Protein AF-A0A9E0N6R0-F1 (afdb_monomer_lite)

Secondary structure (DSSP, 8-state):
-------GGGTT-----------PP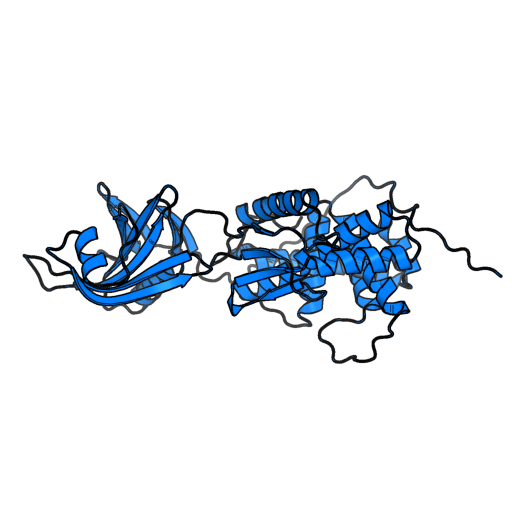P---PPSPEEEEEETTEEEEEETTEEEEEETTEEEEEETT--S--EEEEEESSPPPSSHHHHHHHH-TTSEEEEEEEEEEETTEEEEEEEEEEEETTEEEEEEEEEEEEPTTSSEEEEEEEESSS--HHHHHHHHHHHHH-EESS-SS-EEEPPPPTT---S-HHHHHHHHHHHHHHHTTB--SS--EEEEE--SSS-EEEETTTTEEEEEHHHHHHHHHHHHHTT--HHHHHHHHHHHHHHHHHHHHHHHHHHHHT----S-HHHHHHHHHHHHHHHTT-HHHHHHHHHHHHHHHHHS----TTSSSPPHHHHHHHHHHHHHHH-GGGHHHHHHTT--HHHHHHHHHHHHHHHHHHHHHHGGGBPSPS--

Sequence (396 aa):
MSRRSLSLAVLAATVTLGLAGAVRPAAADAGPKRLRVEAHGIELDVPAGWKKQQRGSTVSLAPAEFKGRGIELWKLGAMPAPTEDGLRSLLGTAKLEVEKASELDRGGEKLVVARGRIVSAKGPGLDVSLLVVPAKGGGAVALISYIRADQDPIVRQANDAILASARRIGPRMPVSAEPPTAGLIGAPKDLVTSMAKMIGGIDARLRLPRPLAIRFVNCGKVNAFYKPGEHSVTMCHELFDAAVRDFAAAGKPKAEALASARGFFVTVFFHEFGHALAGELKLPITGKGEDAADELAAIFLAAADGKKAVIAAAEYFHLKSKSRPQTMYWDEHSLDAQRAVGFVCLLYGTDRGYGKVLKLLGADDRRLAKCTRDYEARRDAWNQLLAPHARPPLLR

Radius of gyration: 25.86 Å; chains: 1; bounding box: 61×39×87 Å

Foldseek 3Di:
DDDDDPDPPPQDDDDDDDDDDDDDDDDDPQPFAWDWDDDQQKIWTAGPQWDWDDDPNKIFIDHPPDPFGLKIKHFWQAAFDQDQVSCCVTVPHPFWAWPGKDWDDALNFIKIWTWTWGDDPPDDTWTWTWIWEAGVVGGIMIITGTDPSDPDVVSVVRSVRRSLQMYGPDQLEAEDEDDDDPPFPFQDPVLSVVVVVVSSVVSVWFFFSHRAYEYEEADVDQDWAQDLVNNYTYQHRNVLRVQLVLQVVVVDDSVVSNVLSSLQSQLVSQLRVQVSCCSRLVFDDPAQSSLLSNLRSLQLCLQVVSLSSLQSQLVSLVSVCVVDPDPPCVDSDDRSLVSSLSSLLLVCLVPVSSVVVNVVSVDDPVSNVCSVVVNVVSLVVVQSRRVSGGDPDNGD

pLDDT: mean 84.04, std 17.85, range [23.88, 98.69]

Structure (mmCIF, N/CA/C/O backbone):
data_AF-A0A9E0N6R0-F1
#
_entry.id   AF-A0A9E0N6R0-F1
#
loop_
_atom_site.group_PDB
_atom_site.id
_atom_site.type_symbol
_atom_site.label_atom_id
_atom_site.label_alt_id
_atom_site.label_comp_id
_atom_site.label_asym_id
_atom_site.label_entity_id
_atom_site.label_seq_id
_atom_site.pdbx_PDB_ins_code
_atom_site.Cartn_x
_atom_site.Cartn_y
_atom_site.Cartn_z
_atom_site.occupancy
_atom_site.B_iso_or_equiv
_atom_site.auth_seq_id
_atom_site.auth_comp_id
_atom_site.auth_asym_id
_atom_site.auth_atom_id
_atom_site.pdbx_PDB_model_num
ATOM 1 N N . MET A 1 1 ? 24.625 -7.490 -42.934 1.00 34.88 1 MET A N 1
ATOM 2 C CA . MET A 1 1 ? 23.926 -6.182 -42.929 1.00 34.88 1 MET A CA 1
ATOM 3 C C . MET A 1 1 ? 23.653 -5.780 -41.486 1.00 34.88 1 MET A C 1
ATOM 5 O O . MET A 1 1 ? 23.017 -6.530 -40.758 1.00 34.88 1 MET A O 1
ATOM 9 N N . SER A 1 2 ? 24.232 -4.656 -41.063 1.00 31.14 2 SER A N 1
ATOM 10 C CA . SER A 1 2 ? 24.229 -4.129 -39.691 1.00 31.14 2 SER A CA 1
ATOM 11 C C . SER A 1 2 ? 22.810 -3.782 -39.208 1.00 31.14 2 SER A C 1
ATOM 13 O O . SER A 1 2 ? 22.128 -2.964 -39.826 1.00 31.14 2 SER A O 1
ATOM 15 N N . ARG A 1 3 ? 22.353 -4.407 -38.110 1.00 33.00 3 ARG A N 1
ATOM 16 C CA . ARG A 1 3 ? 21.124 -4.012 -37.401 1.00 33.00 3 ARG A CA 1
ATOM 17 C C . ARG A 1 3 ? 21.431 -2.742 -36.612 1.00 33.00 3 ARG A C 1
ATOM 19 O O . ARG A 1 3 ? 22.031 -2.804 -35.545 1.00 33.00 3 ARG A O 1
ATOM 26 N N . ARG A 1 4 ? 21.044 -1.593 -37.168 1.00 37.69 4 ARG A N 1
ATOM 27 C CA . ARG A 1 4 ? 21.131 -0.294 -36.498 1.00 37.69 4 ARG A CA 1
ATOM 28 C C . ARG A 1 4 ? 20.364 -0.342 -35.176 1.00 37.69 4 ARG A C 1
ATOM 30 O O . ARG A 1 4 ? 19.153 -0.549 -35.163 1.00 37.69 4 ARG A O 1
ATOM 37 N N . SER A 1 5 ? 21.089 -0.120 -34.088 1.00 39.56 5 SER A N 1
ATOM 38 C CA . SER A 1 5 ? 20.578 0.218 -32.766 1.00 39.56 5 SER A CA 1
ATOM 39 C C . SER A 1 5 ? 19.734 1.489 -32.881 1.00 39.56 5 SER A C 1
ATOM 41 O O . SER A 1 5 ? 20.273 2.591 -32.963 1.00 39.56 5 SER A O 1
ATOM 43 N N . LEU A 1 6 ? 18.409 1.359 -32.957 1.00 36.66 6 LEU A N 1
ATOM 44 C CA . LEU A 1 6 ? 17.531 2.509 -32.768 1.00 36.66 6 LEU A CA 1
ATOM 45 C C . LEU A 1 6 ? 17.506 2.830 -31.270 1.00 36.66 6 LEU A C 1
ATOM 47 O O . LEU A 1 6 ? 16.865 2.129 -30.490 1.00 36.66 6 LEU A O 1
ATOM 51 N N . SER A 1 7 ? 18.239 3.873 -30.879 1.00 40.88 7 SER A N 1
ATOM 52 C CA . SER A 1 7 ? 18.188 4.448 -29.533 1.00 40.88 7 SER A CA 1
ATOM 53 C C . SER A 1 7 ? 16.769 4.890 -29.160 1.00 40.88 7 SER A C 1
ATOM 55 O O . SER A 1 7 ? 16.031 5.431 -29.984 1.00 40.88 7 SER A O 1
ATOM 57 N N . LEU A 1 8 ? 16.437 4.714 -27.878 1.00 41.38 8 LEU A N 1
ATOM 58 C CA . LEU A 1 8 ? 15.157 4.965 -27.198 1.00 41.38 8 LEU A CA 1
ATOM 59 C C . LEU A 1 8 ? 14.558 6.389 -27.305 1.00 41.38 8 LEU A C 1
ATOM 61 O O . LEU A 1 8 ? 13.478 6.641 -26.775 1.00 41.38 8 LEU A O 1
ATOM 65 N N . ALA A 1 9 ? 15.203 7.323 -28.003 1.00 34.00 9 ALA A N 1
ATOM 66 C CA . ALA A 1 9 ? 14.861 8.748 -27.998 1.00 34.00 9 ALA A CA 1
ATOM 67 C C . ALA A 1 9 ? 13.544 9.119 -28.723 1.00 34.00 9 ALA A C 1
ATOM 69 O O . ALA A 1 9 ? 13.068 10.243 -28.599 1.00 34.00 9 ALA A O 1
ATOM 70 N N . VAL A 1 10 ? 12.923 8.198 -29.468 1.00 35.16 10 VAL A N 1
ATOM 71 C CA . VAL A 1 10 ? 11.776 8.496 -30.357 1.00 35.16 10 VAL A CA 1
ATOM 72 C C . VAL A 1 10 ? 10.408 8.420 -29.641 1.00 35.16 10 VAL A C 1
ATOM 74 O O . VAL A 1 10 ? 9.377 8.734 -30.226 1.00 35.16 10 VAL A O 1
ATOM 77 N N . LEU A 1 11 ? 10.359 8.044 -28.358 1.00 33.56 11 LEU A N 1
ATOM 78 C CA . LEU A 1 11 ? 9.112 7.677 -27.666 1.00 33.56 11 LEU A CA 1
ATOM 79 C C . LEU A 1 11 ? 8.189 8.837 -27.217 1.00 33.56 11 LEU A C 1
ATOM 81 O O . LEU A 1 11 ? 7.142 8.568 -26.635 1.00 33.56 11 LEU A O 1
ATOM 85 N N . ALA A 1 12 ? 8.563 10.108 -27.408 1.00 31.41 12 ALA A N 1
ATOM 86 C CA . ALA A 1 12 ? 8.043 11.210 -26.582 1.00 31.41 12 ALA A CA 1
ATOM 87 C C . ALA A 1 12 ? 6.987 12.151 -27.206 1.00 31.41 12 ALA A C 1
ATOM 89 O O . ALA A 1 12 ? 6.543 13.058 -26.506 1.00 31.41 12 ALA A O 1
ATOM 90 N N . ALA A 1 13 ? 6.566 11.993 -28.463 1.00 31.38 13 ALA A N 1
ATOM 91 C CA . ALA A 1 13 ? 5.685 12.976 -29.109 1.00 31.38 13 ALA A CA 1
ATOM 92 C C . ALA A 1 13 ? 4.397 12.353 -29.676 1.00 31.38 13 ALA A C 1
ATOM 94 O O . ALA A 1 13 ? 4.464 11.325 -30.338 1.00 31.38 13 ALA A O 1
ATOM 95 N N . THR A 1 14 ? 3.267 13.053 -29.493 1.00 31.23 14 THR A N 1
ATOM 96 C CA . THR A 1 14 ? 1.945 12.921 -30.158 1.00 31.23 14 THR A CA 1
ATOM 97 C C . THR A 1 14 ? 0.935 11.894 -29.627 1.00 31.23 14 THR A C 1
ATOM 99 O O . THR A 1 14 ? 0.969 10.761 -30.079 1.00 31.23 14 THR A O 1
ATOM 102 N N . VAL A 1 15 ? -0.040 12.330 -28.799 1.00 29.62 15 VAL A N 1
ATOM 103 C CA . VAL A 1 15 ? -1.438 11.816 -28.773 1.00 29.62 15 VAL A CA 1
ATOM 104 C C . VAL A 1 15 ? -2.420 12.877 -28.233 1.00 29.62 15 VAL A C 1
ATOM 106 O O . VAL A 1 15 ? -2.209 13.425 -27.153 1.00 29.62 15 VAL A O 1
ATOM 109 N N . THR A 1 16 ? -3.532 13.096 -28.949 1.00 28.48 16 THR A N 1
ATOM 110 C CA . THR A 1 16 ? -4.742 13.819 -28.498 1.00 28.48 16 THR A CA 1
ATOM 111 C C . THR A 1 16 ? -6.029 13.198 -29.089 1.00 28.48 16 THR A C 1
ATOM 113 O O . THR A 1 16 ? -6.066 12.940 -30.286 1.00 28.48 16 THR A O 1
ATOM 116 N N . LEU A 1 17 ? -7.063 13.056 -28.224 1.00 28.22 17 LEU A N 1
ATOM 117 C CA . LEU A 1 17 ? -8.530 12.818 -28.411 1.00 28.22 17 LEU A CA 1
ATOM 118 C C . LEU A 1 17 ? -9.013 11.514 -29.116 1.00 28.22 17 LEU A C 1
ATOM 120 O O . LEU A 1 17 ? -8.466 11.141 -30.140 1.00 28.22 17 LEU A O 1
ATOM 124 N N . GLY A 1 18 ? -10.080 10.784 -28.723 1.00 25.94 18 GLY A N 1
ATOM 125 C CA . GLY A 1 18 ? -11.063 10.832 -27.618 1.00 25.94 18 GLY A CA 1
ATOM 126 C C . GLY A 1 18 ? -12.235 9.814 -27.813 1.00 25.94 18 GLY A C 1
ATOM 127 O O . GLY A 1 18 ? -12.539 9.492 -28.954 1.00 25.94 18 GLY A O 1
ATOM 128 N N . LEU A 1 19 ? -12.874 9.386 -26.694 1.00 28.22 19 LEU A N 1
ATOM 129 C CA . LEU A 1 19 ? -14.281 8.910 -26.446 1.00 28.22 19 LEU A CA 1
ATOM 130 C C . LEU A 1 19 ? -14.849 7.660 -27.191 1.00 28.22 19 LEU A C 1
ATOM 132 O O . LEU A 1 19 ? -14.505 7.423 -28.335 1.00 28.22 19 LEU A O 1
ATOM 136 N N . ALA A 1 20 ? -15.817 6.854 -26.709 1.00 26.72 20 ALA A N 1
ATOM 137 C CA . ALA A 1 20 ? -16.458 6.532 -25.415 1.00 26.72 20 ALA A CA 1
ATOM 138 C C . ALA A 1 20 ? -17.431 5.332 -25.630 1.00 26.72 20 ALA A C 1
ATOM 140 O O . ALA A 1 20 ? -17.982 5.188 -26.719 1.00 26.72 20 ALA A O 1
ATOM 141 N N . GLY A 1 21 ? -17.709 4.526 -24.593 1.00 23.88 21 GLY A N 1
ATOM 142 C CA . GLY A 1 21 ? -18.809 3.542 -24.572 1.00 23.88 21 GLY A CA 1
ATOM 143 C C . GLY A 1 21 ? -18.821 2.694 -23.291 1.00 23.88 21 GLY A C 1
ATOM 144 O O . GLY A 1 21 ? -17.854 1.995 -23.019 1.00 23.88 21 GLY A O 1
ATOM 145 N N . ALA A 1 22 ? -19.879 2.787 -22.477 1.00 25.22 22 ALA A N 1
ATOM 146 C CA . ALA A 1 22 ? -19.962 2.191 -21.138 1.00 25.22 22 ALA A CA 1
ATOM 147 C C . ALA A 1 22 ? -20.859 0.941 -21.093 1.00 25.22 22 ALA A C 1
ATOM 149 O O . ALA A 1 22 ? -21.991 0.973 -21.573 1.00 25.22 22 ALA A O 1
ATOM 150 N N . VAL A 1 23 ? -20.393 -0.115 -20.419 1.00 26.58 23 VAL A N 1
ATOM 151 C CA . VAL A 1 23 ? -21.205 -1.256 -19.964 1.00 26.58 23 VAL A CA 1
ATOM 152 C C . VAL A 1 23 ? -21.086 -1.332 -18.438 1.00 26.58 23 VAL A C 1
ATOM 154 O O . VAL A 1 23 ? -19.993 -1.237 -17.888 1.00 26.58 23 VAL A O 1
ATOM 157 N N . ARG A 1 24 ? -22.220 -1.438 -17.737 1.00 28.30 24 ARG A N 1
ATOM 158 C CA . ARG A 1 24 ? -22.285 -1.536 -16.267 1.00 28.30 24 ARG A CA 1
ATOM 159 C C . ARG A 1 24 ? -22.028 -2.980 -15.810 1.00 28.30 24 ARG A C 1
ATOM 161 O O . ARG A 1 24 ? -22.711 -3.861 -16.330 1.00 28.30 24 ARG A O 1
ATOM 168 N N . PRO A 1 25 ? -21.163 -3.242 -14.810 1.00 32.75 25 PRO A N 1
ATOM 169 C CA . PRO A 1 25 ? -21.056 -4.570 -14.223 1.00 32.75 25 PRO A CA 1
ATOM 170 C C . PRO A 1 25 ? -22.042 -4.760 -13.060 1.00 32.75 25 PRO A C 1
ATOM 172 O O . PRO A 1 25 ? -22.430 -3.813 -12.369 1.00 32.75 25 PRO A O 1
ATOM 175 N N . ALA A 1 26 ? -22.453 -6.015 -12.882 1.00 31.80 26 ALA A N 1
ATOM 176 C CA . ALA A 1 26 ? -23.324 -6.494 -11.817 1.00 31.80 26 ALA A CA 1
ATOM 177 C C . ALA A 1 26 ? -22.681 -6.324 -10.428 1.00 31.80 26 ALA A C 1
ATOM 179 O O . ALA A 1 26 ? -21.464 -6.417 -10.271 1.00 31.80 26 ALA A O 1
ATOM 180 N N . ALA A 1 27 ? -23.518 -6.067 -9.421 1.00 34.44 27 ALA A N 1
ATOM 181 C CA . ALA A 1 27 ? -23.099 -5.825 -8.047 1.00 34.44 27 ALA A CA 1
ATOM 182 C C . ALA A 1 27 ? -22.428 -7.070 -7.443 1.00 34.44 27 ALA A C 1
ATOM 184 O O . ALA A 1 27 ? -23.078 -8.092 -7.237 1.00 34.44 27 ALA A O 1
ATOM 185 N N . ALA A 1 28 ? -21.131 -6.971 -7.144 1.00 39.78 28 ALA A N 1
ATOM 186 C CA . ALA A 1 28 ? -20.477 -7.889 -6.221 1.00 39.78 28 ALA A CA 1
ATOM 187 C C . ALA A 1 28 ? -21.016 -7.649 -4.809 1.00 39.78 28 ALA A C 1
ATOM 189 O O . ALA A 1 28 ? -21.176 -6.499 -4.390 1.00 39.78 28 ALA A O 1
ATOM 190 N N . ASP A 1 29 ? -21.277 -8.743 -4.101 1.00 36.91 29 ASP A N 1
ATOM 191 C CA . ASP A 1 29 ? -21.738 -8.769 -2.718 1.00 36.91 29 ASP A CA 1
ATOM 192 C C . ASP A 1 29 ? -20.633 -8.205 -1.807 1.00 36.91 29 ASP A C 1
ATOM 194 O O . ASP A 1 29 ? -19.732 -8.900 -1.334 1.00 36.91 29 ASP A O 1
ATOM 198 N N . ALA A 1 30 ? -20.622 -6.879 -1.669 1.00 44.75 30 ALA A N 1
ATOM 199 C CA . ALA A 1 30 ? -19.734 -6.176 -0.767 1.00 44.75 30 ALA A CA 1
ATOM 200 C C . ALA A 1 30 ? -20.139 -6.560 0.658 1.00 44.75 30 ALA A C 1
ATOM 202 O O . ALA A 1 30 ? -21.294 -6.372 1.039 1.00 44.75 30 ALA A O 1
ATOM 203 N N . GLY A 1 31 ? -19.190 -7.076 1.446 1.00 49.84 31 GLY A N 1
ATOM 204 C CA . GLY A 1 31 ? -19.408 -7.387 2.859 1.00 49.84 31 GLY A CA 1
ATOM 205 C C . 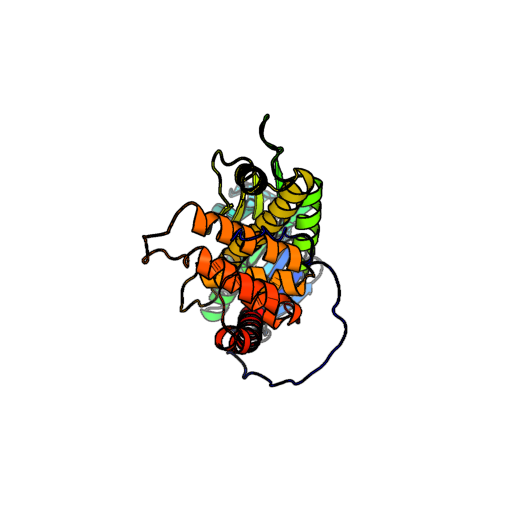GLY A 1 31 ? -20.096 -6.241 3.626 1.00 49.84 31 GLY A C 1
ATOM 206 O O . GLY A 1 31 ? -20.138 -5.100 3.152 1.00 49.84 31 GLY A O 1
ATOM 207 N N . PRO A 1 32 ? -20.637 -6.511 4.828 1.00 58.09 32 PRO A N 1
ATOM 208 C CA . PRO A 1 32 ? -21.566 -5.614 5.510 1.00 58.09 32 PRO A CA 1
ATOM 209 C C . PRO A 1 32 ? -21.035 -4.181 5.558 1.00 58.09 32 PRO A C 1
ATOM 211 O O . PRO A 1 32 ? -19.936 -3.919 6.053 1.00 58.09 32 PRO A O 1
ATOM 214 N N . LYS A 1 33 ? -21.822 -3.250 5.010 1.00 65.06 33 LYS A N 1
ATOM 215 C CA . LYS A 1 33 ? -21.454 -1.842 4.842 1.00 65.06 33 LYS A CA 1
ATOM 216 C C . LYS A 1 33 ? -21.004 -1.251 6.183 1.00 65.06 33 LYS A C 1
ATOM 218 O O . LYS A 1 33 ? -21.779 -1.210 7.136 1.00 65.06 33 LYS A O 1
ATOM 223 N N . ARG A 1 34 ? -19.760 -0.769 6.254 1.00 74.56 34 ARG A N 1
ATOM 224 C CA . ARG A 1 34 ? -19.207 -0.083 7.434 1.00 74.56 34 ARG A CA 1
ATOM 225 C C . ARG A 1 34 ? -19.149 1.425 7.214 1.00 74.56 34 ARG A C 1
ATOM 227 O O . ARG A 1 34 ? -18.853 1.902 6.115 1.00 74.56 34 ARG A O 1
ATOM 234 N N . LEU A 1 35 ? -19.437 2.177 8.269 1.00 80.25 35 LEU A N 1
ATOM 235 C CA . LEU A 1 35 ? -19.386 3.632 8.308 1.00 80.25 35 LEU A CA 1
ATOM 236 C C . LEU A 1 35 ? -18.194 4.077 9.147 1.00 80.25 35 LEU A C 1
ATOM 238 O O . LEU A 1 35 ? -18.012 3.618 10.273 1.00 80.25 35 LEU A O 1
ATOM 242 N N . ARG A 1 36 ? -17.406 5.005 8.604 1.00 83.00 36 ARG A N 1
ATOM 243 C CA . ARG A 1 36 ? -16.319 5.627 9.352 1.00 83.00 36 ARG A CA 1
ATOM 244 C C . ARG A 1 36 ? -16.877 6.669 10.305 1.00 83.00 36 ARG A C 1
ATOM 246 O O . ARG A 1 36 ? -17.585 7.579 9.876 1.00 83.00 36 ARG A O 1
ATOM 253 N N . VAL A 1 37 ? -16.514 6.552 11.573 1.00 87.88 37 VAL A N 1
ATOM 254 C CA . VAL A 1 37 ? -16.870 7.501 12.621 1.00 87.88 37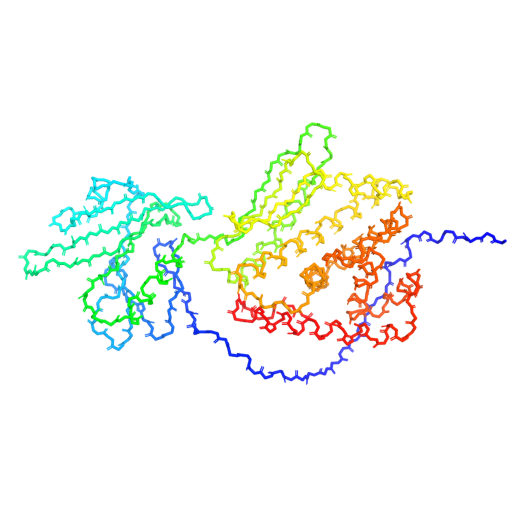 VAL A CA 1
ATOM 255 C C . VAL A 1 37 ? -15.601 8.089 13.213 1.00 87.88 37 VAL A C 1
ATOM 257 O O . VAL A 1 37 ? -14.707 7.355 13.614 1.00 87.88 37 VAL A O 1
ATOM 260 N N . GLU A 1 38 ? -15.546 9.415 13.301 1.00 90.62 38 GLU A N 1
ATOM 261 C CA . GLU A 1 38 ? -14.477 10.140 13.986 1.00 90.62 38 GLU A CA 1
ATOM 262 C C . GLU A 1 38 ? -14.979 10.691 15.326 1.00 90.62 38 GLU A C 1
ATOM 264 O O . GLU A 1 38 ? -16.082 11.252 15.431 1.00 90.62 38 GLU A O 1
ATOM 269 N N . ALA A 1 39 ? -14.178 10.520 16.375 1.00 91.44 39 ALA A N 1
ATOM 270 C CA . ALA A 1 39 ? -14.455 11.041 17.709 1.00 91.44 39 ALA A CA 1
ATOM 271 C C . ALA A 1 39 ? -13.151 11.208 18.494 1.00 91.44 39 ALA A C 1
ATOM 273 O O . ALA A 1 39 ? -12.290 10.342 18.455 1.00 91.44 39 ALA A O 1
ATOM 274 N N . HIS A 1 40 ? -13.004 12.324 19.213 1.00 92.56 40 HIS A N 1
ATOM 275 C CA . HIS A 1 40 ? -11.873 12.576 20.122 1.00 92.56 40 HIS A CA 1
ATOM 276 C C . HIS A 1 40 ? -10.470 12.340 19.522 1.00 92.56 40 HIS A C 1
ATOM 278 O O . HIS A 1 40 ? -9.551 11.963 20.237 1.00 92.56 40 HIS A O 1
ATOM 284 N N . GLY A 1 41 ? -10.285 12.568 18.217 1.00 90.50 41 GLY A N 1
ATOM 285 C CA . GLY A 1 41 ? -8.987 12.375 17.560 1.00 90.50 41 GLY A CA 1
ATOM 286 C C . GLY A 1 41 ? -8.675 10.927 17.157 1.00 90.50 41 GLY A C 1
ATOM 287 O O . GLY A 1 41 ? -7.556 10.669 16.708 1.00 90.50 41 GLY A O 1
ATOM 288 N N . ILE A 1 42 ? -9.640 10.010 17.280 1.00 92.44 42 ILE A N 1
ATOM 289 C CA . ILE A 1 42 ? -9.589 8.642 16.748 1.00 92.44 42 ILE A CA 1
ATOM 290 C C . ILE A 1 42 ? -10.671 8.431 15.682 1.00 92.44 42 ILE A C 1
ATOM 292 O O . ILE A 1 42 ? -11.663 9.164 15.622 1.00 92.44 42 ILE A O 1
ATOM 296 N N . GLU A 1 43 ? -10.479 7.419 14.845 1.00 89.50 43 GLU A N 1
ATOM 297 C CA . GLU A 1 43 ? -11.471 6.940 13.885 1.00 89.50 43 GLU A CA 1
ATOM 298 C C . GLU A 1 43 ? -11.777 5.451 14.089 1.00 89.50 43 GLU A C 1
ATOM 300 O O . GLU A 1 43 ? -10.953 4.697 14.611 1.00 89.50 43 GLU A O 1
ATOM 305 N N . LEU A 1 44 ? -12.991 5.056 13.703 1.00 90.00 44 LEU A N 1
ATOM 306 C CA . LEU A 1 44 ? -13.589 3.738 13.928 1.00 90.00 44 LEU A CA 1
ATOM 307 C C . LEU A 1 44 ? -14.402 3.315 12.704 1.00 90.00 44 LEU A C 1
ATOM 309 O O . LEU A 1 44 ? -15.085 4.151 12.108 1.00 90.00 44 LEU A O 1
ATOM 313 N N . ASP A 1 45 ? -14.392 2.025 12.375 1.00 86.94 45 ASP A N 1
ATOM 314 C CA . ASP A 1 45 ? -15.279 1.439 11.369 1.00 86.94 45 ASP A CA 1
ATOM 315 C C . ASP A 1 45 ? -16.457 0.744 12.066 1.00 86.94 45 ASP A C 1
ATOM 317 O O . ASP A 1 45 ? -16.331 -0.335 12.651 1.00 86.94 45 ASP A O 1
ATOM 321 N N . VAL A 1 46 ? -17.629 1.369 11.982 1.00 87.75 46 VAL A N 1
ATOM 322 C CA . VAL A 1 46 ? -18.840 0.958 12.697 1.00 87.75 46 VAL A CA 1
ATOM 323 C C . VAL A 1 46 ? -19.810 0.254 11.734 1.00 87.75 46 VAL A C 1
ATOM 325 O O . VAL A 1 46 ? -19.969 0.724 10.603 1.00 87.75 46 VAL A O 1
ATOM 328 N N . PRO A 1 47 ? -20.462 -0.863 12.117 1.00 85.31 47 PRO A N 1
ATOM 329 C CA . PRO A 1 47 ? -21.445 -1.524 11.259 1.00 85.31 47 PRO A CA 1
ATOM 330 C C . PRO A 1 47 ? -22.618 -0.607 10.882 1.00 85.31 47 PRO A C 1
ATOM 332 O O . PRO A 1 47 ? -23.004 0.284 11.642 1.00 85.31 47 PRO A O 1
ATOM 335 N N . ALA A 1 48 ? -23.222 -0.841 9.715 1.00 82.38 48 ALA A N 1
ATOM 336 C CA . ALA A 1 48 ? -24.483 -0.199 9.352 1.00 82.38 48 ALA A CA 1
ATOM 337 C C . ALA A 1 48 ? -25.560 -0.432 10.433 1.00 82.38 48 ALA A C 1
ATOM 339 O O . ALA A 1 48 ? -25.600 -1.479 11.072 1.00 82.38 48 ALA A O 1
ATOM 340 N N . GLY A 1 49 ? -26.419 0.567 10.656 1.00 81.31 49 GLY A N 1
ATOM 341 C CA . GLY A 1 49 ? -27.474 0.522 11.681 1.00 81.31 49 GLY A CA 1
ATOM 342 C C . GLY A 1 49 ? -27.036 0.974 13.080 1.00 81.31 49 GLY A C 1
ATOM 343 O O . GLY A 1 49 ? -27.885 1.228 13.935 1.00 81.31 49 GLY A O 1
ATOM 344 N N . TRP A 1 50 ? -25.737 1.159 13.318 1.00 86.19 50 TRP A N 1
ATOM 345 C CA . TRP A 1 50 ? -25.235 1.755 14.555 1.00 86.19 50 TRP A CA 1
ATOM 346 C C . TRP A 1 50 ? -25.285 3.281 14.502 1.00 86.19 50 TRP A C 1
ATOM 348 O O . TRP A 1 50 ? -25.069 3.897 13.455 1.00 86.19 50 TRP A O 1
ATOM 358 N N . LYS A 1 51 ? -25.541 3.908 15.652 1.00 86.19 51 LYS A N 1
ATOM 359 C CA . LYS A 1 51 ? -25.610 5.364 15.796 1.00 86.19 51 LYS A CA 1
ATOM 360 C C . LYS A 1 51 ? -24.542 5.862 16.761 1.00 86.19 51 LYS A C 1
ATOM 362 O O . LYS A 1 51 ? -24.358 5.303 17.839 1.00 86.19 51 LYS A O 1
ATOM 367 N N . LYS A 1 52 ? -23.887 6.962 16.377 1.00 88.75 52 LYS A N 1
ATOM 368 C CA . LYS A 1 52 ? -23.089 7.790 17.283 1.00 88.75 52 LYS A CA 1
ATOM 369 C C . LYS A 1 52 ? -24.019 8.714 18.055 1.00 88.75 52 LYS A C 1
ATOM 371 O O . LYS A 1 52 ? -24.795 9.450 17.449 1.00 88.75 52 LYS A O 1
ATOM 376 N N . GLN A 1 53 ? -23.908 8.703 19.373 1.00 87.50 53 GLN A N 1
ATOM 377 C CA . GLN A 1 53 ? -24.576 9.647 20.259 1.00 87.50 53 GLN A CA 1
ATOM 378 C C . GLN A 1 53 ? -23.524 10.411 21.058 1.00 87.50 53 GLN A C 1
ATOM 380 O O . GLN A 1 53 ? -22.444 9.893 21.339 1.00 87.50 53 GLN A O 1
ATOM 385 N N . GLN A 1 54 ? -23.832 11.653 21.414 1.00 86.06 54 GLN A N 1
ATOM 386 C CA . GLN A 1 54 ? -22.971 12.470 22.258 1.00 86.06 54 GLN A CA 1
ATOM 387 C C . GLN A 1 54 ? -23.801 13.057 23.397 1.00 86.06 54 GLN A C 1
ATOM 389 O O . GLN A 1 54 ? -24.850 13.657 23.161 1.00 86.06 54 GLN A O 1
ATOM 394 N N . ARG A 1 55 ? -23.338 12.864 24.634 1.00 79.31 55 ARG A N 1
ATOM 395 C CA . ARG A 1 55 ? -23.930 13.437 25.849 1.00 79.31 55 ARG A CA 1
ATOM 396 C C . ARG A 1 55 ? -22.816 14.086 26.661 1.00 79.31 55 ARG A C 1
ATOM 398 O O . ARG A 1 55 ? -21.993 13.394 27.254 1.00 79.31 55 ARG A O 1
ATOM 405 N N . GLY A 1 56 ? -22.769 15.416 26.650 1.00 81.12 56 GLY A N 1
ATOM 406 C CA . GLY A 1 56 ? -21.641 16.160 27.210 1.00 81.12 56 GLY A CA 1
ATOM 407 C C . GLY A 1 56 ? -20.331 15.809 26.494 1.00 81.12 56 GLY A C 1
ATOM 408 O O . GLY A 1 56 ? -20.240 15.905 25.266 1.00 81.12 56 GLY A O 1
ATOM 409 N N . SER A 1 57 ? -19.324 15.392 27.263 1.00 75.75 57 SER A N 1
ATOM 410 C CA . SER A 1 57 ? -18.014 14.961 26.759 1.00 75.75 57 SER A CA 1
ATOM 411 C C . SER A 1 57 ? -17.957 13.490 26.336 1.00 75.75 57 SER A C 1
ATOM 413 O O . SER A 1 57 ? -16.983 13.102 25.694 1.00 75.75 57 SER A O 1
ATOM 415 N N . THR A 1 58 ? -18.973 12.686 26.660 1.00 79.06 58 THR A N 1
ATOM 416 C CA . THR A 1 58 ? -19.004 11.253 26.349 1.00 79.06 58 THR A CA 1
ATOM 417 C C . THR A 1 58 ? -19.620 11.011 24.977 1.00 79.06 58 THR A C 1
ATOM 419 O O . THR A 1 58 ? -20.722 11.487 24.677 1.00 79.06 58 THR A O 1
ATOM 422 N N . VAL A 1 59 ? -18.929 10.222 24.155 1.00 89.62 59 VAL A N 1
ATOM 423 C CA . VAL A 1 59 ? -19.453 9.686 22.894 1.00 89.62 59 VAL A CA 1
ATOM 424 C C . VAL A 1 59 ? -19.790 8.212 23.087 1.00 89.62 59 VAL A C 1
ATOM 426 O O . VAL A 1 59 ? -19.004 7.477 23.673 1.00 89.62 59 VAL A O 1
ATOM 429 N N . SER A 1 60 ? -20.935 7.764 22.578 1.00 88.31 60 SER A N 1
ATOM 430 C CA . SER A 1 60 ? -21.310 6.349 22.571 1.00 88.31 60 SER A CA 1
ATOM 431 C C . SER A 1 60 ? -21.677 5.857 21.174 1.00 88.31 60 SER A C 1
ATOM 433 O O . SER A 1 60 ? -22.178 6.611 20.335 1.00 88.31 60 SER A O 1
ATOM 435 N N . LEU A 1 61 ? -21.401 4.579 20.928 1.00 88.88 61 LEU A N 1
ATOM 436 C CA . LEU A 1 61 ? -21.770 3.836 19.729 1.00 88.88 61 LEU A CA 1
ATOM 437 C C . LEU A 1 61 ? -22.663 2.670 20.146 1.00 88.88 61 LEU A C 1
ATOM 439 O O . LEU A 1 61 ? -22.274 1.878 21.000 1.00 88.88 61 LEU A O 1
ATOM 443 N N . ALA A 1 62 ? -23.850 2.562 19.556 1.00 86.25 62 ALA A N 1
ATOM 444 C CA . ALA A 1 62 ? -24.766 1.454 19.822 1.00 86.25 62 ALA A CA 1
ATOM 445 C C . ALA A 1 62 ? -25.633 1.142 18.591 1.00 86.25 62 ALA A C 1
ATOM 447 O O . ALA A 1 62 ? -25.885 2.052 17.787 1.00 86.25 62 ALA A O 1
ATOM 448 N N . PRO A 1 63 ? -26.122 -0.103 18.438 1.00 82.00 63 PRO A N 1
ATOM 449 C CA . PRO A 1 63 ? -27.165 -0.421 17.467 1.00 82.00 63 PRO A CA 1
ATOM 450 C C . PRO A 1 63 ? -28.408 0.447 17.699 1.00 82.00 63 PRO A C 1
ATOM 452 O O . PRO A 1 63 ? -28.795 0.684 18.841 1.00 82.00 63 PRO A O 1
ATOM 455 N N . ALA A 1 64 ? -29.073 0.896 16.633 1.00 75.50 64 ALA A N 1
ATOM 456 C CA . ALA A 1 64 ? -30.285 1.710 16.762 1.00 75.50 64 ALA A CA 1
ATOM 457 C C . ALA A 1 64 ? -31.446 0.986 17.475 1.00 75.50 64 ALA A C 1
ATOM 459 O O . ALA A 1 64 ? -32.292 1.648 18.073 1.00 75.50 64 ALA A O 1
ATOM 460 N N . GLU A 1 65 ? -31.481 -0.344 17.392 1.00 66.94 65 GLU A N 1
ATOM 461 C CA . GLU A 1 65 ? -32.571 -1.199 17.881 1.00 66.94 65 GLU A CA 1
ATOM 462 C C . GLU A 1 65 ? -32.399 -1.614 19.349 1.00 66.94 65 GLU A C 1
ATOM 464 O O . GLU A 1 65 ? -33.369 -1.966 20.018 1.00 66.94 65 GLU A O 1
ATOM 469 N N . PHE A 1 66 ? -31.181 -1.514 19.888 1.00 64.31 66 PHE A N 1
ATOM 470 C CA . PHE A 1 66 ? -30.873 -1.933 21.250 1.00 64.31 66 PHE A CA 1
ATOM 471 C C . PHE A 1 66 ? -30.781 -0.718 22.177 1.00 64.31 66 PHE A C 1
ATOM 473 O O . PHE A 1 66 ? -29.981 0.191 21.971 1.00 64.31 66 PHE A O 1
ATOM 480 N N . LYS A 1 67 ? -31.569 -0.718 23.261 1.00 56.62 67 LYS A N 1
ATOM 481 C CA . LYS A 1 67 ? -31.533 0.324 24.312 1.00 56.62 67 LYS A CA 1
ATOM 482 C C . LYS A 1 67 ? -30.295 0.228 25.237 1.00 56.62 67 LYS A C 1
ATOM 484 O O . LYS A 1 67 ? -30.244 0.918 26.253 1.00 56.62 67 LYS A O 1
ATOM 489 N N . GLY A 1 68 ? -29.329 -0.637 24.908 1.00 56.69 68 GLY A N 1
ATOM 490 C CA . GLY A 1 68 ? -28.132 -0.948 25.698 1.00 56.69 68 GLY A CA 1
ATOM 491 C C . GLY A 1 68 ? -26.893 -0.109 25.352 1.00 56.69 68 GLY A C 1
ATOM 492 O O . GLY A 1 68 ? -26.918 0.756 24.476 1.00 56.69 68 GLY A O 1
ATOM 493 N N . ARG A 1 69 ? -25.790 -0.363 26.069 1.00 64.69 69 ARG A N 1
ATOM 494 C CA . ARG A 1 69 ? -24.502 0.326 25.890 1.00 64.69 69 ARG A CA 1
ATOM 495 C C . ARG A 1 69 ? -23.589 -0.511 24.992 1.00 64.69 69 ARG A C 1
ATOM 497 O O . ARG A 1 69 ? -23.032 -1.489 25.467 1.00 64.69 69 ARG A O 1
ATOM 504 N N . GLY A 1 70 ? -23.419 -0.126 23.727 1.00 76.56 70 GLY A N 1
ATOM 505 C CA . GLY A 1 70 ? -22.466 -0.795 22.833 1.00 76.56 70 GLY A CA 1
ATOM 506 C C . GLY A 1 70 ? -21.020 -0.494 23.238 1.00 76.56 70 GLY A C 1
ATOM 507 O O . GLY A 1 70 ? -20.339 -1.321 23.843 1.00 76.56 70 GLY A O 1
ATOM 508 N N . ILE A 1 71 ? -20.558 0.721 22.941 1.00 88.00 71 ILE A N 1
ATOM 509 C CA . ILE A 1 71 ? -19.218 1.205 23.292 1.00 88.00 71 ILE A CA 1
ATOM 510 C C . ILE A 1 71 ? -19.306 2.659 23.747 1.00 88.00 71 ILE A C 1
ATOM 512 O O . ILE A 1 71 ? -19.913 3.484 23.064 1.00 88.00 71 ILE A O 1
ATOM 516 N N . GLU A 1 72 ? -18.668 2.991 24.864 1.00 89.19 72 GLU A N 1
ATOM 517 C CA . GLU A 1 72 ? -18.421 4.375 25.274 1.00 89.19 72 GLU A CA 1
ATOM 518 C C . GLU A 1 72 ? -16.978 4.784 24.952 1.00 89.19 72 GLU A C 1
ATOM 520 O O . GLU A 1 72 ? -16.046 3.998 25.105 1.00 89.19 72 GLU A O 1
ATOM 525 N N . LEU A 1 73 ? -16.792 6.020 24.492 1.00 91.44 73 LEU A N 1
ATOM 526 C CA . LEU A 1 73 ? -15.497 6.623 24.194 1.00 91.44 73 LEU A CA 1
ATOM 527 C C . LEU A 1 73 ? -15.237 7.734 25.205 1.00 91.44 73 LEU A C 1
ATOM 529 O O . LEU A 1 73 ? -15.989 8.711 25.277 1.00 91.44 73 LEU A O 1
ATOM 533 N N . TRP A 1 74 ? -14.172 7.578 25.982 1.00 89.19 74 TRP A N 1
ATOM 534 C CA . TRP A 1 74 ? -13.779 8.509 27.033 1.00 89.19 74 TRP A CA 1
ATOM 535 C C . TRP A 1 74 ? -12.445 9.156 26.667 1.00 89.19 74 TRP A C 1
ATOM 537 O O . TRP A 1 74 ? -11.458 8.467 26.406 1.00 89.19 74 TRP A O 1
ATOM 547 N N . LYS A 1 75 ? -12.403 10.490 26.637 1.00 90.19 75 LYS A N 1
ATOM 548 C CA . LYS A 1 75 ? -11.172 11.241 26.365 1.00 90.19 75 LYS A CA 1
ATOM 549 C C . LYS A 1 75 ? -10.264 11.224 27.597 1.00 90.19 75 LYS A C 1
ATOM 551 O O . LYS A 1 75 ? -10.708 11.569 28.687 1.00 90.19 75 LYS A O 1
ATOM 556 N N . LEU A 1 76 ? -8.992 10.897 27.397 1.00 89.69 76 LEU A N 1
ATOM 557 C CA . LEU A 1 76 ? -7.943 10.892 28.415 1.00 89.69 76 LEU A CA 1
ATOM 558 C C . LEU A 1 76 ? -6.885 11.956 28.108 1.00 89.69 76 LEU A C 1
ATOM 560 O O . LEU A 1 76 ? -6.600 12.254 26.945 1.00 89.69 76 LEU A O 1
ATOM 564 N N . GLY A 1 77 ? -6.267 12.500 29.158 1.00 89.56 77 GLY A N 1
ATOM 565 C CA . GLY A 1 77 ? -5.177 13.473 29.029 1.00 89.56 77 GLY A CA 1
ATOM 566 C C . GLY A 1 77 ? -3.861 12.873 28.519 1.00 89.56 77 GLY A C 1
ATOM 567 O O . GLY A 1 77 ? -3.087 13.574 27.875 1.00 89.56 77 GLY A O 1
ATOM 568 N N . ALA A 1 78 ? -3.623 11.580 28.758 1.00 91.25 78 ALA A N 1
ATOM 569 C CA . ALA A 1 78 ? -2.411 10.859 28.368 1.00 91.25 78 ALA A CA 1
ATOM 570 C C . ALA A 1 78 ? -2.690 9.356 28.190 1.00 91.25 78 ALA A C 1
ATOM 572 O O . ALA A 1 78 ? -3.741 8.862 28.606 1.00 91.25 78 ALA A O 1
ATOM 573 N N . MET A 1 79 ? -1.743 8.637 27.580 1.00 92.75 79 MET A N 1
ATOM 574 C CA . MET A 1 79 ? -1.762 7.172 27.552 1.00 92.75 79 MET A CA 1
ATOM 575 C C . MET A 1 79 ? -1.476 6.613 28.958 1.00 92.75 79 MET A C 1
ATOM 577 O O . MET A 1 79 ? -0.499 7.040 29.575 1.00 92.75 79 MET A O 1
ATOM 581 N N . PRO A 1 80 ? -2.284 5.665 29.464 1.00 91.81 80 PRO A N 1
ATOM 582 C CA . PRO A 1 80 ? -1.996 4.966 30.711 1.00 91.81 80 PRO A CA 1
ATOM 583 C C . PRO A 1 80 ? -0.807 4.020 30.552 1.00 91.81 80 PRO A C 1
ATOM 585 O O . PRO A 1 80 ? -0.554 3.500 29.464 1.00 91.81 80 PRO A O 1
ATOM 588 N N . ALA A 1 81 ? -0.128 3.727 31.662 1.00 91.94 81 ALA A N 1
ATOM 589 C CA . ALA A 1 81 ? 0.702 2.530 31.728 1.00 91.94 81 ALA A CA 1
ATOM 590 C C . ALA A 1 81 ? -0.189 1.283 31.530 1.00 91.94 81 ALA A C 1
ATOM 592 O O . ALA A 1 81 ? -1.337 1.289 31.988 1.00 91.94 81 ALA A O 1
ATOM 593 N N . PRO A 1 82 ? 0.302 0.209 30.883 1.00 92.12 82 PRO A N 1
ATOM 594 C CA . PRO A 1 82 ? -0.449 -1.031 30.669 1.00 92.12 82 PRO A CA 1
ATOM 595 C C . PRO A 1 82 ? -0.552 -1.877 31.954 1.00 92.12 82 PRO A C 1
ATOM 597 O O . PRO A 1 82 ? -0.284 -3.074 31.951 1.00 92.12 82 PRO A O 1
ATOM 600 N N . THR A 1 83 ? -0.919 -1.243 33.065 1.00 90.19 83 THR A N 1
ATOM 601 C CA . THR A 1 83 ? -1.049 -1.824 34.402 1.00 90.19 83 THR A CA 1
ATOM 602 C C . THR A 1 83 ? -2.386 -1.419 35.013 1.00 90.19 83 THR A C 1
ATOM 604 O O . THR A 1 83 ? -3.035 -0.470 34.564 1.00 90.19 83 THR A O 1
ATOM 607 N N . GLU A 1 84 ? -2.802 -2.134 36.055 1.00 84.25 84 GLU A N 1
ATOM 608 C CA . GLU A 1 84 ? -4.012 -1.802 36.805 1.00 84.25 84 GLU A CA 1
ATOM 609 C C . GLU A 1 84 ? -3.972 -0.363 37.347 1.00 84.25 84 GLU A C 1
ATOM 611 O O . GLU A 1 84 ? -4.882 0.417 37.064 1.00 84.25 84 GLU A O 1
ATOM 616 N N . ASP A 1 85 ? -2.889 0.025 38.026 1.00 84.25 85 ASP A N 1
ATOM 617 C CA . ASP A 1 85 ? -2.719 1.374 38.588 1.00 84.25 85 ASP A CA 1
ATOM 618 C C . ASP A 1 85 ? -2.715 2.472 37.514 1.00 84.25 85 ASP A C 1
ATOM 620 O O . ASP A 1 85 ? -3.295 3.551 37.697 1.00 84.25 85 ASP A O 1
ATOM 624 N N . GLY A 1 86 ? -2.107 2.190 36.357 1.00 86.56 86 GLY A N 1
ATOM 625 C CA . GLY A 1 86 ? -2.078 3.107 35.218 1.00 86.56 86 GLY A CA 1
ATOM 626 C C . GLY A 1 86 ? -3.474 3.400 34.669 1.00 86.56 86 GLY A C 1
ATOM 627 O O . GLY A 1 86 ? -3.801 4.548 34.375 1.00 86.56 86 GLY A O 1
ATOM 628 N N . LEU A 1 87 ? -4.327 2.380 34.575 1.00 84.19 87 LEU A N 1
ATOM 629 C CA . LEU A 1 87 ? -5.711 2.530 34.118 1.00 84.19 87 LEU A CA 1
ATOM 630 C C . LEU A 1 87 ? -6.600 3.180 35.183 1.00 84.19 87 LEU A C 1
ATOM 632 O O . LEU A 1 87 ? -7.417 4.047 34.870 1.00 84.19 87 LEU A O 1
ATOM 636 N N . ARG A 1 88 ? -6.413 2.791 36.446 1.00 78.31 88 ARG A N 1
ATOM 637 C CA . ARG A 1 88 ? -7.143 3.310 37.605 1.00 78.31 88 ARG A CA 1
ATOM 638 C C . ARG A 1 88 ? -6.952 4.823 37.767 1.00 78.31 88 ARG A C 1
ATOM 640 O O . ARG A 1 88 ? -7.936 5.560 37.848 1.00 78.31 88 ARG A O 1
ATOM 647 N N . SER A 1 89 ? -5.706 5.289 37.762 1.00 72.56 89 SER A N 1
ATOM 648 C CA . SER A 1 89 ? -5.357 6.704 37.974 1.00 72.56 89 SER A CA 1
ATOM 649 C C . SER A 1 89 ? -5.937 7.660 36.921 1.00 72.56 89 SER A C 1
ATOM 651 O O . SER A 1 89 ? -6.236 8.808 37.244 1.00 72.56 89 SER A O 1
ATOM 653 N N . LEU A 1 90 ? -6.147 7.196 35.684 1.00 69.12 90 LEU A N 1
ATOM 654 C CA . LEU A 1 90 ? -6.628 8.026 34.572 1.00 69.12 90 LEU A CA 1
ATOM 655 C C . LEU A 1 90 ? -8.143 7.958 34.333 1.00 69.12 90 LEU A C 1
ATOM 657 O O . LEU A 1 90 ? -8.704 8.901 33.776 1.00 69.12 90 LEU A O 1
ATOM 661 N N . LEU A 1 91 ? -8.813 6.873 34.735 1.00 66.94 91 LEU A N 1
ATOM 662 C CA . LEU A 1 91 ? -10.247 6.668 34.480 1.00 66.94 91 LEU A CA 1
ATOM 663 C C . LEU A 1 91 ? -11.171 7.136 35.619 1.00 66.94 91 LEU A C 1
ATOM 665 O O . LEU A 1 91 ? -12.389 7.102 35.453 1.00 66.94 91 LEU A O 1
ATOM 669 N N . GLY A 1 92 ? -10.630 7.600 36.752 1.00 62.56 92 GLY A N 1
ATOM 670 C CA . GLY A 1 92 ? -11.426 8.028 37.909 1.00 62.56 92 GLY A CA 1
ATOM 671 C C . GLY A 1 92 ? -11.957 6.825 38.697 1.00 62.56 92 GLY A C 1
ATOM 672 O O . GLY A 1 92 ? -12.984 6.224 38.387 1.00 62.56 92 GLY A O 1
ATOM 673 N N . THR A 1 93 ? -11.228 6.462 39.744 1.00 52.28 93 THR A N 1
ATOM 674 C CA . THR A 1 93 ? -11.101 5.116 40.320 1.00 52.28 93 THR A CA 1
ATOM 675 C C . THR A 1 93 ? -12.240 4.525 41.136 1.00 52.28 93 THR A C 1
ATOM 677 O O . THR A 1 93 ? -12.094 3.389 41.576 1.00 52.28 93 THR A O 1
ATOM 680 N N . ALA A 1 94 ? -13.380 5.173 41.351 1.00 51.47 94 ALA A N 1
ATOM 681 C CA . ALA A 1 94 ? -14.376 4.562 42.241 1.00 51.47 94 ALA A CA 1
ATOM 682 C C . ALA A 1 94 ? -15.127 3.364 41.617 1.00 51.47 94 ALA A C 1
ATOM 684 O O . ALA A 1 94 ? -16.007 2.805 42.268 1.00 51.47 94 ALA A O 1
ATOM 685 N N . LYS A 1 95 ? -14.849 3.007 40.350 1.00 67.44 95 LYS A N 1
ATOM 686 C CA . LYS A 1 95 ? -15.703 2.084 39.592 1.00 67.44 95 LYS A CA 1
ATOM 687 C C . LYS A 1 95 ? -15.005 1.010 38.761 1.00 67.44 95 LYS A C 1
ATOM 689 O O . LYS A 1 95 ? -15.697 0.069 38.445 1.00 67.44 95 LYS A O 1
ATOM 694 N N . LEU A 1 96 ? -13.727 1.081 38.376 1.00 77.81 96 LEU A N 1
ATOM 695 C CA . LEU A 1 96 ? -13.125 0.049 37.504 1.00 77.81 96 LEU A CA 1
ATOM 696 C C . LEU A 1 96 ? -12.191 -0.890 38.280 1.00 77.81 96 LEU A C 1
ATOM 698 O O . LEU A 1 96 ? -11.155 -0.460 38.780 1.00 77.81 96 LEU A O 1
ATOM 702 N N . GLU A 1 97 ? -12.541 -2.170 38.316 1.00 82.44 97 GLU A N 1
ATOM 703 C CA . GLU A 1 97 ? -11.684 -3.279 38.738 1.00 82.44 97 GLU A CA 1
ATOM 704 C C . GLU A 1 97 ? -11.019 -3.876 37.496 1.00 82.44 97 GLU A C 1
ATOM 706 O O . GLU A 1 97 ? -11.717 -4.250 36.556 1.00 82.44 97 GLU A O 1
ATOM 711 N N . VAL A 1 98 ? -9.687 -3.940 37.444 1.00 83.56 98 VAL A N 1
ATOM 712 C CA . VAL A 1 98 ? -8.959 -4.472 36.281 1.00 83.56 98 VAL A CA 1
ATOM 713 C C . VAL A 1 98 ? -8.541 -5.906 36.583 1.00 83.56 98 VAL A C 1
ATOM 715 O O . VAL A 1 98 ? -7.832 -6.154 37.546 1.00 83.56 98 VAL A O 1
ATOM 718 N N . GLU A 1 99 ? -8.951 -6.854 35.745 1.00 85.06 99 GLU A N 1
ATOM 719 C CA . GLU A 1 99 ? -8.525 -8.257 35.852 1.00 85.06 99 GLU A CA 1
ATOM 720 C C . GLU A 1 99 ? -7.190 -8.485 35.135 1.00 85.06 99 GLU A C 1
ATOM 722 O O . GLU A 1 99 ? -6.335 -9.243 35.588 1.00 85.06 99 GLU A O 1
ATOM 727 N N . LYS A 1 100 ? -7.016 -7.848 33.970 1.00 86.12 100 LYS A N 1
ATOM 728 C CA . LYS A 1 100 ? -5.812 -7.968 33.144 1.00 86.12 100 LYS A CA 1
ATOM 729 C C . LYS A 1 100 ? -5.616 -6.711 32.313 1.00 86.12 100 LYS A C 1
ATOM 731 O O . LYS A 1 100 ? -6.570 -6.248 31.694 1.00 86.12 100 LYS A O 1
ATOM 736 N N . ALA A 1 101 ? -4.378 -6.232 32.230 1.00 91.69 101 ALA A N 1
ATOM 737 C CA . ALA A 1 101 ? -3.953 -5.174 31.319 1.00 91.69 101 ALA A CA 1
ATOM 738 C C . ALA A 1 101 ? -2.658 -5.578 30.601 1.00 91.69 101 ALA A C 1
ATOM 740 O O . ALA A 1 101 ? -1.829 -6.290 31.167 1.00 91.69 101 ALA A O 1
ATOM 741 N N . SER A 1 102 ? -2.497 -5.158 29.348 1.00 94.12 102 SER A N 1
ATOM 742 C CA . SER A 1 102 ? -1.265 -5.367 28.584 1.00 94.12 102 SER A CA 1
ATOM 743 C C . SER A 1 102 ? -1.100 -4.326 27.479 1.00 94.12 102 SER A C 1
ATOM 745 O O . SER A 1 102 ? -2.072 -3.719 27.024 1.00 94.12 102 SER A O 1
ATOM 747 N N . GLU A 1 103 ? 0.137 -4.142 27.021 1.00 95.06 103 GLU A N 1
ATOM 748 C CA . GLU A 1 103 ? 0.431 -3.373 25.810 1.00 95.06 103 GLU A CA 1
ATOM 749 C C . GLU A 1 103 ? 0.025 -4.179 24.565 1.00 95.06 103 GLU A C 1
ATOM 751 O O . GLU A 1 103 ? 0.161 -5.404 24.524 1.00 95.06 103 GLU A O 1
ATOM 756 N N . LEU A 1 104 ? -0.482 -3.482 23.553 1.00 89.88 104 LEU A N 1
ATOM 757 C CA . LEU A 1 104 ? -0.723 -4.006 22.215 1.00 89.88 104 LEU A CA 1
ATOM 758 C C . LEU A 1 104 ? -0.033 -3.082 21.209 1.00 89.88 104 LEU A C 1
ATOM 760 O O . LEU A 1 104 ? -0.416 -1.922 21.093 1.00 89.88 104 LEU A O 1
ATOM 764 N N . ASP A 1 105 ? 0.941 -3.590 20.456 1.00 83.00 105 ASP A N 1
ATOM 765 C CA . ASP A 1 105 ? 1.494 -2.873 19.303 1.00 83.00 105 ASP A CA 1
ATOM 766 C C . ASP A 1 105 ? 0.600 -3.103 18.074 1.00 83.00 105 ASP A C 1
ATOM 768 O O . ASP A 1 105 ? 0.282 -4.242 17.718 1.00 83.00 105 ASP A O 1
ATOM 772 N N . ARG A 1 106 ? 0.164 -2.016 17.432 1.00 78.56 106 ARG A N 1
ATOM 773 C CA . ARG A 1 106 ? -0.586 -2.040 16.172 1.00 78.56 106 ARG A CA 1
ATOM 774 C C . ARG A 1 106 ? 0.127 -1.180 15.135 1.00 78.56 106 ARG A C 1
ATOM 776 O O . ARG A 1 106 ? -0.278 -0.052 14.858 1.00 78.56 106 ARG A O 1
ATOM 783 N N . GLY A 1 107 ? 1.173 -1.743 14.537 1.00 64.69 107 GLY A N 1
ATOM 784 C CA . GLY A 1 107 ? 1.912 -1.101 13.449 1.00 64.69 107 GLY A CA 1
ATOM 785 C C . GLY A 1 107 ? 2.788 0.052 13.937 1.00 64.69 107 GLY A C 1
ATOM 786 O O . GLY A 1 107 ? 2.818 1.109 13.308 1.00 64.69 107 GLY A O 1
ATOM 787 N N . GLY A 1 108 ? 3.456 -0.133 15.079 1.00 70.44 108 GLY A N 1
ATOM 788 C CA . GLY A 1 108 ? 4.304 0.863 15.738 1.00 70.44 108 GLY A CA 1
ATOM 789 C C . GLY A 1 108 ? 3.536 1.874 16.592 1.00 70.44 108 GLY A C 1
ATOM 790 O O . GLY A 1 108 ? 4.144 2.714 17.254 1.00 70.44 108 GLY A O 1
ATOM 791 N N . GLU A 1 109 ? 2.203 1.811 16.599 1.00 80.25 109 GLU A N 1
ATOM 792 C CA . GLU A 1 109 ? 1.382 2.533 17.566 1.00 80.25 109 GLU A CA 1
ATOM 793 C C . GLU A 1 109 ? 1.175 1.627 18.785 1.00 80.25 109 GLU A C 1
ATOM 795 O O . GLU A 1 109 ? 0.725 0.494 18.636 1.00 80.25 109 GLU A O 1
ATOM 800 N N . LYS A 1 110 ? 1.528 2.107 19.982 1.00 90.44 110 LYS A N 1
ATOM 801 C CA . LYS A 1 110 ? 1.344 1.380 21.245 1.00 90.44 110 LYS A CA 1
ATOM 802 C C . LYS A 1 110 ? -0.027 1.694 21.834 1.00 90.44 110 LYS A C 1
ATOM 804 O O . LYS A 1 110 ? -0.364 2.858 22.051 1.00 90.44 110 LYS A O 1
ATOM 809 N N . LEU A 1 111 ? -0.805 0.654 22.098 1.00 93.62 111 LEU A N 1
ATOM 810 C CA . LEU A 1 111 ? -2.145 0.698 22.672 1.00 93.62 111 LEU A CA 1
ATOM 811 C C . LEU A 1 111 ? -2.129 -0.010 24.026 1.00 93.62 111 LEU A C 1
ATOM 813 O O . LEU A 1 111 ? -1.258 -0.838 24.294 1.00 93.62 111 LEU A O 1
ATOM 817 N N . VAL A 1 112 ? -3.131 0.262 24.858 1.00 95.06 112 VAL A N 1
ATOM 818 C CA . VAL A 1 112 ? -3.371 -0.515 26.083 1.00 95.06 112 VAL A CA 1
ATOM 819 C C . VAL A 1 112 ? -4.673 -1.278 25.932 1.00 95.06 112 VAL A C 1
ATOM 821 O O . VAL A 1 112 ? -5.702 -0.691 25.609 1.00 95.06 112 VAL A O 1
ATOM 824 N N . VAL A 1 113 ? -4.640 -2.584 26.167 1.00 93.81 113 VAL A N 1
ATOM 825 C CA . VAL A 1 113 ? -5.837 -3.427 26.234 1.00 93.81 113 VAL A CA 1
ATOM 826 C C . VAL A 1 113 ? -6.048 -3.892 27.660 1.00 93.81 113 VAL A C 1
ATOM 828 O O . VAL A 1 113 ? -5.083 -4.206 28.357 1.00 93.81 113 VAL A O 1
ATOM 831 N N . ALA A 1 114 ? -7.302 -3.959 28.094 1.00 90.56 114 ALA A N 1
ATOM 832 C CA . ALA A 1 114 ? -7.631 -4.505 29.400 1.00 90.56 114 ALA A CA 1
ATOM 833 C C . ALA A 1 114 ? -8.991 -5.202 29.432 1.00 90.56 114 ALA A C 1
ATOM 835 O O . ALA A 1 114 ? -9.865 -4.951 28.602 1.00 90.56 114 ALA A O 1
ATOM 836 N N . ARG A 1 115 ? -9.162 -6.079 30.418 1.00 89.00 115 ARG A N 1
ATOM 837 C CA . ARG A 1 115 ? -10.457 -6.621 30.839 1.00 89.00 115 ARG A CA 1
ATOM 838 C C . ARG A 1 115 ? -10.664 -6.311 32.307 1.00 89.00 115 ARG A C 1
ATOM 840 O O . ARG A 1 115 ? -9.700 -6.261 33.071 1.00 89.00 115 ARG A O 1
ATOM 847 N N . GLY A 1 116 ? -11.911 -6.094 32.686 1.00 86.06 116 GLY A N 1
ATOM 848 C CA . GLY A 1 116 ? -12.242 -5.719 34.047 1.00 86.06 116 GLY A CA 1
ATOM 849 C C . GLY A 1 116 ? -13.737 -5.656 34.293 1.00 86.06 116 GLY A C 1
ATOM 850 O O . GLY A 1 116 ? -14.528 -6.120 33.474 1.00 86.06 116 GLY A O 1
ATOM 851 N N . ARG A 1 117 ? -14.115 -5.028 35.403 1.00 84.25 117 ARG A N 1
ATOM 852 C CA . ARG A 1 117 ? -15.496 -4.812 35.820 1.00 84.25 117 ARG A CA 1
ATOM 853 C C . ARG A 1 117 ? -15.715 -3.368 36.255 1.00 84.25 117 ARG A C 1
ATOM 855 O O . ARG A 1 117 ? -14.983 -2.849 37.088 1.00 84.25 117 ARG A O 1
ATOM 862 N N . ILE A 1 118 ? -16.741 -2.719 35.707 1.00 79.56 118 ILE A N 1
ATOM 863 C CA . ILE A 1 118 ? -17.220 -1.410 36.150 1.00 79.56 118 ILE A CA 1
ATOM 864 C C . ILE A 1 118 ? -18.295 -1.596 37.228 1.00 79.56 118 ILE A C 1
ATOM 866 O O . ILE A 1 118 ? -19.444 -1.916 36.929 1.00 79.56 118 ILE A O 1
ATOM 870 N N . VAL A 1 119 ? -17.934 -1.368 38.484 1.00 76.12 119 VAL A N 1
ATOM 871 C CA . VAL A 1 119 ? -18.789 -1.393 39.670 1.00 76.12 119 VAL A CA 1
ATOM 872 C C . VAL A 1 119 ? -19.497 -0.046 39.840 1.00 76.12 119 VAL A C 1
ATOM 874 O O . VAL A 1 119 ? -18.885 1.018 39.829 1.00 76.12 119 VAL A O 1
ATOM 877 N N . SER A 1 120 ? -20.820 -0.064 39.989 1.00 68.38 120 SER A N 1
ATOM 878 C CA . SER A 1 120 ? -21.618 1.125 40.307 1.00 68.38 120 SER A CA 1
ATOM 879 C C . SER A 1 120 ? -22.054 1.072 41.765 1.00 68.38 120 SER A C 1
ATOM 881 O O . SER A 1 120 ? -22.447 0.018 42.247 1.00 68.38 120 SER A O 1
ATOM 883 N N . ALA A 1 121 ? -22.117 2.222 42.441 1.00 61.62 121 ALA A N 1
ATOM 884 C CA . ALA A 1 121 ? -22.637 2.316 43.809 1.00 61.62 121 ALA A CA 1
ATOM 885 C C . ALA A 1 121 ? -24.109 1.859 43.963 1.00 61.62 121 ALA A C 1
ATOM 887 O O . ALA A 1 121 ? -24.588 1.730 45.082 1.00 61.62 121 ALA A O 1
ATOM 888 N N . LYS A 1 122 ? -24.849 1.664 42.858 1.00 59.78 122 LYS A N 1
ATOM 889 C CA . LYS A 1 122 ? -26.292 1.348 42.851 1.00 59.78 122 LYS A CA 1
ATOM 890 C C . LYS A 1 122 ? -26.675 0.103 42.028 1.00 59.78 122 LYS A C 1
ATOM 892 O O . LYS A 1 122 ? -27.836 -0.025 41.656 1.00 59.78 122 LYS A O 1
ATOM 897 N N . GLY A 1 123 ? -25.743 -0.792 41.686 1.00 63.59 123 GLY A N 1
ATOM 898 C CA . GLY A 1 123 ? -26.083 -1.989 40.901 1.00 63.59 123 GLY A CA 1
ATOM 899 C C . GLY A 1 123 ? -24.941 -2.994 40.736 1.00 63.59 123 GLY A C 1
ATOM 900 O O . GLY A 1 123 ? -23.809 -2.684 41.109 1.00 63.59 123 GLY A O 1
ATOM 901 N N . PRO A 1 124 ? -25.222 -4.187 40.176 1.00 67.19 124 PRO A N 1
ATOM 902 C CA . PRO A 1 124 ? -24.202 -5.203 39.932 1.00 67.19 124 PRO A CA 1
ATOM 903 C C . PRO A 1 124 ? -23.124 -4.659 38.986 1.00 67.19 124 PRO A C 1
ATOM 905 O O . PRO A 1 124 ? -23.424 -3.911 38.052 1.00 67.19 124 PRO A O 1
ATOM 908 N N . GLY A 1 125 ? -21.862 -5.006 39.248 1.00 75.12 125 GLY A N 1
ATOM 909 C CA . GLY A 1 125 ? -20.751 -4.595 38.395 1.00 75.12 125 GLY A CA 1
ATOM 910 C C . GLY A 1 125 ? -20.873 -5.181 36.986 1.00 75.12 125 GLY A C 1
ATOM 911 O O . GLY A 1 125 ? -21.298 -6.321 36.815 1.00 75.12 125 GLY A O 1
ATOM 912 N N . LEU A 1 126 ? -20.512 -4.388 35.978 1.00 78.81 126 LEU A N 1
ATOM 913 C CA . LEU A 1 126 ? -20.580 -4.763 34.566 1.00 78.81 126 LEU A CA 1
ATOM 914 C C . LEU A 1 126 ? -19.195 -5.150 34.069 1.00 78.81 126 LEU A C 1
ATOM 916 O O . LEU A 1 126 ? -18.283 -4.331 34.137 1.00 78.81 126 LEU A O 1
ATOM 920 N N . ASP A 1 127 ? -19.031 -6.361 33.548 1.00 82.00 127 ASP A N 1
ATOM 921 C CA . ASP A 1 127 ? -17.770 -6.744 32.914 1.00 82.00 127 ASP A CA 1
ATOM 922 C C . ASP A 1 127 ? -17.514 -5.848 31.687 1.00 82.00 127 ASP A C 1
ATOM 924 O O . ASP A 1 127 ? -18.445 -5.413 31.009 1.00 82.00 127 ASP A O 1
ATOM 928 N N . VAL A 1 128 ? -16.255 -5.540 31.392 1.00 83.56 128 VAL A N 1
ATOM 929 C CA . VAL A 1 128 ? -15.866 -4.645 30.296 1.00 83.56 128 VAL A CA 1
ATOM 930 C C . VAL A 1 128 ? -14.592 -5.106 29.594 1.00 83.56 128 VAL A C 1
ATOM 932 O O . VAL A 1 128 ? -13.653 -5.604 30.219 1.00 83.56 128 VAL A O 1
ATOM 935 N N . SER A 1 129 ? -14.548 -4.879 28.282 1.00 88.00 129 SER A N 1
ATOM 936 C CA . SER A 1 129 ? -13.326 -4.863 27.477 1.00 88.00 129 SER A CA 1
ATOM 937 C C . SER A 1 129 ? -12.925 -3.410 27.258 1.00 88.00 129 SER A C 1
ATOM 939 O O . SER A 1 129 ? -13.749 -2.597 26.836 1.00 88.00 129 SER A O 1
ATOM 941 N N . LEU A 1 130 ? -11.658 -3.090 27.505 1.00 89.50 130 LEU A N 1
ATOM 942 C CA . LEU A 1 130 ? -11.099 -1.766 27.278 1.00 89.50 130 LEU A CA 1
ATOM 943 C C . LEU A 1 130 ? -10.018 -1.805 26.204 1.00 89.50 130 LEU A C 1
ATOM 945 O O . LEU A 1 130 ? -9.157 -2.688 26.194 1.00 89.50 130 LEU A O 1
ATOM 949 N N . LEU A 1 131 ? -10.032 -0.790 25.347 1.00 94.31 131 LEU A N 1
ATOM 950 C CA . LEU A 1 131 ? -8.930 -0.457 24.455 1.00 94.31 131 LEU A CA 1
ATOM 951 C C . LEU A 1 131 ? -8.623 1.029 24.586 1.00 94.31 131 LEU A C 1
ATOM 953 O O . LEU A 1 131 ? -9.508 1.857 24.403 1.00 94.31 131 LEU A O 1
ATOM 957 N N . VAL A 1 132 ? -7.372 1.371 24.858 1.00 94.69 132 VAL A N 1
ATOM 958 C CA . VAL A 1 132 ? -6.904 2.751 24.921 1.00 94.69 132 VAL A CA 1
ATOM 959 C C . VAL A 1 132 ? -6.001 3.027 23.730 1.00 94.69 132 VAL A C 1
ATOM 961 O O . VAL A 1 132 ? -5.009 2.330 23.514 1.00 94.69 132 VAL A O 1
ATOM 964 N N . VAL A 1 133 ? -6.378 4.039 22.953 1.00 94.44 133 VAL A N 1
ATOM 965 C CA . VAL A 1 133 ? -5.739 4.421 21.690 1.00 94.44 133 VAL A CA 1
ATOM 966 C C . VAL A 1 133 ? -5.216 5.852 21.816 1.00 94.44 133 VAL A C 1
ATOM 968 O O . VAL A 1 133 ? -5.943 6.702 22.338 1.00 94.44 133 VAL A O 1
ATOM 971 N N . PRO A 1 134 ? -4.009 6.178 21.327 1.00 93.62 134 PRO A N 1
ATOM 972 C CA . PRO A 1 134 ? -3.550 7.561 21.297 1.00 93.62 134 PRO A CA 1
ATOM 973 C C . PRO A 1 134 ? -4.434 8.425 20.384 1.00 93.62 134 PRO A C 1
ATOM 975 O O . PRO A 1 134 ? -4.913 7.990 19.337 1.00 93.62 134 PRO A O 1
ATOM 978 N N . ALA A 1 135 ? -4.640 9.683 20.769 1.00 93.19 135 ALA A N 1
ATOM 979 C CA . ALA A 1 135 ? -5.493 10.616 20.037 1.00 93.19 135 ALA A CA 1
ATOM 980 C C . ALA A 1 135 ? -4.682 11.569 19.147 1.00 93.19 135 ALA A C 1
ATOM 982 O O . ALA A 1 135 ? -3.562 11.979 19.470 1.00 93.19 135 ALA A O 1
ATOM 983 N N . LYS A 1 136 ? -5.261 11.980 18.012 1.00 91.31 136 LYS A N 1
ATOM 984 C CA . LYS A 1 136 ? -4.709 13.081 17.214 1.00 91.31 136 LYS A CA 1
ATOM 985 C C . LYS A 1 136 ? -4.768 14.373 18.034 1.00 91.31 136 LYS A C 1
ATOM 987 O O . LYS A 1 136 ? -5.826 14.726 18.545 1.00 91.31 136 LYS A O 1
ATOM 992 N N . GLY A 1 137 ? -3.646 15.089 18.105 1.00 85.50 137 GLY A N 1
ATOM 993 C CA . GLY A 1 137 ? -3.514 16.310 18.910 1.00 85.50 137 GLY A CA 1
ATOM 994 C C . GLY A 1 137 ? -3.054 16.076 20.354 1.00 85.50 137 GLY A C 1
ATOM 995 O O . GLY A 1 137 ? -3.014 17.032 21.119 1.00 85.50 137 GLY A O 1
ATOM 996 N N . GLY A 1 138 ? -2.680 14.840 20.713 1.00 88.62 138 GLY A N 1
ATOM 997 C CA . GLY A 1 138 ? -2.188 14.481 22.046 1.00 88.62 138 GLY A CA 1
ATOM 998 C C . GLY A 1 138 ? -3.258 13.836 22.931 1.00 88.62 138 GLY A C 1
ATOM 999 O O . GLY A 1 138 ? -4.452 13.907 22.643 1.00 88.62 138 GLY A O 1
ATOM 1000 N N . GLY A 1 139 ? -2.818 13.185 24.009 1.00 92.69 139 GLY A N 1
ATOM 1001 C CA . GLY A 1 139 ? -3.682 12.403 24.896 1.00 92.69 139 GLY A CA 1
ATOM 1002 C C . GLY A 1 139 ? -4.089 11.045 24.320 1.00 92.69 139 GLY A C 1
ATOM 1003 O O . GLY A 1 139 ? -3.416 10.495 23.443 1.00 92.69 139 GLY A O 1
ATOM 1004 N N . ALA A 1 140 ? -5.188 10.492 24.831 1.00 94.19 140 ALA A N 1
ATOM 1005 C CA . ALA A 1 140 ? -5.688 9.176 24.440 1.00 94.19 140 ALA A CA 1
ATOM 1006 C C . ALA A 1 140 ? -7.221 9.090 24.510 1.00 94.19 140 ALA A C 1
ATOM 1008 O O . ALA A 1 140 ? -7.890 9.992 25.012 1.00 94.19 140 ALA A O 1
ATOM 1009 N N . VAL A 1 141 ? -7.786 8.000 23.997 1.00 93.81 141 VAL A N 1
ATOM 1010 C CA . VAL A 1 141 ? -9.213 7.676 24.079 1.00 93.81 141 VAL A CA 1
ATOM 1011 C C . VAL A 1 141 ? -9.360 6.250 24.581 1.00 93.81 141 VAL A C 1
ATOM 1013 O O . VAL A 1 141 ? -8.827 5.330 23.962 1.00 93.81 141 VAL A O 1
ATOM 1016 N N . ALA A 1 142 ? -10.092 6.064 25.677 1.00 92.12 142 ALA A N 1
ATOM 1017 C CA . ALA A 1 142 ? -10.519 4.750 26.137 1.00 92.12 142 ALA A CA 1
ATOM 1018 C C . ALA A 1 142 ? -11.847 4.376 25.473 1.00 92.12 142 ALA A C 1
ATOM 1020 O O . ALA A 1 142 ? -12.831 5.105 25.587 1.00 92.12 142 ALA A O 1
ATOM 1021 N N . LEU A 1 143 ? -11.867 3.239 24.788 1.00 92.94 143 LEU A N 1
ATOM 1022 C CA . LEU A 1 143 ? -13.062 2.574 24.296 1.00 92.94 143 LEU A CA 1
ATOM 1023 C C . LEU A 1 143 ? -13.465 1.517 25.314 1.00 92.94 143 LEU A C 1
ATOM 1025 O O . LEU A 1 143 ? -12.703 0.587 25.568 1.00 92.94 143 LEU A O 1
ATOM 1029 N N . ILE A 1 144 ? -14.655 1.668 25.881 1.00 89.12 144 ILE A N 1
ATOM 1030 C CA . ILE A 1 144 ? -15.207 0.788 26.905 1.00 89.12 144 ILE A CA 1
ATOM 1031 C C . ILE A 1 144 ? -16.364 0.027 26.272 1.00 89.12 144 ILE A C 1
ATOM 1033 O O . ILE A 1 144 ? -17.428 0.597 26.028 1.00 89.12 144 ILE A O 1
ATOM 1037 N N . SER A 1 145 ? -16.145 -1.253 25.984 1.00 88.06 145 SER A N 1
ATOM 1038 C CA . SER A 1 145 ? -17.196 -2.171 25.551 1.00 88.06 145 SER A CA 1
ATOM 1039 C C . SER A 1 145 ? -17.738 -2.911 26.763 1.00 88.06 145 SER A C 1
ATOM 1041 O O . SER A 1 145 ? -16.985 -3.573 27.477 1.00 88.06 145 SER A O 1
ATOM 1043 N N . TYR A 1 146 ? -19.039 -2.787 27.001 1.00 78.56 146 TYR A N 1
ATOM 1044 C CA . TYR A 1 146 ? -19.709 -3.455 28.109 1.00 78.56 146 TYR A CA 1
ATOM 1045 C C . TYR A 1 146 ? -19.959 -4.917 27.737 1.00 78.56 146 TYR A C 1
ATOM 1047 O O . TYR A 1 146 ? -20.697 -5.217 26.807 1.00 78.56 146 TYR A O 1
ATOM 1055 N N . ILE A 1 147 ? -19.305 -5.829 28.452 1.00 61.31 147 ILE A N 1
ATOM 1056 C CA . ILE A 1 147 ? -19.471 -7.274 28.329 1.00 61.31 147 ILE A CA 1
ATOM 1057 C C . ILE A 1 147 ? -20.677 -7.673 29.199 1.00 61.31 147 ILE A C 1
ATOM 1059 O O . ILE A 1 147 ? -20.737 -7.359 30.386 1.00 61.31 147 ILE A O 1
ATOM 1063 N N . ARG A 1 148 ? -21.624 -8.420 28.616 1.00 55.69 148 ARG A N 1
ATOM 1064 C CA . ARG A 1 148 ? -22.846 -8.970 29.253 1.00 55.69 148 ARG A CA 1
ATOM 1065 C C . ARG A 1 148 ? -23.994 -7.992 29.554 1.00 55.69 148 ARG A C 1
ATOM 1067 O O . ARG A 1 148 ? -24.940 -8.402 30.222 1.00 55.69 148 ARG A O 1
ATOM 1074 N N . ALA A 1 149 ? -23.982 -6.753 29.058 1.00 50.59 149 ALA A N 1
ATOM 1075 C CA . ALA A 1 149 ? -25.202 -5.923 29.075 1.00 50.59 149 ALA A CA 1
ATOM 1076 C C . ALA A 1 149 ? -26.231 -6.378 28.011 1.00 50.59 149 ALA A C 1
ATOM 1078 O O . ALA A 1 149 ? -27.410 -6.038 28.076 1.00 50.59 149 ALA A O 1
ATOM 1079 N N . ASP A 1 150 ? -25.772 -7.184 27.064 1.00 53.19 150 ASP A N 1
ATOM 1080 C CA . ASP A 1 150 ? -26.463 -7.759 25.927 1.00 53.19 150 ASP A CA 1
ATOM 1081 C C . ASP A 1 150 ? -25.981 -9.210 25.777 1.00 53.19 150 ASP A C 1
ATOM 1083 O O . ASP A 1 150 ? -24.843 -9.481 25.404 1.00 53.19 150 ASP A O 1
ATOM 1087 N N . GLN A 1 151 ? -26.839 -10.185 26.089 1.00 56.47 151 GLN A N 1
ATOM 1088 C CA . GLN A 1 151 ? -26.558 -11.619 25.901 1.00 56.47 151 GLN A CA 1
ATOM 1089 C C . GLN A 1 151 ? -26.474 -12.028 24.415 1.00 56.47 151 GLN A C 1
ATOM 1091 O O . GLN A 1 151 ? -26.540 -13.212 24.098 1.00 56.47 151 GLN A O 1
ATOM 1096 N N . ASP A 1 152 ? -26.347 -11.060 23.506 1.00 70.12 152 ASP A N 1
ATOM 1097 C CA . ASP A 1 152 ? -26.414 -11.237 22.064 1.00 70.12 152 ASP A CA 1
ATOM 1098 C C . ASP A 1 152 ? -24.999 -11.427 21.472 1.00 70.12 152 ASP A C 1
ATOM 1100 O O . ASP A 1 152 ? -24.184 -10.492 21.464 1.00 70.12 152 ASP A O 1
ATOM 1104 N N . PRO A 1 153 ? -24.675 -12.626 20.950 1.00 75.38 153 PRO A N 1
ATOM 1105 C CA . PRO A 1 153 ? -23.381 -12.899 20.332 1.00 75.38 153 PRO A CA 1
ATOM 1106 C C . PRO A 1 153 ? -23.051 -11.987 19.139 1.00 75.38 153 PRO A C 1
ATOM 1108 O O . PRO A 1 153 ? -21.874 -11.710 18.898 1.00 75.38 153 PRO A O 1
ATOM 1111 N N . ILE A 1 154 ? -24.060 -11.494 18.411 1.00 77.25 154 ILE A N 1
ATOM 1112 C CA . ILE A 1 154 ? -23.891 -10.633 17.232 1.00 77.25 154 ILE A CA 1
ATOM 1113 C C . ILE A 1 154 ? -23.377 -9.259 17.661 1.00 77.25 154 ILE A C 1
ATOM 1115 O O . ILE A 1 154 ? -22.426 -8.736 17.071 1.00 77.25 154 ILE A O 1
ATOM 1119 N N . VAL A 1 155 ? -23.955 -8.680 18.718 1.00 77.69 155 VAL A N 1
ATOM 1120 C CA . VAL A 1 155 ? -23.515 -7.371 19.229 1.00 77.69 155 VAL A CA 1
ATOM 1121 C C . VAL A 1 155 ? -22.102 -7.464 19.800 1.00 77.69 155 VAL A C 1
ATOM 1123 O O . VAL A 1 155 ? -21.276 -6.582 19.557 1.00 77.69 155 VAL A O 1
ATOM 1126 N N . ARG A 1 156 ? -21.769 -8.580 20.460 1.00 78.00 156 ARG A N 1
ATOM 1127 C CA . ARG A 1 156 ? -20.407 -8.834 20.942 1.00 78.00 156 ARG A CA 1
ATOM 1128 C C . ARG A 1 156 ? -19.388 -8.902 19.805 1.00 78.00 156 ARG A C 1
ATOM 1130 O O . ARG A 1 156 ? -18.362 -8.228 19.868 1.00 78.00 156 ARG A O 1
ATOM 1137 N N . GLN A 1 157 ? -19.681 -9.658 18.748 1.00 81.50 157 GLN A N 1
ATOM 1138 C CA . GLN A 1 157 ? -18.808 -9.737 17.575 1.00 81.50 157 GLN A CA 1
ATOM 1139 C C . GLN A 1 157 ? -18.629 -8.362 16.909 1.00 81.50 157 GLN A C 1
ATOM 1141 O O . GLN A 1 157 ? -17.529 -8.012 16.471 1.00 81.50 157 GLN A O 1
ATOM 1146 N N . ALA A 1 158 ? -19.695 -7.558 16.853 1.00 83.50 158 ALA A N 1
ATOM 1147 C CA . ALA A 1 158 ? -19.634 -6.193 16.347 1.00 83.50 158 ALA A CA 1
ATOM 1148 C C . ALA A 1 158 ? -18.754 -5.286 17.223 1.00 83.50 158 ALA A C 1
ATOM 1150 O O . ALA A 1 158 ? -17.920 -4.561 16.679 1.00 83.50 158 ALA A O 1
ATOM 1151 N N . ASN A 1 159 ? -18.882 -5.361 18.551 1.00 86.19 159 ASN A N 1
ATOM 1152 C CA . ASN A 1 159 ? -18.042 -4.619 19.492 1.00 86.19 159 ASN A CA 1
ATOM 1153 C C . ASN A 1 159 ? -16.560 -4.949 19.303 1.00 86.19 159 ASN A C 1
ATOM 1155 O O . ASN A 1 159 ? -15.753 -4.040 19.103 1.00 86.19 159 ASN A O 1
ATOM 1159 N N . ASP A 1 160 ? -16.209 -6.236 19.281 1.00 85.12 160 ASP A N 1
ATOM 1160 C CA . ASP A 1 160 ? -14.828 -6.682 19.076 1.00 85.12 160 ASP A CA 1
ATOM 1161 C C . ASP A 1 160 ? -14.269 -6.157 17.742 1.00 85.12 160 ASP A C 1
ATOM 1163 O O . ASP A 1 160 ? -13.139 -5.666 17.680 1.00 85.12 160 ASP A O 1
ATOM 1167 N N . ALA A 1 161 ? -15.083 -6.161 16.679 1.00 84.88 161 ALA A N 1
ATOM 1168 C CA . ALA A 1 161 ? -14.699 -5.603 15.386 1.00 84.88 161 ALA A CA 1
ATOM 1169 C C . ALA A 1 161 ? -14.522 -4.070 15.414 1.00 84.88 161 ALA A C 1
ATOM 1171 O O . ALA A 1 161 ? -13.621 -3.551 14.751 1.00 84.88 161 ALA A O 1
ATOM 1172 N N . ILE A 1 162 ? -15.344 -3.333 16.170 1.00 88.75 162 ILE A N 1
ATOM 1173 C CA . ILE A 1 162 ? -15.196 -1.878 16.330 1.00 88.75 162 ILE A CA 1
ATOM 1174 C C . ILE A 1 162 ? -13.911 -1.560 17.107 1.00 88.75 162 ILE A C 1
ATOM 1176 O O . ILE A 1 162 ? -13.129 -0.728 16.644 1.00 88.75 162 ILE A O 1
ATOM 1180 N N . LEU A 1 163 ? -13.632 -2.248 18.223 1.00 90.00 163 LEU A N 1
ATOM 1181 C CA . LEU A 1 163 ? -12.371 -2.090 18.966 1.00 90.00 163 LEU A CA 1
ATOM 1182 C C . LEU A 1 163 ? -11.160 -2.422 18.076 1.00 90.00 163 LEU A C 1
ATOM 1184 O O . LEU A 1 163 ? -10.169 -1.687 18.047 1.00 90.00 163 LEU A O 1
ATOM 1188 N N . ALA A 1 164 ? -11.241 -3.496 17.290 1.00 86.31 164 ALA A N 1
ATOM 1189 C CA . ALA A 1 164 ? -10.192 -3.861 16.342 1.00 86.31 164 ALA A CA 1
ATOM 1190 C C . ALA A 1 164 ? -9.964 -2.788 15.258 1.00 86.31 164 ALA A C 1
ATOM 1192 O O . ALA A 1 164 ? -8.834 -2.621 14.805 1.00 86.31 164 ALA A O 1
ATOM 1193 N N . SER A 1 165 ? -10.997 -2.026 14.883 1.00 86.50 165 SER A N 1
ATOM 1194 C CA . SER A 1 165 ? -10.887 -0.928 13.911 1.00 86.50 165 SER A CA 1
ATOM 1195 C C . SER A 1 165 ? -10.350 0.387 14.493 1.00 86.50 165 SER A C 1
ATOM 1197 O O . SER A 1 165 ? -9.953 1.270 13.736 1.00 86.50 165 SER A O 1
ATOM 1199 N N . ALA A 1 166 ? -10.342 0.535 15.823 1.00 90.31 166 ALA A N 1
ATOM 1200 C CA . ALA A 1 166 ? -9.987 1.782 16.494 1.00 90.31 166 ALA A CA 1
ATOM 1201 C C . ALA A 1 166 ? -8.537 2.195 16.244 1.00 90.31 166 ALA A C 1
ATOM 1203 O O . ALA A 1 166 ? -7.616 1.380 16.326 1.00 90.31 166 ALA A O 1
ATOM 1204 N N . ARG A 1 167 ? -8.325 3.475 15.951 1.00 87.56 167 ARG A N 1
ATOM 1205 C CA . ARG A 1 167 ? -7.006 3.995 15.578 1.00 87.56 167 ARG A CA 1
ATOM 1206 C C . ARG A 1 167 ? -6.966 5.510 15.653 1.00 87.56 167 ARG A C 1
ATOM 1208 O O . ARG A 1 167 ? -7.977 6.171 15.411 1.00 87.56 167 ARG A O 1
ATOM 1215 N N . ARG A 1 168 ? -5.786 6.067 15.908 1.00 88.88 168 ARG A N 1
ATOM 1216 C CA . ARG A 1 168 ? -5.564 7.508 15.802 1.00 88.88 168 ARG A CA 1
ATOM 1217 C C . ARG A 1 168 ? -5.912 8.019 14.400 1.00 88.88 168 ARG A C 1
ATOM 1219 O O . ARG A 1 168 ? -5.628 7.353 13.397 1.00 88.88 168 ARG A O 1
ATOM 1226 N N . ILE A 1 169 ? -6.518 9.208 14.320 1.00 86.62 169 ILE A N 1
ATOM 1227 C CA . ILE A 1 169 ? -6.704 9.902 13.036 1.00 86.62 169 ILE A CA 1
ATOM 1228 C C . ILE A 1 169 ? -5.326 10.311 12.518 1.00 86.62 169 ILE A C 1
ATOM 1230 O O . ILE A 1 169 ? -4.570 11.009 13.195 1.00 86.62 169 ILE A O 1
ATOM 1234 N N . GLY A 1 170 ? -5.022 9.922 11.289 1.00 76.19 170 GLY A N 1
ATOM 1235 C CA . GLY A 1 170 ? -3.733 10.165 10.662 1.00 76.19 170 GLY A CA 1
ATOM 1236 C C . GLY A 1 170 ? -3.638 9.444 9.324 1.00 76.19 170 GLY A C 1
ATOM 1237 O O . GLY A 1 170 ? -4.595 8.763 8.938 1.00 76.19 170 GLY A O 1
ATOM 1238 N N . PRO A 1 171 ? -2.506 9.597 8.619 1.00 77.81 171 PRO A N 1
ATOM 1239 C CA . PRO A 1 171 ? -2.301 8.885 7.371 1.00 77.81 171 PRO A CA 1
ATOM 1240 C C . PRO A 1 171 ? -2.365 7.376 7.623 1.00 77.81 171 PRO A C 1
ATOM 1242 O O . PRO A 1 171 ? -1.743 6.868 8.560 1.00 77.81 171 PRO A O 1
ATOM 1245 N N . ARG A 1 172 ? -3.120 6.651 6.796 1.00 84.31 172 ARG A N 1
ATOM 1246 C CA . ARG A 1 172 ? -3.111 5.178 6.796 1.00 84.31 172 ARG A CA 1
ATOM 1247 C C . ARG A 1 172 ? -1.810 4.663 6.211 1.00 84.31 172 ARG A C 1
ATOM 1249 O O . ARG A 1 172 ? -1.405 3.569 6.565 1.00 84.31 172 ARG A O 1
ATOM 1256 N N . MET A 1 173 ? -1.166 5.439 5.352 1.00 92.38 173 MET A N 1
ATOM 1257 C CA . MET A 1 173 ? 0.096 5.098 4.709 1.00 92.38 173 MET A CA 1
ATOM 1258 C C . MET A 1 173 ? 1.205 6.055 5.158 1.00 92.38 173 MET A C 1
ATOM 1260 O O . MET A 1 173 ? 1.593 6.945 4.396 1.00 92.38 173 MET A O 1
ATOM 1264 N N . PRO A 1 174 ? 1.695 5.954 6.410 1.00 91.94 174 PRO A N 1
ATOM 1265 C CA . PRO A 1 174 ? 2.815 6.772 6.850 1.00 91.94 174 PRO A CA 1
ATOM 1266 C C . PRO A 1 174 ? 4.065 6.425 6.037 1.00 91.94 174 PRO A C 1
ATOM 1268 O O . PRO A 1 174 ? 4.375 5.252 5.825 1.00 91.94 174 PRO A O 1
ATOM 1271 N N . VAL A 1 175 ? 4.788 7.459 5.606 1.00 95.19 175 VAL A N 1
ATOM 1272 C CA . VAL A 1 175 ? 6.017 7.325 4.821 1.00 95.19 175 VAL A CA 1
ATOM 1273 C C . VAL A 1 175 ? 7.213 7.719 5.678 1.00 95.19 175 VAL A C 1
ATOM 1275 O O . VAL A 1 175 ? 7.241 8.818 6.231 1.00 95.19 175 VAL A O 1
ATOM 1278 N N . SER A 1 176 ? 8.210 6.842 5.760 1.00 95.56 176 SER A N 1
ATOM 1279 C CA . SER A 1 176 ? 9.488 7.100 6.425 1.00 95.56 176 SER A CA 1
ATOM 1280 C C . SER A 1 176 ? 10.650 6.820 5.481 1.00 95.56 176 SER A C 1
ATOM 1282 O O . SER A 1 176 ? 10.605 5.865 4.704 1.00 95.56 176 SER A O 1
ATOM 1284 N N . ALA A 1 177 ? 11.708 7.617 5.579 1.00 96.31 177 ALA A N 1
ATOM 1285 C CA . ALA A 1 177 ? 12.929 7.414 4.817 1.00 96.31 177 ALA A CA 1
ATOM 1286 C C . ALA A 1 177 ? 14.151 7.702 5.683 1.00 96.31 177 ALA A C 1
ATOM 1288 O O . ALA A 1 177 ? 14.189 8.718 6.380 1.00 96.31 177 ALA A O 1
ATOM 1289 N N . GLU A 1 178 ? 15.144 6.827 5.607 1.00 95.75 178 GLU A N 1
ATOM 1290 C CA . GLU A 1 178 ? 16.483 7.080 6.134 1.00 95.75 178 GLU A CA 1
ATOM 1291 C C . GLU A 1 178 ? 17.434 7.514 5.005 1.00 95.75 178 GLU A C 1
ATOM 1293 O O . GLU A 1 178 ? 17.108 7.372 3.825 1.00 95.75 178 GLU A O 1
ATOM 1298 N N . PRO A 1 179 ? 18.588 8.122 5.325 1.00 95.19 179 PRO A N 1
ATOM 1299 C CA . PRO A 1 179 ? 19.599 8.424 4.323 1.00 95.19 179 PRO A CA 1
ATOM 1300 C C . PRO A 1 179 ? 20.225 7.132 3.769 1.00 95.19 179 PRO A C 1
ATOM 1302 O O . PRO A 1 179 ? 20.467 6.201 4.542 1.00 95.19 179 PRO A O 1
ATOM 1305 N N . PRO A 1 180 ? 20.580 7.084 2.474 1.00 95.75 180 PRO A N 1
ATOM 1306 C CA . PRO A 1 180 ? 21.385 5.995 1.936 1.00 95.75 180 PRO A CA 1
ATOM 1307 C C . PRO A 1 180 ? 22.741 5.900 2.643 1.00 95.75 180 PRO A C 1
ATOM 1309 O O . PRO A 1 180 ? 23.355 6.918 2.974 1.00 95.75 180 PRO A O 1
ATOM 1312 N N . THR A 1 181 ? 23.218 4.673 2.844 1.00 94.69 181 THR A N 1
ATOM 1313 C CA . THR A 1 181 ? 24.563 4.392 3.361 1.00 94.69 181 THR A CA 1
ATOM 1314 C C . THR A 1 181 ? 25.612 5.045 2.464 1.00 94.69 181 THR A C 1
ATOM 1316 O O . THR A 1 181 ? 25.440 5.119 1.246 1.00 94.69 181 THR A O 1
ATOM 1319 N N . ALA A 1 182 ? 26.715 5.511 3.056 1.00 93.38 182 ALA A N 1
ATOM 1320 C CA . ALA A 1 182 ? 27.805 6.131 2.313 1.00 93.38 182 ALA A CA 1
ATOM 1321 C C . ALA A 1 182 ? 28.252 5.248 1.131 1.00 93.38 182 ALA A C 1
ATOM 1323 O O . ALA A 1 182 ? 28.541 4.065 1.301 1.00 93.38 182 ALA A O 1
ATOM 1324 N N . GLY A 1 183 ? 28.297 5.836 -0.067 1.00 90.38 183 GLY A N 1
ATOM 1325 C CA . GLY A 1 183 ? 28.650 5.142 -1.309 1.00 90.38 183 GLY A CA 1
ATOM 1326 C C . GLY A 1 183 ? 27.458 4.651 -2.136 1.00 90.38 183 GLY A C 1
ATOM 1327 O O . GLY A 1 183 ? 27.637 4.398 -3.326 1.00 90.38 183 GLY A O 1
ATOM 1328 N N . LEU A 1 184 ? 26.252 4.585 -1.562 1.00 93.31 184 LEU A N 1
ATOM 1329 C CA . LEU A 1 184 ? 25.027 4.386 -2.334 1.00 93.31 184 LEU A CA 1
ATOM 1330 C C . LEU A 1 184 ? 24.532 5.719 -2.909 1.00 93.31 184 LEU A C 1
ATOM 1332 O O . LEU A 1 184 ? 24.592 6.760 -2.253 1.00 93.31 184 LEU A O 1
ATOM 1336 N N . ILE A 1 185 ? 23.998 5.678 -4.130 1.00 94.38 185 ILE A N 1
ATOM 1337 C CA . ILE A 1 185 ? 23.187 6.770 -4.683 1.00 94.38 185 ILE A CA 1
ATOM 1338 C C . ILE A 1 185 ? 21.881 6.850 -3.880 1.00 94.38 185 ILE A C 1
ATOM 1340 O O . ILE A 1 185 ? 21.462 7.929 -3.459 1.00 94.38 185 ILE A O 1
ATOM 1344 N N . GLY A 1 186 ? 21.271 5.687 -3.656 1.00 94.88 186 GLY A N 1
ATOM 1345 C CA . GLY A 1 186 ? 19.977 5.473 -3.038 1.00 94.88 186 GLY A CA 1
ATOM 1346 C C . GLY A 1 186 ? 18.828 6.172 -3.755 1.00 94.88 186 GLY A C 1
ATOM 1347 O O . GLY A 1 186 ? 18.993 6.871 -4.754 1.00 94.88 186 GLY A O 1
ATOM 1348 N N . ALA A 1 187 ? 17.625 5.991 -3.214 1.00 94.50 187 ALA A N 1
ATOM 1349 C CA . ALA A 1 187 ? 16.447 6.700 -3.698 1.00 94.50 187 ALA A CA 1
ATOM 1350 C C . ALA A 1 187 ? 16.616 8.206 -3.404 1.00 94.50 187 ALA A C 1
ATOM 1352 O O . ALA A 1 187 ? 16.704 8.582 -2.231 1.00 94.50 187 ALA A O 1
ATOM 1353 N N . PRO A 1 188 ? 16.656 9.085 -4.423 1.00 94.94 188 PRO A N 1
ATOM 1354 C CA . PRO A 1 188 ? 16.902 10.506 -4.200 1.00 94.94 188 PRO A CA 1
ATOM 1355 C C . PRO A 1 188 ? 15.811 11.158 -3.340 1.00 94.94 188 PRO A C 1
ATOM 1357 O O . PRO A 1 188 ? 14.634 10.812 -3.456 1.00 94.94 188 PRO A O 1
ATOM 1360 N N . LYS A 1 189 ? 16.172 12.145 -2.509 1.00 95.00 189 LYS A N 1
ATOM 1361 C CA . LYS A 1 189 ? 15.221 12.814 -1.596 1.00 95.00 189 LYS A CA 1
ATOM 1362 C C . LYS A 1 189 ? 13.994 13.368 -2.324 1.00 95.00 189 LYS A C 1
ATOM 1364 O O . LYS A 1 189 ? 12.874 13.196 -1.857 1.00 95.00 189 LYS A O 1
ATOM 1369 N N . ASP A 1 190 ? 14.193 13.981 -3.486 1.00 96.56 190 ASP A N 1
ATOM 1370 C CA . ASP A 1 190 ? 13.118 14.545 -4.303 1.00 96.56 190 ASP A CA 1
ATOM 1371 C C . ASP A 1 190 ? 12.186 13.465 -4.891 1.00 96.56 190 ASP A C 1
ATOM 1373 O O . ASP A 1 190 ? 10.979 13.693 -5.026 1.00 96.56 190 ASP A O 1
ATOM 1377 N N . LEU A 1 191 ? 12.712 12.265 -5.177 1.00 96.06 191 LEU A N 1
ATOM 1378 C CA . LEU A 1 191 ? 11.906 11.100 -5.552 1.00 96.06 191 LEU A CA 1
ATOM 1379 C C . LEU A 1 191 ? 11.024 10.668 -4.383 1.00 96.06 191 LEU A C 1
ATOM 1381 O O . LEU A 1 191 ? 9.813 10.548 -4.548 1.00 96.06 191 LEU A O 1
ATOM 1385 N N . VAL A 1 192 ? 11.625 10.484 -3.205 1.00 97.00 192 VAL A N 1
ATOM 1386 C CA . VAL A 1 192 ? 10.918 10.067 -1.987 1.00 97.00 192 VAL A CA 1
ATOM 1387 C C . VAL A 1 192 ? 9.826 11.074 -1.624 1.00 97.00 192 VAL A C 1
ATOM 1389 O O . VAL A 1 192 ? 8.694 10.678 -1.357 1.00 97.00 192 VAL A O 1
ATOM 1392 N N . THR A 1 193 ? 10.110 12.379 -1.688 1.00 97.00 193 THR A N 1
ATOM 1393 C CA . THR A 1 193 ? 9.107 13.433 -1.463 1.00 97.00 193 THR A CA 1
ATOM 1394 C C . THR A 1 193 ? 7.958 13.355 -2.472 1.00 97.00 193 THR A C 1
ATOM 1396 O O . THR A 1 193 ? 6.790 13.469 -2.093 1.00 97.00 193 THR A O 1
ATOM 1399 N N . SER A 1 194 ? 8.263 13.124 -3.752 1.00 95.38 194 SER A N 1
ATOM 1400 C CA . SER A 1 194 ? 7.244 12.989 -4.801 1.00 95.38 194 SER A CA 1
ATOM 1401 C C . SER A 1 194 ? 6.365 11.751 -4.588 1.00 95.38 194 SER A C 1
ATOM 1403 O O . SER A 1 194 ? 5.140 11.839 -4.691 1.00 95.38 194 SER A O 1
ATOM 1405 N N . MET A 1 195 ? 6.971 10.617 -4.224 1.00 96.31 195 MET A N 1
ATOM 1406 C CA . MET A 1 195 ? 6.253 9.389 -3.878 1.00 96.31 195 MET A CA 1
ATOM 1407 C C . MET A 1 195 ? 5.386 9.585 -2.634 1.00 96.31 195 MET A C 1
ATOM 1409 O O . MET A 1 195 ? 4.220 9.211 -2.652 1.00 96.31 195 MET A O 1
ATOM 1413 N N . ALA A 1 196 ? 5.891 10.244 -1.589 1.00 95.75 196 ALA A N 1
ATOM 1414 C CA . ALA A 1 196 ? 5.113 10.528 -0.384 1.00 95.75 196 ALA A CA 1
ATOM 1415 C C . ALA A 1 196 ? 3.858 11.365 -0.681 1.00 95.75 196 ALA A C 1
ATOM 1417 O O . ALA A 1 196 ? 2.779 11.073 -0.166 1.00 95.75 196 ALA A O 1
ATOM 1418 N N . LYS A 1 197 ? 3.963 12.363 -1.571 1.00 94.25 197 LYS A N 1
ATOM 1419 C CA . LYS A 1 197 ? 2.806 13.147 -2.032 1.00 94.25 197 LYS A CA 1
ATOM 1420 C C . LYS A 1 197 ? 1.785 12.278 -2.774 1.00 94.25 197 LYS A C 1
ATOM 1422 O O . LYS A 1 197 ? 0.584 12.411 -2.542 1.00 94.25 197 LYS A O 1
ATOM 1427 N N . MET A 1 198 ? 2.254 11.395 -3.654 1.00 92.81 198 MET A N 1
ATOM 1428 C CA . MET A 1 198 ? 1.403 10.457 -4.389 1.00 92.81 198 MET A CA 1
ATOM 1429 C C . MET A 1 198 ? 0.685 9.488 -3.440 1.00 92.81 198 MET A C 1
ATOM 1431 O O . MET A 1 198 ? -0.534 9.346 -3.520 1.00 92.81 198 MET A O 1
ATOM 1435 N N . ILE A 1 199 ? 1.421 8.901 -2.494 1.00 94.31 199 ILE A N 1
ATOM 1436 C CA . ILE A 1 199 ? 0.905 8.008 -1.451 1.00 94.31 199 ILE A CA 1
ATOM 1437 C C . ILE A 1 199 ? -0.159 8.723 -0.617 1.00 94.31 199 ILE A C 1
ATOM 1439 O O . ILE A 1 199 ? -1.236 8.172 -0.435 1.00 94.31 199 ILE A O 1
ATOM 1443 N N . GLY A 1 200 ? 0.066 9.975 -0.204 1.00 90.12 200 GLY A N 1
ATOM 1444 C CA . GLY A 1 200 ? -0.945 10.771 0.504 1.00 90.12 200 GLY A CA 1
ATOM 1445 C C . GLY A 1 200 ? -2.237 10.989 -0.300 1.00 90.12 200 GLY A C 1
ATOM 1446 O O . GLY A 1 200 ? -3.332 11.019 0.262 1.00 90.12 200 GLY A O 1
ATOM 1447 N N . GLY A 1 201 ? -2.141 11.092 -1.629 1.00 88.62 201 GLY A N 1
ATOM 1448 C CA . GLY A 1 201 ? -3.310 11.156 -2.511 1.00 88.62 201 GLY A CA 1
ATOM 1449 C C . GLY A 1 201 ? -4.102 9.844 -2.565 1.00 88.62 201 GLY A C 1
ATOM 1450 O O . GLY A 1 201 ? -5.335 9.876 -2.610 1.00 88.62 201 GLY A O 1
ATOM 1451 N N . ILE A 1 202 ? -3.407 8.704 -2.535 1.00 89.56 202 ILE A N 1
ATOM 1452 C CA . ILE A 1 202 ? -4.015 7.366 -2.466 1.00 89.56 202 ILE A CA 1
ATOM 1453 C C . ILE A 1 202 ? -4.644 7.157 -1.086 1.00 89.56 202 ILE A C 1
ATOM 1455 O O . ILE A 1 202 ? -5.809 6.779 -0.992 1.00 89.56 202 ILE A O 1
ATOM 1459 N N . ASP A 1 203 ? -3.905 7.480 -0.030 1.00 88.06 203 ASP A N 1
ATOM 1460 C CA . ASP A 1 203 ? -4.307 7.409 1.374 1.00 88.06 203 ASP A CA 1
ATOM 1461 C C . ASP A 1 203 ? -5.637 8.128 1.644 1.00 88.06 203 ASP A C 1
ATOM 1463 O O . ASP A 1 203 ? -6.538 7.591 2.286 1.00 88.06 203 ASP A O 1
ATOM 1467 N N . ALA A 1 204 ? -5.818 9.315 1.060 1.00 83.75 204 ALA A N 1
ATOM 1468 C CA . ALA A 1 204 ? -7.046 10.097 1.193 1.00 83.75 204 ALA A CA 1
ATOM 1469 C C . ALA A 1 204 ? -8.284 9.439 0.544 1.00 83.75 204 ALA A C 1
ATOM 1471 O O . ALA A 1 204 ? -9.426 9.807 0.848 1.00 83.75 204 ALA A O 1
ATOM 1472 N N . ARG A 1 205 ? -8.082 8.495 -0.381 1.00 83.75 205 ARG A N 1
ATOM 1473 C CA . ARG A 1 205 ? -9.149 7.849 -1.164 1.00 83.75 205 ARG A CA 1
ATOM 1474 C C . ARG A 1 205 ? -9.364 6.394 -0.783 1.00 83.75 205 ARG A C 1
ATOM 1476 O O . ARG A 1 205 ? -10.489 5.913 -0.931 1.00 83.75 205 ARG A O 1
ATOM 1483 N N . LEU A 1 206 ? -8.329 5.723 -0.290 1.00 85.38 206 LEU A N 1
ATOM 1484 C CA . LEU A 1 206 ? -8.348 4.318 0.071 1.00 85.38 206 LEU A CA 1
ATOM 1485 C C . LEU A 1 206 ? -8.585 4.128 1.573 1.00 85.38 206 LEU A C 1
ATOM 1487 O O . LEU A 1 206 ? -7.994 4.769 2.436 1.00 85.38 206 LEU A O 1
ATOM 1491 N N . ARG A 1 207 ? -9.465 3.194 1.903 1.00 80.38 207 ARG A N 1
ATOM 1492 C CA . ARG A 1 207 ? -9.811 2.794 3.262 1.00 80.38 207 ARG A CA 1
ATOM 1493 C C . ARG A 1 207 ? -9.116 1.478 3.576 1.00 80.38 207 ARG A C 1
ATOM 1495 O O . ARG A 1 207 ? -9.708 0.412 3.447 1.00 80.38 207 ARG A O 1
ATOM 1502 N N . LEU A 1 208 ? -7.873 1.572 4.034 1.00 82.50 208 LEU A N 1
ATOM 1503 C CA . LEU A 1 208 ? -7.194 0.422 4.623 1.00 82.50 208 LEU A CA 1
ATOM 1504 C C . LEU A 1 208 ? -7.795 0.082 5.998 1.00 82.50 208 LEU A C 1
ATOM 1506 O O . LEU A 1 208 ? -8.166 1.010 6.730 1.00 82.50 208 LEU A O 1
ATOM 1510 N N . PRO A 1 209 ? -7.860 -1.206 6.381 1.00 76.88 209 PRO A N 1
ATOM 1511 C CA . PRO A 1 209 ? -8.345 -1.631 7.696 1.00 76.88 209 PRO A CA 1
ATOM 1512 C C . PRO A 1 209 ? -7.412 -1.196 8.835 1.00 76.88 209 PRO A C 1
ATOM 1514 O O . PRO A 1 209 ? -7.863 -0.902 9.939 1.00 76.88 209 PRO A O 1
ATOM 1517 N N . ARG A 1 210 ? -6.112 -1.060 8.564 1.00 76.62 210 ARG A N 1
ATOM 1518 C CA . ARG A 1 210 ? -5.078 -0.637 9.521 1.00 76.62 210 ARG A CA 1
ATOM 1519 C C . ARG A 1 210 ? -3.972 0.153 8.810 1.00 76.62 210 ARG A C 1
ATOM 1521 O O . ARG A 1 210 ? -4.011 0.236 7.582 1.00 76.62 210 ARG A O 1
ATOM 1528 N N . PRO A 1 211 ? -3.043 0.788 9.547 1.00 86.19 211 PRO A N 1
ATOM 1529 C CA . PRO A 1 211 ? -1.902 1.454 8.930 1.00 86.19 211 PRO A CA 1
ATOM 1530 C C . PRO A 1 211 ? -1.036 0.493 8.097 1.00 86.19 211 PRO A C 1
ATOM 1532 O O . PRO A 1 211 ? -0.827 -0.646 8.505 1.00 86.19 211 PRO A O 1
ATOM 1535 N N . LEU A 1 212 ? -0.534 0.974 6.960 1.00 92.19 212 LEU A N 1
ATOM 1536 C CA . LEU A 1 212 ? 0.422 0.316 6.071 1.00 92.19 212 LEU A CA 1
ATOM 1537 C C . LEU A 1 212 ? 1.672 1.199 5.964 1.00 92.19 212 LEU A C 1
ATOM 1539 O O . LEU A 1 212 ? 1.662 2.209 5.262 1.00 92.19 212 LEU A O 1
ATOM 1543 N N . ALA A 1 213 ? 2.742 0.852 6.671 1.00 94.44 213 ALA A N 1
ATOM 1544 C CA . ALA A 1 213 ? 3.961 1.655 6.682 1.00 94.44 213 ALA A CA 1
ATOM 1545 C C . ALA A 1 213 ? 4.714 1.556 5.348 1.00 94.44 213 ALA A C 1
ATOM 1547 O O . ALA A 1 213 ? 4.974 0.459 4.864 1.00 94.44 213 ALA A O 1
ATOM 1548 N N . ILE A 1 214 ? 5.124 2.688 4.778 1.00 97.88 214 ILE A N 1
ATOM 1549 C CA . ILE A 1 214 ? 5.954 2.730 3.569 1.00 97.88 214 ILE A CA 1
ATOM 1550 C C . ILE A 1 214 ? 7.352 3.212 3.952 1.00 97.88 214 ILE A C 1
ATOM 1552 O O . ILE A 1 214 ? 7.512 4.324 4.460 1.00 97.88 214 ILE A O 1
ATOM 1556 N N . ARG A 1 215 ? 8.367 2.376 3.729 1.00 98.12 215 ARG A N 1
ATOM 1557 C CA . ARG A 1 215 ? 9.724 2.594 4.243 1.00 98.12 215 ARG A CA 1
ATOM 1558 C C . ARG A 1 215 ? 10.744 2.629 3.112 1.00 98.12 215 ARG A C 1
ATOM 1560 O O . ARG A 1 215 ? 10.819 1.685 2.336 1.00 98.12 215 ARG A O 1
ATOM 1567 N N . PHE A 1 216 ? 11.557 3.679 3.056 1.00 98.31 216 PHE A N 1
ATOM 1568 C CA . PHE A 1 216 ? 12.743 3.759 2.199 1.00 98.31 216 PHE A CA 1
ATOM 1569 C C . PHE A 1 216 ? 13.982 3.602 3.077 1.00 98.31 216 PHE A C 1
ATOM 1571 O O . PHE A 1 216 ? 14.249 4.482 3.896 1.00 98.31 216 PHE A O 1
ATOM 1578 N N . VAL A 1 217 ? 14.670 2.465 2.967 1.00 98.06 217 VAL A N 1
ATOM 1579 C CA . VAL A 1 217 ? 15.715 2.064 3.926 1.00 98.06 217 VAL A CA 1
ATOM 1580 C C . VAL A 1 217 ? 16.905 1.382 3.260 1.00 98.06 217 VAL A C 1
ATOM 1582 O O . VAL A 1 217 ? 16.839 0.965 2.104 1.00 98.06 217 VAL A O 1
ATOM 1585 N N . ASN A 1 218 ? 17.998 1.258 4.003 1.00 97.88 218 ASN A N 1
ATOM 1586 C CA . ASN A 1 218 ? 19.146 0.428 3.679 1.00 97.88 218 ASN A CA 1
ATOM 1587 C C . ASN A 1 218 ? 18.837 -1.012 4.094 1.00 97.88 218 ASN A C 1
ATOM 1589 O O . ASN A 1 218 ? 18.597 -1.299 5.266 1.00 97.88 218 ASN A O 1
ATOM 1593 N N . CYS A 1 219 ? 18.831 -1.930 3.133 1.00 97.50 219 CYS A N 1
ATOM 1594 C CA . CYS A 1 219 ? 18.481 -3.326 3.396 1.00 97.50 219 CYS A CA 1
ATOM 1595 C C . CYS A 1 219 ? 19.697 -4.254 3.458 1.00 97.50 219 CYS A C 1
ATOM 1597 O O . CYS A 1 219 ? 19.551 -5.418 3.833 1.00 97.50 219 CYS A O 1
ATOM 1599 N N . GLY A 1 220 ? 20.864 -3.797 2.995 1.00 96.75 220 GLY A N 1
ATOM 1600 C CA . GLY A 1 220 ? 22.027 -4.646 2.734 1.00 96.75 220 GLY A CA 1
ATOM 1601 C C . GLY A 1 220 ? 21.832 -5.598 1.546 1.00 96.75 220 GLY A C 1
ATOM 1602 O O . GLY A 1 220 ? 22.634 -6.508 1.348 1.00 96.75 220 GLY A O 1
ATOM 1603 N N . LYS A 1 221 ? 20.757 -5.429 0.761 1.00 97.19 221 LYS A N 1
ATOM 1604 C CA . LYS A 1 221 ? 20.416 -6.270 -0.396 1.00 97.19 221 LYS A CA 1
ATOM 1605 C C . LYS A 1 221 ? 19.563 -5.518 -1.416 1.00 97.19 221 LYS A C 1
ATOM 1607 O O . LYS A 1 221 ? 18.723 -4.701 -1.054 1.00 97.19 221 LYS A O 1
ATOM 1612 N N . VAL A 1 222 ? 19.734 -5.860 -2.693 1.00 97.50 222 VAL A N 1
ATOM 1613 C CA . VAL A 1 222 ? 18.935 -5.344 -3.818 1.00 97.50 222 VAL A CA 1
ATOM 1614 C C . VAL A 1 222 ? 17.531 -5.944 -3.743 1.00 97.50 222 VAL A C 1
ATOM 1616 O O . VAL A 1 222 ? 17.343 -7.096 -4.133 1.00 97.50 222 VAL A O 1
ATOM 1619 N N . ASN A 1 223 ? 16.565 -5.218 -3.174 1.00 97.44 223 ASN A N 1
ATOM 1620 C CA . ASN A 1 223 ? 15.213 -5.747 -2.984 1.00 97.44 223 ASN A CA 1
ATOM 1621 C C . ASN A 1 223 ? 14.137 -4.653 -2.811 1.00 97.44 223 ASN A C 1
ATOM 1623 O O . ASN A 1 223 ? 14.437 -3.484 -2.579 1.00 97.44 223 ASN A O 1
ATOM 1627 N N . ALA A 1 224 ? 12.880 -5.059 -2.891 1.00 98.06 224 ALA A N 1
ATOM 1628 C CA . ALA A 1 224 ? 11.715 -4.378 -2.346 1.00 98.06 224 ALA A CA 1
ATOM 1629 C C . ALA A 1 224 ? 10.711 -5.466 -1.950 1.00 98.06 224 ALA A C 1
ATOM 1631 O O . ALA A 1 224 ? 10.741 -6.547 -2.525 1.00 98.06 224 ALA A O 1
ATOM 1632 N N . PHE A 1 225 ? 9.911 -5.242 -0.911 1.00 98.06 225 PHE A N 1
ATOM 1633 C CA . PHE A 1 225 ? 8.966 -6.265 -0.462 1.00 98.06 225 PHE A CA 1
ATOM 1634 C C . PHE A 1 225 ? 7.841 -5.687 0.394 1.00 98.06 225 PHE A C 1
ATOM 1636 O O . PHE A 1 225 ? 8.068 -4.843 1.269 1.00 98.06 225 PHE A O 1
ATOM 1643 N N . TYR A 1 226 ? 6.635 -6.218 0.223 1.00 98.06 226 TYR A N 1
ATOM 1644 C CA . TYR A 1 226 ? 5.594 -6.186 1.243 1.00 98.06 226 TYR A CA 1
ATOM 1645 C C . TYR A 1 226 ? 5.855 -7.250 2.324 1.00 98.06 226 TYR A C 1
ATOM 1647 O O . TYR A 1 226 ? 6.121 -8.415 2.035 1.00 98.06 226 TYR A O 1
ATOM 1655 N N . LYS A 1 227 ? 5.758 -6.860 3.601 1.00 96.56 227 LYS A N 1
ATOM 1656 C CA . LYS A 1 227 ? 5.894 -7.754 4.760 1.00 96.56 227 LYS A CA 1
ATOM 1657 C C . LYS A 1 227 ? 4.557 -7.860 5.509 1.00 96.56 227 LYS A C 1
ATOM 1659 O O . LYS A 1 227 ? 4.250 -6.971 6.308 1.00 96.56 227 LYS A O 1
ATOM 1664 N N . PRO A 1 228 ? 3.780 -8.948 5.323 1.00 92.44 228 PRO A N 1
ATOM 1665 C CA . PRO A 1 228 ? 2.440 -9.080 5.901 1.00 92.44 228 PRO A CA 1
ATOM 1666 C C . PRO A 1 228 ? 2.387 -8.966 7.425 1.00 92.44 228 PRO A C 1
ATOM 1668 O O . PRO A 1 228 ? 1.467 -8.358 7.959 1.00 92.44 228 PRO A O 1
ATOM 1671 N N . GLY A 1 229 ? 3.377 -9.528 8.126 1.00 89.06 229 GLY A N 1
ATOM 1672 C CA . GLY A 1 229 ? 3.427 -9.498 9.592 1.00 89.06 229 GLY A CA 1
ATOM 1673 C C . GLY A 1 229 ? 3.716 -8.117 10.186 1.00 89.06 229 GLY A C 1
ATOM 1674 O O . GLY A 1 229 ? 3.422 -7.888 11.351 1.00 89.06 229 GLY A O 1
ATOM 1675 N N . GLU A 1 230 ? 4.275 -7.197 9.396 1.00 89.88 230 GLU A N 1
ATOM 1676 C CA . GLU A 1 230 ? 4.582 -5.829 9.835 1.00 89.88 230 GLU A CA 1
ATOM 1677 C C . GLU A 1 230 ? 3.659 -4.777 9.221 1.00 89.88 230 GLU A C 1
ATOM 1679 O O . GLU A 1 230 ? 3.769 -3.602 9.570 1.00 89.88 230 GLU A O 1
ATOM 1684 N N . HIS A 1 231 ? 2.773 -5.176 8.303 1.00 91.50 231 HIS A N 1
ATOM 1685 C CA . HIS A 1 231 ? 1.940 -4.259 7.529 1.00 91.50 231 HIS A CA 1
ATOM 1686 C C . HIS A 1 231 ? 2.788 -3.147 6.906 1.00 91.50 231 HIS A C 1
ATOM 1688 O O . HIS A 1 231 ? 2.554 -1.958 7.130 1.00 91.50 231 HIS A O 1
ATOM 1694 N N . SER A 1 232 ? 3.821 -3.533 6.152 1.00 96.12 232 SER A N 1
ATOM 1695 C CA . SER A 1 232 ? 4.760 -2.567 5.584 1.00 96.12 232 SER A CA 1
ATOM 1696 C C . SER A 1 232 ? 5.207 -2.905 4.172 1.00 96.12 232 SER A C 1
ATOM 1698 O O . SER A 1 232 ? 5.496 -4.065 3.890 1.00 96.12 232 SER A O 1
ATOM 1700 N N . VAL A 1 233 ? 5.366 -1.882 3.335 1.00 98.50 233 VAL A N 1
ATOM 1701 C CA . VAL A 1 233 ? 6.107 -1.946 2.070 1.00 98.50 233 VAL A CA 1
ATOM 1702 C C . VAL A 1 233 ? 7.490 -1.342 2.289 1.00 98.50 233 VAL A C 1
ATOM 1704 O O . VAL A 1 233 ? 7.611 -0.193 2.720 1.00 98.50 233 VAL A O 1
ATOM 1707 N N . THR A 1 234 ? 8.528 -2.112 1.981 1.00 98.56 234 THR A N 1
ATOM 1708 C CA . THR A 1 234 ? 9.929 -1.711 2.120 1.00 98.56 234 THR A CA 1
ATOM 1709 C C . THR A 1 234 ? 10.562 -1.548 0.746 1.00 98.56 234 THR A C 1
ATOM 1711 O O . THR A 1 234 ? 10.575 -2.482 -0.049 1.00 98.56 234 THR A O 1
ATOM 1714 N N . MET A 1 235 ? 11.132 -0.373 0.496 1.00 98.69 235 MET A N 1
ATOM 1715 C CA . MET A 1 235 ? 11.857 -0.014 -0.717 1.00 98.69 235 MET A CA 1
ATOM 1716 C C . MET A 1 235 ? 13.339 0.176 -0.380 1.00 98.69 235 MET A C 1
ATOM 1718 O O . MET A 1 235 ? 13.708 1.160 0.266 1.00 98.69 235 MET A O 1
ATOM 1722 N N . CYS A 1 236 ? 14.193 -0.756 -0.806 1.00 98.62 236 CYS A N 1
ATOM 1723 C CA . CYS A 1 236 ? 15.614 -0.715 -0.463 1.00 98.62 236 CYS A CA 1
ATOM 1724 C C . CYS A 1 236 ? 16.380 0.273 -1.350 1.00 98.62 236 CYS A C 1
ATOM 1726 O O . CYS A 1 236 ? 16.207 0.289 -2.572 1.00 98.62 236 CYS A O 1
ATOM 1728 N N . HIS A 1 237 ? 17.277 1.068 -0.769 1.00 98.31 237 HIS A N 1
ATOM 1729 C CA . HIS A 1 237 ? 18.141 1.973 -1.532 1.00 98.31 237 HIS A CA 1
ATOM 1730 C C . HIS A 1 237 ? 19.009 1.236 -2.560 1.00 98.31 237 HIS A C 1
ATOM 1732 O O . HIS A 1 237 ? 19.188 1.717 -3.677 1.00 98.31 237 HIS A O 1
ATOM 1738 N N . GLU A 1 238 ? 19.455 0.024 -2.240 1.00 98.50 238 GLU A N 1
ATOM 1739 C CA . GLU A 1 238 ? 20.267 -0.822 -3.112 1.00 98.50 238 GLU A CA 1
ATOM 1740 C C . GLU A 1 238 ? 19.537 -1.228 -4.403 1.00 98.50 238 GLU A C 1
ATOM 1742 O O . GLU A 1 238 ? 20.183 -1.454 -5.430 1.00 98.50 238 GLU A O 1
ATOM 1747 N N . LEU A 1 239 ? 18.198 -1.306 -4.381 1.00 98.56 239 LEU A N 1
ATOM 1748 C CA . LEU A 1 239 ? 17.400 -1.569 -5.581 1.00 98.56 239 LEU A CA 1
ATOM 1749 C C . LEU A 1 239 ? 17.505 -0.420 -6.585 1.00 98.56 239 LEU A C 1
ATOM 1751 O O . LEU A 1 239 ? 17.664 -0.663 -7.782 1.00 98.56 239 LEU A O 1
ATOM 1755 N N . PHE A 1 240 ? 17.456 0.822 -6.100 1.00 98.50 240 PHE A N 1
ATOM 1756 C CA . PHE A 1 240 ? 17.613 1.996 -6.952 1.00 98.50 240 PHE A CA 1
ATOM 1757 C C . PHE A 1 240 ? 18.991 1.997 -7.625 1.00 98.50 240 PHE A C 1
ATOM 1759 O O . PHE A 1 240 ? 19.094 2.139 -8.843 1.00 98.50 240 PHE A O 1
ATOM 1766 N N . ASP A 1 241 ? 20.047 1.742 -6.856 1.00 98.12 241 ASP A N 1
ATOM 1767 C CA . ASP A 1 241 ? 21.426 1.703 -7.345 1.00 98.12 241 ASP A CA 1
ATOM 1768 C C . ASP A 1 241 ? 21.661 0.586 -8.358 1.00 98.12 241 ASP A C 1
ATOM 1770 O O . ASP A 1 241 ? 22.333 0.787 -9.373 1.00 98.12 241 ASP A O 1
ATOM 1774 N N . ALA A 1 242 ? 21.111 -0.602 -8.101 1.00 98.00 242 ALA A N 1
ATOM 1775 C CA . ALA A 1 242 ? 21.167 -1.707 -9.046 1.00 98.00 242 ALA A CA 1
ATOM 1776 C C . ALA A 1 242 ? 20.481 -1.348 -10.367 1.00 98.00 242 ALA A C 1
ATOM 1778 O O . ALA A 1 242 ? 21.053 -1.596 -11.426 1.00 98.00 242 ALA A O 1
ATOM 1779 N N . ALA A 1 243 ? 19.316 -0.696 -10.316 1.00 98.19 243 ALA A N 1
ATOM 1780 C CA . ALA A 1 243 ? 18.629 -0.239 -11.516 1.00 98.19 243 ALA A CA 1
ATOM 1781 C C . ALA A 1 243 ? 19.453 0.803 -12.288 1.00 98.19 243 ALA A C 1
ATOM 1783 O O . ALA A 1 243 ? 19.609 0.673 -13.501 1.00 98.19 243 ALA A O 1
ATOM 1784 N N . VAL A 1 244 ? 20.047 1.792 -11.605 1.00 98.44 244 VAL A N 1
ATOM 1785 C CA . VAL A 1 244 ? 20.937 2.781 -12.247 1.00 98.44 244 VAL A CA 1
ATOM 1786 C C . VAL A 1 244 ? 22.105 2.089 -12.951 1.00 98.44 244 VAL A C 1
ATOM 1788 O O . VAL A 1 244 ? 22.405 2.418 -14.100 1.00 98.44 244 VAL A O 1
ATOM 1791 N N . ARG A 1 245 ? 22.750 1.118 -12.289 1.00 97.50 245 ARG A N 1
ATOM 1792 C CA . ARG A 1 245 ? 23.865 0.353 -12.866 1.00 97.50 245 ARG A CA 1
ATOM 1793 C C . ARG A 1 245 ? 23.436 -0.473 -14.072 1.00 97.50 245 ARG A C 1
ATOM 1795 O O . ARG A 1 245 ? 24.118 -0.417 -15.089 1.00 97.50 245 ARG A O 1
ATOM 1802 N N . ASP A 1 246 ? 22.318 -1.189 -13.983 1.00 96.75 246 ASP A N 1
ATOM 1803 C CA . ASP A 1 246 ? 21.806 -2.024 -15.075 1.00 96.75 246 ASP A CA 1
ATOM 1804 C C . ASP A 1 246 ? 21.465 -1.168 -16.312 1.00 96.75 246 ASP A C 1
ATOM 1806 O O . ASP A 1 246 ? 21.846 -1.511 -17.433 1.00 96.75 246 ASP A O 1
ATOM 1810 N N . PHE A 1 247 ? 20.833 -0.004 -16.125 1.00 97.81 247 PHE A N 1
ATOM 1811 C CA . PHE A 1 247 ? 20.545 0.924 -17.223 1.00 97.81 247 PHE A CA 1
ATOM 1812 C C . PHE A 1 247 ? 21.803 1.564 -17.823 1.00 97.81 247 PHE A C 1
ATOM 1814 O O . PHE A 1 247 ? 21.898 1.704 -19.043 1.00 97.81 247 PHE A O 1
ATOM 1821 N N . ALA A 1 248 ? 22.779 1.942 -16.995 1.00 97.25 248 ALA A N 1
ATOM 1822 C CA . ALA A 1 248 ? 24.049 2.481 -17.477 1.00 97.25 248 ALA A CA 1
ATOM 1823 C C . ALA A 1 248 ? 24.858 1.421 -18.245 1.00 97.25 248 ALA A C 1
ATOM 1825 O O . ALA A 1 248 ? 25.407 1.715 -19.305 1.00 97.25 248 ALA A O 1
ATOM 1826 N N . ALA A 1 249 ? 24.878 0.174 -17.762 1.00 96.12 249 ALA A N 1
ATOM 1827 C CA . ALA A 1 249 ? 25.525 -0.953 -18.435 1.00 96.12 249 ALA A CA 1
ATOM 1828 C C . ALA A 1 249 ? 24.869 -1.284 -19.787 1.00 96.12 249 ALA A C 1
ATOM 1830 O O . ALA A 1 249 ? 25.544 -1.750 -20.701 1.00 96.12 249 ALA A O 1
ATOM 1831 N N . ALA A 1 250 ? 23.577 -0.980 -19.946 1.00 94.56 250 ALA A N 1
ATOM 1832 C CA . ALA A 1 250 ? 22.874 -1.047 -21.226 1.00 94.56 250 ALA A CA 1
ATOM 1833 C C . ALA A 1 250 ? 23.215 0.113 -22.191 1.00 94.56 250 ALA A C 1
ATOM 1835 O O . ALA A 1 250 ? 22.646 0.193 -23.279 1.00 94.56 250 ALA A O 1
ATOM 1836 N N . GLY A 1 251 ? 24.135 1.009 -21.815 1.00 95.88 251 GLY A N 1
ATOM 1837 C CA . GLY A 1 251 ? 24.634 2.100 -22.654 1.00 95.88 251 GLY A CA 1
ATOM 1838 C C . GLY A 1 251 ? 23.863 3.415 -22.530 1.00 95.88 251 GLY A C 1
ATOM 1839 O O . GLY A 1 251 ? 24.130 4.340 -23.298 1.00 95.88 251 GLY A O 1
ATOM 1840 N N . LYS A 1 252 ? 22.919 3.539 -21.584 1.00 95.75 252 LYS A N 1
ATOM 1841 C CA . LYS A 1 252 ? 22.223 4.813 -21.363 1.00 95.75 252 LYS A CA 1
ATOM 1842 C C . LYS A 1 252 ? 23.167 5.861 -20.760 1.00 95.75 252 LYS A C 1
ATOM 1844 O O . LYS A 1 252 ? 23.885 5.555 -19.802 1.00 95.75 252 LYS A O 1
ATOM 1849 N N . PRO A 1 253 ? 23.111 7.125 -21.218 1.00 97.81 253 PRO A N 1
ATOM 1850 C CA . PRO A 1 253 ? 23.765 8.231 -20.532 1.00 97.81 253 PRO A CA 1
ATOM 1851 C C . PRO A 1 253 ? 23.313 8.323 -19.072 1.00 97.81 253 PRO A C 1
ATOM 1853 O O . PRO A 1 253 ? 22.158 8.043 -18.749 1.00 97.81 253 PRO A O 1
ATOM 1856 N N . LYS A 1 254 ? 24.198 8.794 -18.186 1.00 95.25 254 LYS A N 1
ATOM 1857 C CA . LYS A 1 254 ? 23.960 8.844 -16.732 1.00 95.25 254 LYS A CA 1
ATOM 1858 C C . LYS A 1 254 ? 22.608 9.465 -16.350 1.00 95.25 254 LYS A C 1
ATOM 1860 O O . LYS A 1 254 ? 21.901 8.917 -15.510 1.00 95.25 254 LYS A O 1
ATOM 1865 N N . ALA A 1 255 ? 22.239 10.589 -16.966 1.00 96.50 255 ALA A N 1
ATOM 1866 C CA . ALA A 1 255 ? 20.973 11.268 -16.684 1.00 96.50 255 ALA A CA 1
ATOM 1867 C C . ALA A 1 255 ? 19.747 10.421 -17.081 1.00 96.50 255 ALA A C 1
ATOM 1869 O O . ALA A 1 255 ? 18.767 10.364 -16.340 1.00 96.50 255 ALA A O 1
ATOM 1870 N N . GLU A 1 256 ? 19.816 9.721 -18.214 1.00 97.31 256 GLU A N 1
ATOM 1871 C CA . GLU A 1 256 ? 18.741 8.846 -18.688 1.00 97.31 256 GLU A CA 1
ATOM 1872 C C . GLU A 1 256 ? 18.654 7.555 -17.862 1.00 97.31 256 GLU A C 1
ATOM 1874 O O . GLU A 1 256 ? 17.554 7.102 -17.542 1.00 97.31 256 GLU A O 1
ATOM 1879 N N . ALA A 1 257 ? 19.794 6.989 -17.454 1.00 97.88 257 ALA A N 1
ATOM 1880 C CA . ALA A 1 257 ? 19.843 5.841 -16.551 1.00 97.88 257 ALA A CA 1
ATOM 1881 C C . ALA A 1 257 ? 19.210 6.170 -15.190 1.00 97.88 257 ALA A C 1
ATOM 1883 O O . ALA A 1 257 ? 18.402 5.395 -14.683 1.00 97.88 257 ALA A O 1
ATOM 1884 N N . LEU A 1 258 ? 19.499 7.356 -14.638 1.00 97.94 258 LEU A N 1
ATOM 1885 C CA . LEU A 1 258 ? 18.852 7.854 -13.422 1.00 97.94 258 LEU A CA 1
ATOM 1886 C C . LEU A 1 258 ? 17.341 8.031 -13.614 1.00 97.94 258 LEU A C 1
ATOM 1888 O O . LEU A 1 258 ? 16.567 7.584 -12.772 1.00 97.94 258 LEU A O 1
ATOM 1892 N N . ALA A 1 259 ? 16.899 8.644 -14.715 1.00 98.00 259 ALA A N 1
ATOM 1893 C CA . ALA A 1 259 ? 15.472 8.812 -14.995 1.00 98.00 259 ALA A CA 1
ATOM 1894 C C . ALA A 1 259 ? 14.742 7.461 -15.132 1.00 98.00 259 ALA A C 1
ATOM 1896 O O . ALA A 1 259 ? 13.654 7.285 -14.580 1.00 98.00 259 ALA A O 1
ATOM 1897 N N . SER A 1 260 ? 15.366 6.493 -15.807 1.00 98.25 260 SER A N 1
ATOM 1898 C CA . SER A 1 260 ? 14.827 5.140 -15.987 1.00 98.25 260 SER A CA 1
ATOM 1899 C C . SER A 1 260 ? 14.776 4.384 -14.657 1.00 98.25 260 SER A C 1
ATOM 1901 O O . SER A 1 260 ? 13.748 3.806 -14.317 1.00 98.25 260 SER A O 1
ATOM 1903 N N . ALA A 1 261 ? 15.827 4.472 -13.836 1.00 98.56 261 ALA A N 1
ATOM 1904 C CA . ALA A 1 261 ? 15.845 3.879 -12.501 1.00 98.56 261 ALA A CA 1
ATOM 1905 C C . ALA A 1 261 ? 14.741 4.447 -11.598 1.00 98.56 261 ALA A C 1
ATOM 1907 O O . ALA A 1 261 ? 14.076 3.685 -10.905 1.00 98.56 261 ALA A O 1
ATOM 1908 N N . ARG A 1 262 ? 14.472 5.760 -11.654 1.00 98.56 262 ARG A N 1
ATOM 1909 C CA . ARG A 1 262 ? 13.342 6.383 -10.934 1.00 98.56 262 ARG A CA 1
ATOM 1910 C C . ARG A 1 262 ? 12.003 5.801 -11.376 1.00 98.56 262 ARG A C 1
ATOM 1912 O O . ARG A 1 262 ? 11.180 5.470 -10.528 1.00 98.56 262 ARG A O 1
ATOM 1919 N N . GLY A 1 263 ? 11.799 5.649 -12.683 1.00 98.31 263 GLY A N 1
ATOM 1920 C CA . GLY A 1 263 ? 10.588 5.046 -13.235 1.00 98.31 263 GLY A CA 1
ATOM 1921 C C . GLY A 1 263 ? 10.400 3.583 -12.821 1.00 98.31 263 GLY A C 1
ATOM 1922 O O . GLY A 1 263 ? 9.336 3.204 -12.331 1.00 98.31 263 GLY A O 1
ATOM 1923 N N . PHE A 1 264 ? 11.451 2.775 -12.952 1.00 98.62 264 PHE A N 1
ATOM 1924 C CA . PHE A 1 264 ? 11.440 1.380 -12.517 1.00 98.62 264 PHE A CA 1
ATOM 1925 C C . PHE A 1 264 ? 11.153 1.265 -11.016 1.00 98.62 264 PHE A C 1
ATOM 1927 O O . PHE A 1 264 ? 10.248 0.539 -10.623 1.00 98.62 264 PHE A O 1
ATOM 1934 N N . PHE A 1 265 ? 11.846 2.044 -10.186 1.00 98.69 265 PHE A N 1
ATOM 1935 C CA . PHE A 1 265 ? 11.698 2.016 -8.732 1.00 98.69 265 PHE A CA 1
ATOM 1936 C C . PHE A 1 265 ? 10.280 2.374 -8.269 1.00 98.69 265 PHE A C 1
ATOM 1938 O O . PHE A 1 265 ? 9.732 1.723 -7.383 1.00 98.69 265 PHE A O 1
ATOM 1945 N N . VAL A 1 266 ? 9.650 3.369 -8.903 1.00 98.56 266 VAL A N 1
ATOM 1946 C CA . VAL A 1 266 ? 8.242 3.707 -8.646 1.00 98.56 266 VAL A CA 1
ATOM 1947 C C . VAL A 1 266 ? 7.308 2.571 -9.075 1.00 98.56 266 VAL A C 1
ATOM 1949 O O . VAL A 1 266 ? 6.346 2.281 -8.371 1.00 98.56 266 VAL A O 1
ATOM 1952 N N . THR A 1 267 ? 7.587 1.903 -10.196 1.00 98.69 267 THR A N 1
ATOM 1953 C CA . THR A 1 267 ? 6.779 0.758 -10.649 1.00 98.69 267 THR A CA 1
ATOM 1954 C C . THR A 1 267 ? 6.893 -0.424 -9.693 1.00 98.69 267 THR A C 1
ATOM 1956 O O . THR A 1 267 ? 5.871 -0.995 -9.327 1.00 98.69 267 THR A O 1
ATOM 1959 N N . VAL A 1 268 ? 8.100 -0.727 -9.206 1.00 98.62 268 VAL A N 1
ATOM 1960 C CA . VAL A 1 268 ? 8.308 -1.760 -8.180 1.00 98.62 268 VAL A CA 1
ATOM 1961 C C . VAL A 1 268 ? 7.585 -1.404 -6.882 1.00 98.62 268 VAL A C 1
ATOM 1963 O O . VAL A 1 268 ? 6.948 -2.265 -6.290 1.00 98.62 268 VAL A O 1
ATOM 1966 N N . PHE A 1 269 ? 7.581 -0.133 -6.465 1.00 98.62 269 PHE A N 1
ATOM 1967 C CA . PHE A 1 269 ? 6.768 0.279 -5.317 1.00 98.62 269 PHE A CA 1
ATOM 1968 C C . PHE A 1 269 ? 5.289 -0.076 -5.501 1.00 98.62 269 PHE A C 1
ATOM 1970 O O . PHE A 1 269 ? 4.671 -0.603 -4.580 1.00 98.62 269 PHE A O 1
ATOM 1977 N N . PHE A 1 270 ? 4.712 0.192 -6.676 1.00 98.31 270 PHE A N 1
ATOM 1978 C CA . PHE A 1 270 ? 3.312 -0.147 -6.918 1.00 98.31 270 PHE A CA 1
ATOM 1979 C C . PHE A 1 270 ? 3.057 -1.651 -7.052 1.00 98.31 270 PHE A C 1
ATOM 1981 O O . PHE A 1 270 ? 1.960 -2.094 -6.720 1.00 98.31 270 PHE A O 1
ATOM 1988 N N . HIS A 1 271 ? 4.049 -2.421 -7.493 1.00 98.50 271 HIS A N 1
ATOM 1989 C CA . HIS A 1 271 ? 3.999 -3.879 -7.471 1.00 98.50 271 HIS A CA 1
ATOM 1990 C C . HIS A 1 271 ? 3.894 -4.378 -6.017 1.00 98.50 271 HIS A C 1
ATOM 1992 O O . HIS A 1 271 ? 2.913 -5.026 -5.653 1.00 98.50 271 HIS A O 1
ATOM 1998 N N . GLU A 1 272 ? 4.791 -3.936 -5.129 1.00 98.69 272 GLU A N 1
ATOM 1999 C CA . GLU A 1 272 ? 4.710 -4.276 -3.699 1.00 98.69 272 GLU A CA 1
ATOM 2000 C C . GLU A 1 272 ? 3.438 -3.750 -3.032 1.00 98.69 272 GLU A C 1
ATOM 2002 O O . GLU A 1 272 ? 2.850 -4.388 -2.156 1.00 98.69 272 GLU A O 1
ATOM 2007 N N . PHE A 1 273 ? 2.970 -2.580 -3.461 1.00 97.62 273 PHE A N 1
ATOM 2008 C CA . PHE A 1 273 ? 1.696 -2.040 -3.018 1.00 97.62 273 PHE A CA 1
ATOM 2009 C C . PHE A 1 273 ? 0.522 -2.922 -3.461 1.00 97.62 273 PHE A C 1
ATOM 2011 O O . PHE A 1 273 ? -0.439 -3.049 -2.711 1.00 97.62 273 PHE A O 1
ATOM 2018 N N . GLY A 1 274 ? 0.596 -3.589 -4.615 1.00 97.25 274 GLY A N 1
ATOM 2019 C CA . GLY A 1 274 ? -0.389 -4.586 -5.036 1.00 97.25 274 GLY A CA 1
ATOM 2020 C C . GLY A 1 274 ? -0.453 -5.790 -4.107 1.00 97.25 274 GLY A C 1
ATOM 2021 O O . GLY A 1 274 ? -1.547 -6.149 -3.661 1.00 97.25 274 GLY A O 1
ATOM 2022 N N . HIS A 1 275 ? 0.697 -6.336 -3.706 1.00 98.06 275 HIS A N 1
ATOM 2023 C CA . HIS A 1 275 ? 0.742 -7.367 -2.665 1.00 98.06 275 HIS A CA 1
ATOM 2024 C C . HIS A 1 275 ? 0.169 -6.868 -1.339 1.00 98.06 275 HIS A C 1
ATOM 2026 O O . HIS A 1 275 ? -0.617 -7.573 -0.700 1.00 98.06 275 HIS A O 1
ATOM 2032 N N . ALA A 1 276 ? 0.502 -5.635 -0.948 1.00 97.25 276 ALA A N 1
ATOM 2033 C CA . ALA A 1 276 ? -0.046 -5.026 0.254 1.00 97.25 276 ALA A CA 1
ATOM 2034 C C . ALA A 1 276 ? -1.573 -4.891 0.176 1.00 97.25 276 ALA A C 1
ATOM 2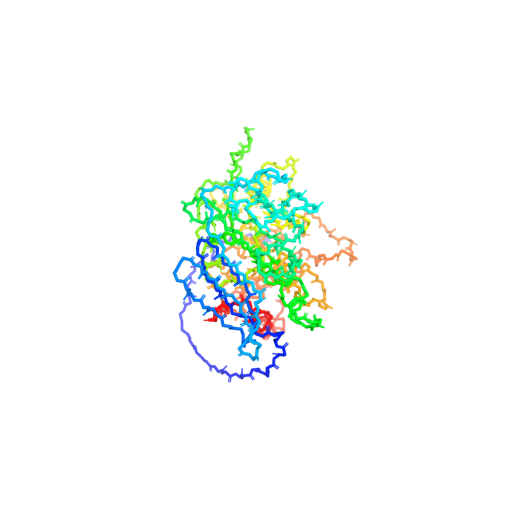036 O O . ALA A 1 276 ? -2.269 -5.267 1.114 1.00 97.25 276 ALA A O 1
ATOM 2037 N N . LEU A 1 277 ? -2.130 -4.419 -0.941 1.00 95.44 277 LEU A N 1
ATOM 2038 C CA . LEU A 1 277 ? -3.578 -4.301 -1.115 1.00 95.44 277 LEU A CA 1
ATOM 2039 C C . LEU A 1 277 ? -4.271 -5.658 -1.063 1.00 95.44 277 LEU A C 1
ATOM 2041 O O . LEU A 1 277 ? -5.258 -5.800 -0.340 1.00 95.44 277 LEU A O 1
ATOM 2045 N N . ALA A 1 278 ? -3.738 -6.663 -1.756 1.00 95.06 278 ALA A N 1
ATOM 2046 C CA . ALA A 1 278 ? -4.274 -8.016 -1.702 1.00 95.06 278 ALA A CA 1
ATOM 2047 C C . ALA A 1 278 ? -4.246 -8.581 -0.272 1.00 95.06 278 ALA A C 1
ATOM 2049 O O . ALA A 1 278 ? -5.253 -9.096 0.219 1.00 95.06 278 ALA A O 1
ATOM 2050 N N . GLY A 1 279 ? -3.123 -8.422 0.434 1.00 93.69 279 GLY A N 1
ATOM 2051 C CA . GLY A 1 279 ? -2.926 -8.930 1.791 1.00 93.69 279 GLY A CA 1
ATOM 2052 C C . GLY A 1 279 ? -3.752 -8.211 2.860 1.00 93.69 279 GLY A C 1
ATOM 2053 O O . GLY A 1 279 ? -4.332 -8.872 3.735 1.00 93.69 279 GLY A O 1
ATOM 2054 N N . GLU A 1 280 ? -3.826 -6.879 2.793 1.00 89.19 280 GLU A N 1
ATOM 2055 C CA . GLU A 1 280 ? -4.549 -6.043 3.754 1.00 89.19 280 GLU A CA 1
ATOM 2056 C C . GLU A 1 280 ? -6.061 -6.090 3.541 1.00 89.19 280 GLU A C 1
ATOM 2058 O O . GLU A 1 280 ? -6.807 -6.182 4.515 1.00 89.19 280 GLU A O 1
ATOM 2063 N N . LEU A 1 281 ? -6.522 -6.054 2.287 1.00 88.81 281 LEU A N 1
ATOM 2064 C CA . LEU A 1 281 ? -7.950 -6.037 1.951 1.00 88.81 281 LEU A CA 1
ATOM 2065 C C . LEU A 1 281 ? -8.530 -7.438 1.723 1.00 88.81 281 LEU A C 1
ATOM 2067 O O . LEU A 1 281 ? -9.735 -7.564 1.530 1.00 88.81 281 LEU A O 1
ATOM 2071 N N . LYS A 1 282 ? -7.693 -8.485 1.777 1.00 90.00 282 LYS A N 1
ATOM 2072 C CA . LYS A 1 282 ? -8.075 -9.881 1.503 1.00 90.00 282 LYS A CA 1
ATOM 2073 C C . LYS A 1 282 ? -8.712 -10.041 0.125 1.00 90.00 282 LYS A C 1
ATOM 2075 O O . LYS A 1 282 ? -9.725 -10.720 -0.026 1.00 90.00 282 LYS A O 1
ATOM 2080 N N . LEU A 1 283 ? -8.108 -9.399 -0.874 1.00 92.00 283 LEU A N 1
ATOM 2081 C CA . LEU A 1 283 ? -8.596 -9.478 -2.247 1.00 92.00 283 LEU A CA 1
ATOM 2082 C C . LEU A 1 283 ? -8.336 -10.886 -2.802 1.00 92.00 283 LEU A C 1
ATOM 2084 O O . LEU A 1 283 ? -7.227 -11.401 -2.637 1.00 92.00 283 LEU A O 1
ATOM 2088 N N . PRO A 1 284 ? -9.325 -11.516 -3.456 1.00 92.88 284 PRO A N 1
ATOM 2089 C CA . PRO A 1 284 ? -9.125 -12.807 -4.096 1.00 92.88 284 PRO A CA 1
ATOM 2090 C C . PRO A 1 284 ? -8.202 -12.672 -5.313 1.00 92.88 284 PRO A C 1
ATOM 2092 O O . PRO A 1 284 ? -8.401 -11.802 -6.159 1.00 92.88 284 PRO A O 1
ATOM 2095 N N . ILE A 1 285 ? -7.230 -13.579 -5.422 1.00 91.81 285 ILE A N 1
ATOM 2096 C CA . ILE A 1 285 ? -6.368 -13.745 -6.597 1.00 91.81 285 ILE A CA 1
ATOM 2097 C C . ILE A 1 285 ? -6.452 -15.213 -7.013 1.00 91.81 285 ILE A C 1
ATOM 2099 O O . ILE A 1 285 ? -6.174 -16.103 -6.215 1.00 91.81 285 ILE A O 1
ATOM 2103 N N . THR A 1 286 ? -6.875 -15.468 -8.250 1.00 90.56 286 THR A N 1
ATOM 2104 C CA . THR A 1 286 ? -7.082 -16.827 -8.786 1.00 90.56 286 THR A CA 1
ATOM 2105 C C . THR A 1 286 ? -5.985 -17.273 -9.758 1.00 90.56 286 THR A C 1
ATOM 2107 O O . THR A 1 286 ? -6.024 -18.401 -10.242 1.00 90.56 286 THR A O 1
ATOM 2110 N N . GLY A 1 287 ? -5.020 -16.398 -10.057 1.00 88.88 287 GLY A N 1
ATOM 2111 C CA . GLY A 1 287 ? -3.856 -16.667 -10.905 1.00 88.88 287 GLY A CA 1
ATOM 2112 C C . GLY A 1 287 ? -2.538 -16.388 -10.178 1.00 88.88 287 GLY A C 1
ATOM 2113 O O . GLY A 1 287 ? -2.489 -16.418 -8.952 1.00 88.88 287 GLY A O 1
ATOM 2114 N N . LYS A 1 288 ? -1.478 -16.084 -10.938 1.00 92.50 288 LYS A N 1
ATOM 2115 C CA . LYS A 1 288 ? -0.169 -15.695 -10.392 1.00 92.50 288 LYS A CA 1
ATOM 2116 C C . LYS A 1 288 ? -0.267 -14.358 -9.656 1.00 92.50 288 LYS A C 1
ATOM 2118 O O . LYS A 1 288 ? -0.680 -13.357 -10.247 1.00 92.50 288 LYS A O 1
ATOM 2123 N N . GLY A 1 289 ? 0.129 -14.337 -8.384 1.00 94.81 289 GLY A N 1
ATOM 2124 C CA . GLY A 1 289 ? 0.088 -13.127 -7.554 1.00 94.81 289 GLY A CA 1
ATOM 2125 C C . GLY A 1 289 ? 0.988 -12.007 -8.081 1.00 94.81 289 GLY A C 1
ATOM 2126 O O . GLY A 1 289 ? 0.604 -10.841 -8.048 1.00 94.81 289 GLY A O 1
ATOM 2127 N N . GLU A 1 290 ? 2.139 -12.375 -8.636 1.00 96.31 290 GLU A N 1
ATOM 2128 C CA . GLU A 1 290 ? 3.137 -11.453 -9.192 1.00 96.31 290 GLU A CA 1
ATOM 2129 C C . GLU A 1 290 ? 2.631 -10.732 -10.446 1.00 96.31 290 GLU A C 1
ATOM 2131 O O . GLU A 1 290 ? 2.797 -9.522 -10.601 1.00 96.31 290 GLU A O 1
ATOM 2136 N N . ASP A 1 291 ? 1.930 -11.454 -11.324 1.00 95.81 291 ASP A N 1
ATOM 2137 C CA . ASP A 1 291 ? 1.321 -10.862 -12.518 1.00 95.81 291 ASP A CA 1
ATOM 2138 C C . ASP A 1 291 ? 0.179 -9.902 -12.139 1.00 95.81 291 ASP A C 1
ATOM 2140 O O . ASP A 1 291 ? -0.007 -8.872 -12.791 1.00 95.81 291 ASP A O 1
ATOM 2144 N N . ALA A 1 292 ? -0.571 -10.226 -11.076 1.00 96.44 292 ALA A N 1
ATOM 2145 C CA . ALA A 1 292 ? -1.609 -9.359 -10.520 1.00 96.44 292 ALA A CA 1
ATOM 2146 C C . ALA A 1 292 ? -1.014 -8.075 -9.894 1.00 96.44 292 ALA A C 1
ATOM 2148 O O . ALA A 1 292 ? -1.590 -6.990 -9.995 1.00 96.44 292 ALA A O 1
ATOM 2149 N N . ALA A 1 293 ? 0.164 -8.166 -9.277 1.00 97.69 293 ALA A N 1
ATOM 2150 C CA . ALA A 1 293 ? 0.888 -7.006 -8.765 1.00 97.69 293 ALA A CA 1
ATOM 2151 C C . ALA A 1 293 ? 1.438 -6.119 -9.901 1.00 97.69 293 ALA A C 1
ATOM 2153 O O . ALA A 1 293 ? 1.260 -4.896 -9.876 1.00 97.69 293 ALA A O 1
ATOM 2154 N N . ASP A 1 294 ? 2.032 -6.719 -10.938 1.00 98.06 294 ASP A N 1
ATOM 2155 C CA . ASP A 1 294 ? 2.525 -6.008 -12.126 1.00 98.06 294 ASP A CA 1
ATOM 2156 C C . ASP A 1 294 ? 1.407 -5.272 -12.876 1.00 98.06 294 ASP A C 1
ATOM 2158 O O . ASP A 1 294 ? 1.563 -4.100 -13.240 1.00 98.06 294 ASP A O 1
ATOM 2162 N N . GLU A 1 295 ? 0.262 -5.928 -13.103 1.00 96.12 295 GLU A N 1
ATOM 2163 C CA . GLU A 1 295 ? -0.859 -5.280 -13.790 1.00 96.12 295 GLU A CA 1
ATOM 2164 C C . GLU A 1 295 ? -1.390 -4.090 -12.994 1.00 96.12 295 GLU A C 1
ATOM 2166 O O . GLU A 1 295 ? -1.661 -3.034 -13.572 1.00 96.12 295 GLU A O 1
ATOM 2171 N N . LEU A 1 296 ? -1.491 -4.228 -11.669 1.00 96.06 296 LEU A N 1
ATOM 2172 C CA . LEU A 1 296 ? -1.997 -3.170 -10.817 1.00 96.06 296 LEU A CA 1
ATOM 2173 C C . LEU A 1 296 ? -1.044 -1.979 -10.845 1.00 96.06 296 LEU A C 1
ATOM 2175 O O . LEU A 1 296 ? -1.495 -0.836 -10.960 1.00 96.06 296 LEU A O 1
ATOM 2179 N N . ALA A 1 297 ? 0.264 -2.241 -10.813 1.00 97.88 297 ALA A N 1
ATOM 2180 C CA . ALA A 1 297 ? 1.278 -1.208 -10.935 1.00 97.88 297 ALA A CA 1
ATOM 2181 C C . ALA A 1 297 ? 1.165 -0.446 -12.255 1.00 97.88 297 ALA A C 1
ATOM 2183 O O . ALA A 1 297 ? 1.141 0.789 -12.260 1.00 97.88 297 ALA A O 1
ATOM 2184 N N . ALA A 1 298 ? 1.023 -1.168 -13.367 1.00 97.62 298 ALA A N 1
ATOM 2185 C CA . ALA A 1 298 ? 0.842 -0.569 -14.681 1.00 97.62 298 ALA A CA 1
ATOM 2186 C C . ALA A 1 298 ? -0.426 0.297 -14.751 1.00 97.62 298 ALA A C 1
ATOM 2188 O O . ALA A 1 298 ? -0.376 1.420 -15.254 1.00 97.62 298 ALA A O 1
ATOM 2189 N N . ILE A 1 299 ? -1.551 -0.206 -14.231 1.00 95.56 299 ILE A N 1
ATOM 2190 C CA . ILE A 1 299 ? -2.854 0.469 -14.285 1.00 95.56 299 ILE A CA 1
ATOM 2191 C C . ILE A 1 299 ? -2.868 1.715 -13.390 1.00 95.56 299 ILE A C 1
ATOM 2193 O O . ILE A 1 299 ? -3.294 2.778 -13.850 1.00 95.56 299 ILE A O 1
ATOM 2197 N N . PHE A 1 300 ? -2.364 1.634 -12.151 1.00 93.31 300 PHE A N 1
ATOM 2198 C CA . PHE A 1 300 ? -2.255 2.803 -11.266 1.00 93.31 300 PHE A CA 1
ATOM 2199 C C . PHE A 1 300 ? -1.395 3.892 -11.890 1.00 93.31 300 PHE A C 1
ATOM 2201 O O . PHE A 1 300 ? -1.794 5.057 -11.926 1.00 93.31 300 PHE A O 1
ATOM 2208 N N . LEU A 1 301 ? -0.220 3.516 -12.398 1.00 95.00 301 LEU A N 1
ATOM 2209 C CA . LEU A 1 301 ? 0.693 4.477 -12.994 1.00 95.00 301 LEU A CA 1
ATOM 2210 C C . LEU A 1 301 ? 0.126 5.065 -14.278 1.00 95.00 301 LEU A C 1
ATOM 2212 O O . LEU A 1 301 ? 0.218 6.272 -14.463 1.00 95.00 301 LEU A O 1
ATOM 2216 N N . ALA A 1 302 ? -0.523 4.275 -15.132 1.00 92.62 302 ALA A N 1
ATOM 2217 C CA . ALA A 1 302 ? -1.187 4.807 -16.317 1.00 92.62 302 ALA A CA 1
ATOM 2218 C C . ALA A 1 302 ? -2.269 5.843 -15.961 1.00 92.62 302 ALA A C 1
ATOM 2220 O O . ALA A 1 302 ? -2.321 6.902 -16.588 1.00 92.62 302 ALA A O 1
ATOM 2221 N N . ALA A 1 303 ? -3.074 5.585 -14.923 1.00 89.12 303 ALA A N 1
ATOM 2222 C CA . ALA A 1 303 ? -4.107 6.508 -14.446 1.00 89.12 303 ALA A CA 1
ATOM 2223 C C . ALA A 1 303 ? -3.539 7.777 -13.774 1.00 89.12 303 ALA A C 1
ATOM 2225 O O . ALA A 1 303 ? -4.224 8.799 -13.700 1.00 89.12 303 ALA A O 1
ATOM 2226 N N . ALA A 1 304 ? -2.294 7.723 -13.294 1.00 89.00 304 ALA A N 1
ATOM 2227 C CA . ALA A 1 304 ? -1.598 8.815 -12.613 1.00 89.00 304 ALA A CA 1
ATOM 2228 C C . ALA A 1 304 ? -0.577 9.554 -13.503 1.00 89.00 304 ALA A C 1
ATOM 2230 O O . ALA A 1 304 ? 0.326 10.202 -12.976 1.00 89.00 304 ALA A O 1
ATOM 2231 N N . ASP A 1 305 ? -0.686 9.437 -14.834 1.00 87.62 305 ASP A N 1
ATOM 2232 C CA . ASP A 1 305 ? 0.268 9.996 -15.816 1.00 87.62 305 ASP A CA 1
ATOM 2233 C C . ASP A 1 305 ? 1.725 9.495 -15.641 1.00 87.62 305 ASP A C 1
ATOM 2235 O O . ASP A 1 305 ? 2.709 10.072 -16.098 1.00 87.62 305 ASP A O 1
ATOM 2239 N N . GLY A 1 306 ? 1.876 8.344 -14.992 1.00 93.50 306 GLY A N 1
ATOM 2240 C CA . GLY A 1 306 ? 3.124 7.633 -14.735 1.00 93.50 306 GLY A CA 1
ATOM 2241 C C . GLY A 1 306 ? 3.536 6.669 -15.849 1.00 93.50 306 GLY A C 1
ATOM 2242 O O . GLY A 1 306 ? 4.342 5.774 -15.606 1.00 93.50 306 GLY A O 1
ATOM 2243 N N . LYS A 1 307 ? 3.026 6.811 -17.080 1.00 95.25 307 LYS A N 1
ATOM 2244 C CA . LYS A 1 307 ? 3.293 5.864 -18.185 1.00 95.25 307 LYS A CA 1
ATOM 2245 C C . LYS A 1 307 ? 4.792 5.678 -18.478 1.00 95.25 307 LYS A C 1
ATOM 2247 O O . LYS A 1 307 ? 5.228 4.582 -18.822 1.00 95.25 307 LYS A O 1
ATOM 2252 N N . LYS A 1 308 ? 5.609 6.724 -18.287 1.00 95.88 308 LYS A N 1
ATOM 2253 C CA . LYS A 1 308 ? 7.080 6.643 -18.415 1.00 95.88 308 LYS A CA 1
ATOM 2254 C C . LYS A 1 308 ? 7.716 5.702 -17.386 1.00 95.88 308 LYS A C 1
ATOM 2256 O O . LYS A 1 308 ? 8.694 5.039 -17.712 1.00 95.88 308 LYS A O 1
ATOM 2261 N N . ALA A 1 309 ? 7.162 5.624 -16.176 1.00 97.88 309 ALA A N 1
ATOM 2262 C CA . ALA A 1 309 ? 7.632 4.699 -15.149 1.00 97.88 309 ALA A CA 1
ATOM 2263 C C . ALA A 1 309 ? 7.389 3.243 -15.569 1.00 97.88 309 ALA A C 1
ATOM 2265 O O . ALA A 1 309 ? 8.306 2.426 -15.520 1.00 97.88 309 ALA A O 1
ATOM 2266 N N . VAL A 1 310 ? 6.200 2.970 -16.110 1.00 98.12 310 VAL A N 1
ATOM 2267 C CA . VAL A 1 310 ? 5.827 1.651 -16.637 1.00 98.12 310 VAL A CA 1
ATOM 2268 C C . VAL A 1 310 ? 6.717 1.237 -17.817 1.00 98.12 310 VAL A C 1
ATOM 2270 O O . VAL A 1 310 ? 7.160 0.093 -17.881 1.00 98.12 310 VAL A O 1
ATOM 2273 N N . ILE A 1 311 ? 7.051 2.165 -18.725 1.00 98.06 311 ILE A N 1
ATOM 2274 C CA . ILE A 1 311 ? 8.024 1.899 -19.800 1.00 98.06 311 ILE A CA 1
ATOM 2275 C C . ILE A 1 311 ? 9.410 1.582 -19.243 1.00 98.06 311 ILE A C 1
ATOM 2277 O O . ILE A 1 311 ? 10.049 0.654 -19.733 1.00 98.06 311 ILE A O 1
ATOM 2281 N N . ALA A 1 312 ? 9.871 2.303 -18.220 1.00 98.25 312 ALA A N 1
ATOM 2282 C CA . ALA A 1 312 ? 11.157 2.004 -17.604 1.00 98.25 312 ALA A CA 1
ATOM 2283 C C . ALA A 1 312 ? 11.176 0.596 -16.987 1.00 98.25 312 ALA A C 1
ATOM 2285 O O . ALA A 1 312 ? 12.171 -0.110 -17.120 1.00 98.25 312 ALA A O 1
ATOM 2286 N N . ALA A 1 313 ? 10.073 0.141 -16.385 1.00 98.25 313 ALA A N 1
ATOM 2287 C CA . ALA A 1 313 ? 9.968 -1.238 -15.914 1.00 98.25 313 ALA A CA 1
ATOM 2288 C C . ALA A 1 313 ? 9.981 -2.260 -17.055 1.00 98.25 313 ALA A C 1
ATOM 2290 O O . ALA A 1 313 ? 10.734 -3.231 -16.996 1.00 98.25 313 ALA A O 1
ATOM 2291 N N . ALA A 1 314 ? 9.228 -2.014 -18.129 1.00 97.94 314 ALA A N 1
ATOM 2292 C CA . ALA A 1 314 ? 9.262 -2.873 -19.307 1.00 97.94 314 ALA A CA 1
ATOM 2293 C C . ALA A 1 314 ? 10.668 -2.969 -19.920 1.00 97.94 314 ALA A C 1
ATOM 2295 O O . ALA A 1 314 ? 11.116 -4.054 -20.289 1.00 97.94 314 ALA A O 1
ATOM 2296 N N . GLU A 1 315 ? 11.383 -1.845 -19.999 1.00 96.94 315 GLU A N 1
ATOM 2297 C CA . GLU A 1 315 ? 12.767 -1.813 -20.461 1.00 96.94 315 GLU A CA 1
ATOM 2298 C C . GLU A 1 315 ? 13.683 -2.604 -19.524 1.00 96.94 315 GLU A C 1
ATOM 2300 O O . GLU A 1 315 ? 14.457 -3.432 -20.003 1.00 96.94 315 GLU A O 1
ATOM 2305 N N . TYR A 1 316 ? 13.561 -2.406 -18.206 1.00 97.00 316 TYR A N 1
ATOM 2306 C CA . TYR A 1 316 ? 14.346 -3.141 -17.216 1.00 97.00 316 TYR A CA 1
ATOM 2307 C C . TYR A 1 316 ? 14.197 -4.654 -17.409 1.00 97.00 316 TYR A C 1
ATOM 2309 O O . TYR A 1 316 ? 15.191 -5.347 -17.624 1.00 97.00 316 TYR A O 1
ATOM 2317 N N . PHE A 1 317 ? 12.966 -5.169 -17.439 1.00 95.56 317 PHE A N 1
ATOM 2318 C CA . PHE A 1 317 ? 12.730 -6.602 -17.623 1.00 95.56 317 PHE A CA 1
ATOM 2319 C C . PHE A 1 317 ? 13.181 -7.099 -19.000 1.00 95.56 317 PHE A C 1
ATOM 2321 O O . PHE A 1 317 ? 13.774 -8.170 -19.114 1.00 95.56 317 PHE A O 1
ATOM 2328 N N . HIS A 1 318 ? 13.036 -6.301 -20.059 1.00 94.44 318 HIS A N 1
ATOM 2329 C CA . HIS A 1 318 ? 13.592 -6.668 -21.358 1.00 94.44 318 HIS A CA 1
ATOM 2330 C C . HIS A 1 318 ? 15.127 -6.816 -21.317 1.00 94.44 318 HIS A C 1
ATOM 2332 O O . HIS A 1 318 ? 15.665 -7.768 -21.889 1.00 94.44 318 HIS A O 1
ATOM 2338 N N . LEU A 1 319 ? 15.839 -5.939 -20.601 1.00 93.56 319 LEU A N 1
ATOM 2339 C CA . LEU A 1 319 ? 17.287 -6.056 -20.381 1.00 93.56 319 LEU A CA 1
ATOM 2340 C C . LEU A 1 319 ? 17.632 -7.320 -19.578 1.00 93.56 319 LEU A C 1
ATOM 2342 O O . LEU A 1 319 ? 18.546 -8.063 -19.955 1.00 93.56 319 LEU A O 1
ATOM 2346 N N . LYS A 1 320 ? 16.880 -7.617 -18.509 1.00 92.06 320 LYS A N 1
ATOM 2347 C CA . LYS A 1 320 ? 17.087 -8.838 -17.710 1.00 92.06 320 LYS A CA 1
ATOM 2348 C C . LYS A 1 320 ? 16.871 -10.104 -18.535 1.00 92.06 320 LYS A C 1
ATOM 2350 O O . LYS A 1 320 ? 17.758 -10.956 -18.538 1.00 92.06 320 LYS A O 1
ATOM 2355 N N . SER A 1 321 ? 15.833 -10.144 -19.371 1.00 91.56 321 SER A N 1
ATOM 2356 C CA . SER A 1 321 ? 15.547 -11.293 -20.242 1.00 91.56 321 SER A CA 1
ATOM 2357 C C . SER A 1 321 ? 16.684 -11.648 -21.210 1.00 91.56 321 SER A C 1
ATOM 2359 O O . SER A 1 321 ? 16.841 -12.808 -21.583 1.00 91.56 321 SER A O 1
ATOM 2361 N N . LYS A 1 322 ? 17.502 -10.662 -21.608 1.00 87.94 322 LYS A N 1
ATOM 2362 C CA . LYS A 1 322 ? 18.660 -10.865 -22.493 1.00 87.94 322 LYS A CA 1
ATOM 2363 C C . LYS A 1 322 ? 19.903 -11.323 -21.743 1.00 87.94 322 LYS A C 1
ATOM 2365 O O . LYS A 1 322 ? 20.724 -12.038 -22.304 1.00 87.94 322 LYS A O 1
ATOM 2370 N N . SER A 1 323 ? 20.064 -10.866 -20.503 1.00 81.31 323 SER A N 1
ATOM 2371 C CA . SER A 1 323 ? 21.251 -11.155 -19.692 1.00 81.31 323 SER A CA 1
ATOM 2372 C C . SER A 1 323 ? 21.150 -12.479 -18.938 1.00 81.31 323 SER A C 1
ATOM 2374 O O . SER A 1 323 ? 22.178 -13.075 -18.624 1.00 81.31 323 SER A O 1
ATOM 2376 N N . ARG A 1 324 ? 19.932 -12.946 -18.638 1.00 73.25 324 ARG A N 1
ATOM 2377 C CA . ARG A 1 324 ? 19.677 -14.197 -17.920 1.00 73.25 324 ARG A CA 1
ATOM 2378 C C . ARG A 1 324 ? 18.416 -14.865 -18.475 1.00 73.25 324 ARG A C 1
ATOM 2380 O O . ARG A 1 324 ? 17.318 -14.493 -18.067 1.00 73.25 324 ARG A O 1
ATOM 2387 N N . PRO A 1 325 ? 18.540 -15.847 -19.386 1.00 68.19 325 PRO A N 1
ATOM 2388 C CA . PRO A 1 325 ? 17.398 -16.654 -19.792 1.00 68.19 325 PRO A CA 1
ATOM 2389 C C . PRO A 1 325 ? 16.839 -17.375 -18.561 1.00 68.19 325 PRO A C 1
ATOM 2391 O O . PRO A 1 325 ? 17.534 -18.178 -17.939 1.00 68.19 325 PRO A O 1
ATOM 2394 N N . GLN A 1 326 ? 15.605 -17.059 -18.172 1.00 73.00 326 GLN A N 1
ATOM 2395 C CA . GLN A 1 326 ? 14.949 -17.729 -17.054 1.00 73.00 326 GLN A CA 1
ATOM 2396 C C . GLN A 1 326 ? 14.535 -19.142 -17.473 1.00 73.00 326 GLN A C 1
ATOM 2398 O O . GLN A 1 326 ? 13.800 -19.326 -18.442 1.00 73.00 326 GLN A O 1
ATOM 2403 N N . THR A 1 327 ? 15.025 -20.136 -16.733 1.00 73.44 327 THR A N 1
ATOM 2404 C CA . THR A 1 327 ? 14.744 -21.567 -16.947 1.00 73.44 327 THR A CA 1
ATOM 2405 C C . THR A 1 327 ? 13.796 -22.149 -15.897 1.00 73.44 327 THR A C 1
ATOM 2407 O O . THR A 1 327 ? 13.301 -23.262 -16.062 1.00 73.44 327 THR A O 1
ATOM 2410 N N . MET A 1 328 ? 13.515 -21.402 -14.825 1.00 78.06 328 MET A N 1
ATOM 2411 C CA . MET A 1 328 ? 12.607 -21.811 -13.752 1.00 78.06 328 MET A CA 1
ATOM 2412 C C . MET A 1 328 ? 11.167 -21.442 -14.110 1.00 78.06 328 MET A C 1
ATOM 2414 O O . MET A 1 328 ? 10.618 -20.461 -13.626 1.00 78.06 328 MET A O 1
ATOM 2418 N N . TYR A 1 329 ? 10.537 -22.227 -14.981 1.00 82.25 329 TYR A N 1
ATOM 2419 C CA . TYR A 1 329 ? 9.154 -21.973 -15.412 1.00 82.25 329 TYR A CA 1
ATOM 2420 C C . TYR A 1 329 ? 8.105 -22.140 -14.297 1.00 82.25 329 TYR A C 1
ATOM 2422 O O . TYR A 1 329 ? 6.956 -21.744 -14.479 1.00 82.25 329 TYR A O 1
ATOM 2430 N N . TRP A 1 330 ? 8.494 -22.721 -13.158 1.00 79.31 330 TRP A N 1
ATOM 2431 C CA . TRP A 1 330 ? 7.675 -22.849 -11.950 1.00 79.31 330 TRP A CA 1
ATOM 2432 C C . TRP A 1 330 ? 7.735 -21.614 -11.034 1.00 79.31 330 TRP A C 1
ATOM 2434 O O . TRP A 1 330 ? 7.151 -21.648 -9.955 1.00 79.31 330 TRP A O 1
ATOM 2444 N N . ASP A 1 331 ? 8.446 -20.550 -11.427 1.00 83.12 331 ASP A N 1
ATOM 2445 C CA . ASP A 1 331 ? 8.455 -19.284 -10.688 1.00 83.12 331 ASP A CA 1
ATOM 2446 C C . ASP A 1 331 ? 7.056 -18.630 -10.695 1.00 83.12 331 ASP A C 1
ATOM 2448 O O . ASP A 1 331 ? 6.304 -18.692 -11.682 1.00 83.12 331 ASP A O 1
ATOM 2452 N N . GLU A 1 332 ? 6.704 -18.001 -9.573 1.00 80.06 332 GLU A N 1
ATOM 2453 C CA . GLU A 1 332 ? 5.474 -17.215 -9.419 1.00 80.06 332 GLU A CA 1
ATOM 2454 C C . GLU A 1 332 ? 5.472 -16.010 -10.368 1.00 80.06 332 GLU A C 1
ATOM 2456 O O . GLU A 1 332 ? 4.427 -15.644 -10.906 1.00 80.06 332 GLU A O 1
ATOM 2461 N N . HIS A 1 333 ? 6.645 -15.460 -10.684 1.00 83.62 333 HIS A N 1
ATOM 2462 C CA . HIS A 1 333 ? 6.796 -14.453 -11.720 1.00 83.62 333 HIS A CA 1
ATOM 2463 C C . HIS A 1 333 ? 6.694 -15.064 -13.119 1.00 83.62 333 HIS A C 1
ATOM 2465 O O . HIS A 1 333 ? 7.248 -16.122 -13.428 1.00 83.62 333 HIS A O 1
ATOM 2471 N N . SER A 1 334 ? 6.023 -14.354 -14.024 1.00 91.06 334 SER A N 1
ATOM 2472 C CA . SER A 1 334 ? 6.201 -14.583 -15.458 1.00 91.06 334 SER A CA 1
ATOM 2473 C C . SER A 1 334 ? 7.639 -14.300 -15.900 1.00 91.06 334 SER A C 1
ATOM 2475 O O . SER A 1 334 ? 8.375 -13.556 -15.248 1.00 91.06 334 SER A O 1
ATOM 2477 N N . LEU A 1 335 ? 8.028 -14.851 -17.056 1.00 92.44 335 LEU A N 1
ATOM 2478 C CA . LEU A 1 335 ? 9.355 -14.604 -17.616 1.00 92.44 335 LEU A CA 1
ATOM 2479 C C . LEU A 1 335 ? 9.571 -13.099 -17.831 1.00 92.44 335 LEU A C 1
ATOM 2481 O O . LEU A 1 335 ? 8.657 -12.406 -18.270 1.00 92.44 335 LEU A O 1
ATOM 2485 N N . ASP A 1 336 ? 10.783 -12.587 -17.644 1.00 93.62 336 ASP A N 1
ATOM 2486 C CA . ASP A 1 336 ? 11.098 -11.160 -17.765 1.00 93.62 336 ASP A CA 1
ATOM 2487 C C . ASP A 1 336 ? 10.674 -10.586 -19.133 1.00 93.62 336 ASP A C 1
ATOM 2489 O O . ASP A 1 336 ? 10.135 -9.484 -19.232 1.00 93.62 336 ASP A O 1
ATOM 2493 N N . ALA A 1 337 ? 10.825 -11.365 -20.210 1.00 92.50 337 ALA A N 1
ATOM 2494 C CA . ALA A 1 337 ? 10.329 -10.982 -21.533 1.00 92.50 337 ALA A CA 1
ATOM 2495 C C . ALA A 1 337 ? 8.789 -10.888 -21.585 1.00 92.50 337 ALA A C 1
ATOM 2497 O O . ALA A 1 337 ? 8.246 -9.987 -22.226 1.00 92.50 337 ALA A O 1
ATOM 2498 N N . GLN A 1 338 ? 8.079 -11.790 -20.899 1.00 93.50 338 GLN A N 1
ATOM 2499 C CA . GLN A 1 338 ? 6.619 -11.751 -20.780 1.00 93.50 338 GLN A CA 1
ATOM 2500 C C . GLN A 1 338 ? 6.166 -10.559 -19.936 1.00 93.50 338 GLN A C 1
ATOM 2502 O O . GLN A 1 338 ? 5.235 -9.868 -20.346 1.00 93.50 338 GLN A O 1
ATOM 2507 N N . ARG A 1 339 ? 6.852 -10.266 -18.823 1.00 95.69 339 ARG A N 1
ATOM 2508 C CA . ARG A 1 339 ? 6.596 -9.081 -17.989 1.00 95.69 339 ARG A CA 1
ATOM 2509 C C . ARG A 1 339 ? 6.759 -7.797 -18.797 1.00 95.69 339 ARG A C 1
ATOM 2511 O O . ARG A 1 339 ? 5.856 -6.963 -18.815 1.00 95.69 339 ARG A O 1
ATOM 2518 N N . ALA A 1 340 ? 7.852 -7.676 -19.557 1.00 96.50 340 ALA A N 1
ATOM 2519 C CA . ALA A 1 340 ? 8.088 -6.534 -20.440 1.00 96.50 340 ALA A CA 1
ATOM 2520 C C . ALA A 1 340 ? 6.949 -6.335 -21.454 1.00 96.50 340 ALA A C 1
ATOM 2522 O O . ALA A 1 340 ? 6.416 -5.231 -21.583 1.00 96.50 340 ALA A O 1
ATOM 2523 N N . VAL A 1 341 ? 6.525 -7.404 -22.139 1.00 96.25 341 VAL A N 1
ATOM 2524 C CA . VAL A 1 341 ? 5.375 -7.349 -23.058 1.00 96.25 341 VAL A CA 1
ATOM 2525 C C . VAL A 1 341 ? 4.082 -7.010 -22.311 1.00 96.25 341 VAL A C 1
ATOM 2527 O O . VAL A 1 341 ? 3.290 -6.221 -22.820 1.00 96.25 341 VAL A O 1
ATOM 2530 N N . GLY A 1 342 ? 3.865 -7.560 -21.115 1.00 96.75 342 GLY A N 1
ATOM 2531 C CA . GLY A 1 342 ? 2.694 -7.311 -20.270 1.00 96.75 342 GLY A CA 1
ATOM 2532 C C . GLY A 1 342 ? 2.525 -5.835 -19.914 1.00 96.75 342 GLY A C 1
ATOM 2533 O O . GLY A 1 342 ? 1.476 -5.257 -20.202 1.00 96.75 342 GLY A O 1
ATOM 2534 N N . PHE A 1 343 ? 3.578 -5.199 -19.395 1.00 98.06 343 PHE A N 1
ATOM 2535 C CA . PHE A 1 343 ? 3.573 -3.771 -19.065 1.00 98.06 343 PHE A CA 1
ATOM 2536 C C . PHE A 1 343 ? 3.225 -2.893 -20.273 1.00 98.06 343 PHE A C 1
ATOM 2538 O O . PHE A 1 343 ? 2.315 -2.064 -20.202 1.00 98.06 343 PHE A O 1
ATOM 2545 N N . VAL A 1 344 ? 3.900 -3.089 -21.411 1.00 97.75 344 VAL A N 1
ATOM 2546 C CA . VAL A 1 344 ? 3.639 -2.279 -22.616 1.00 97.75 344 VAL A CA 1
ATOM 2547 C C . VAL A 1 344 ? 2.264 -2.594 -23.214 1.00 97.75 344 VAL A C 1
ATOM 2549 O O . VAL A 1 344 ? 1.622 -1.709 -23.771 1.00 97.75 344 VAL A O 1
ATOM 2552 N N . CYS A 1 345 ? 1.769 -3.823 -23.070 1.00 97.38 345 CYS A N 1
ATOM 2553 C CA . CYS A 1 345 ? 0.432 -4.217 -23.512 1.00 97.38 345 CYS A CA 1
ATOM 2554 C C . CYS A 1 345 ? -0.665 -3.479 -22.733 1.00 97.38 345 CYS A C 1
ATOM 2556 O O . CYS A 1 345 ? -1.602 -2.963 -23.341 1.00 97.38 345 CYS A O 1
ATOM 2558 N N . LEU A 1 346 ? -0.516 -3.331 -21.414 1.00 97.00 346 LEU A N 1
ATOM 2559 C CA . LEU A 1 346 ? -1.441 -2.530 -20.606 1.00 97.00 346 LEU A CA 1
ATOM 2560 C C . LEU A 1 346 ? -1.385 -1.045 -20.984 1.00 97.00 346 LEU A C 1
ATOM 2562 O O . LEU A 1 346 ? -2.428 -0.414 -21.149 1.00 97.00 346 LEU A O 1
ATOM 2566 N N . LEU A 1 347 ? -0.189 -0.497 -21.230 1.00 96.00 347 LEU A N 1
ATOM 2567 C CA . LEU A 1 347 ? -0.059 0.869 -21.748 1.00 96.00 347 LEU A CA 1
ATOM 2568 C C . LEU A 1 347 ? -0.696 1.037 -23.129 1.00 96.00 347 LEU A C 1
ATOM 2570 O O . LEU A 1 347 ? -1.352 2.048 -23.365 1.00 96.00 347 LEU A O 1
ATOM 2574 N N . TYR A 1 348 ? -0.553 0.052 -24.018 1.00 95.44 348 TYR A N 1
ATOM 2575 C CA . TYR A 1 348 ? -1.188 0.061 -25.336 1.00 95.44 348 TYR A CA 1
ATOM 2576 C C . TYR A 1 348 ? -2.712 0.148 -25.242 1.00 95.44 348 TYR A C 1
ATOM 2578 O O . TYR A 1 348 ? -3.347 0.824 -26.050 1.00 95.44 348 TYR A O 1
ATOM 2586 N N . GLY A 1 349 ? -3.306 -0.508 -24.241 1.00 92.69 349 GLY A N 1
ATOM 2587 C CA . GLY A 1 349 ? -4.734 -0.388 -23.976 1.00 92.69 349 GLY A CA 1
ATOM 2588 C C . GLY A 1 349 ? -5.165 1.018 -23.556 1.00 92.69 349 GLY A C 1
ATOM 2589 O O . GLY A 1 349 ? -6.273 1.426 -23.888 1.00 92.69 349 GLY A O 1
ATOM 2590 N N . THR A 1 350 ? -4.275 1.787 -22.923 1.00 91.12 350 THR A N 1
ATOM 2591 C CA . THR A 1 350 ? -4.517 3.205 -22.593 1.00 91.12 350 THR A CA 1
ATOM 2592 C C . THR A 1 350 ? -4.277 4.134 -23.785 1.00 91.12 350 THR A C 1
ATOM 2594 O O . THR A 1 350 ? -4.891 5.192 -23.893 1.00 91.12 350 THR A O 1
ATOM 2597 N N . ASP A 1 351 ? -3.325 3.773 -24.646 1.00 91.00 351 ASP A N 1
ATOM 2598 C CA . ASP A 1 351 ? -2.792 4.611 -25.709 1.00 91.00 351 ASP A CA 1
ATOM 2599 C C . ASP A 1 351 ? -2.172 3.734 -26.808 1.00 91.00 351 ASP A C 1
ATOM 2601 O O . ASP A 1 351 ? -1.127 3.101 -26.635 1.00 91.00 351 ASP A O 1
ATOM 2605 N N . ARG A 1 352 ? -2.786 3.742 -27.993 1.00 91.00 352 ARG A N 1
ATOM 2606 C CA . ARG A 1 352 ? -2.346 2.914 -29.126 1.00 91.00 352 ARG A CA 1
ATOM 2607 C C . ARG A 1 352 ? -0.956 3.290 -29.663 1.00 91.00 352 ARG A C 1
ATOM 2609 O O . ARG A 1 352 ? -0.367 2.498 -30.405 1.00 91.00 352 ARG A O 1
ATOM 2616 N N . GLY A 1 353 ? -0.396 4.438 -29.276 1.00 92.31 353 GLY A N 1
ATOM 2617 C CA . GLY A 1 353 ? 0.955 4.878 -29.632 1.00 92.31 353 GLY A CA 1
ATOM 2618 C C . GLY A 1 353 ? 2.055 3.894 -29.214 1.00 92.31 353 GLY A C 1
ATOM 2619 O O . GLY A 1 353 ? 3.081 3.782 -29.891 1.00 92.31 353 GLY A O 1
ATOM 2620 N N . TYR A 1 354 ? 1.816 3.077 -28.182 1.00 94.56 354 TYR A N 1
ATOM 2621 C CA . TYR A 1 354 ? 2.763 2.051 -27.726 1.00 94.56 354 TYR A CA 1
ATOM 2622 C C . TYR A 1 354 ? 2.879 0.829 -28.655 1.00 94.56 354 TYR A C 1
ATOM 2624 O O . TYR A 1 354 ? 3.725 -0.038 -28.430 1.00 94.56 354 TYR A O 1
ATOM 2632 N N . GLY A 1 355 ? 2.095 0.756 -29.739 1.00 93.44 355 GLY A N 1
ATOM 2633 C CA . GLY A 1 355 ? 2.106 -0.386 -30.660 1.00 93.44 355 GLY A CA 1
ATOM 2634 C C . GLY A 1 355 ? 3.474 -0.629 -31.304 1.00 93.44 355 GLY A C 1
ATOM 2635 O O . GLY A 1 355 ? 3.879 -1.775 -31.485 1.00 93.44 355 GLY A O 1
ATOM 2636 N N . LYS A 1 356 ? 4.234 0.440 -31.583 1.00 92.75 356 LYS A N 1
ATOM 2637 C CA . LYS A 1 356 ? 5.610 0.326 -32.099 1.00 92.75 356 LYS A CA 1
ATOM 2638 C C . LYS A 1 356 ? 6.540 -0.359 -31.093 1.00 92.75 356 LYS A C 1
ATOM 2640 O O . LYS A 1 356 ? 7.344 -1.193 -31.491 1.00 92.75 356 LYS A O 1
ATOM 2645 N N . VAL A 1 357 ? 6.401 -0.047 -29.802 1.00 93.00 357 VAL A N 1
ATOM 2646 C CA . VAL A 1 357 ? 7.203 -0.661 -28.730 1.00 93.00 357 VAL A CA 1
ATOM 2647 C C . VAL A 1 357 ? 6.879 -2.144 -28.608 1.00 93.00 357 VAL A C 1
ATOM 2649 O O . VAL A 1 357 ? 7.789 -2.963 -28.569 1.00 93.00 357 VAL A O 1
ATOM 2652 N N . LEU A 1 358 ? 5.595 -2.507 -28.639 1.00 92.88 358 LEU A N 1
ATOM 2653 C CA . LEU A 1 358 ? 5.176 -3.911 -28.621 1.00 92.88 358 LEU A CA 1
ATOM 2654 C C . LEU A 1 358 ? 5.758 -4.711 -29.792 1.00 92.88 358 LEU A C 1
ATOM 2656 O O . LEU A 1 358 ? 6.268 -5.808 -29.580 1.00 92.88 358 LEU A O 1
ATOM 2660 N N . LYS A 1 359 ? 5.746 -4.153 -31.009 1.00 92.62 359 LYS A N 1
ATOM 2661 C CA . LYS A 1 359 ? 6.355 -4.805 -32.180 1.00 92.62 359 LYS A CA 1
ATOM 2662 C C . LYS A 1 359 ? 7.867 -4.985 -32.020 1.00 92.62 359 LYS A C 1
ATOM 2664 O O . LYS A 1 359 ? 8.389 -6.036 -32.376 1.00 92.62 359 LYS A O 1
ATOM 2669 N N . LEU A 1 360 ? 8.567 -4.008 -31.436 1.00 91.31 360 LEU A N 1
ATOM 2670 C CA . LEU A 1 360 ? 9.996 -4.135 -31.112 1.00 91.31 360 LEU A CA 1
ATOM 2671 C C . LEU A 1 360 ? 10.270 -5.221 -30.061 1.00 91.31 360 LEU A C 1
ATOM 2673 O O . LEU A 1 360 ? 11.316 -5.865 -30.113 1.00 91.31 360 LEU A O 1
ATOM 2677 N N . LEU A 1 361 ? 9.326 -5.454 -29.147 1.00 91.06 361 LEU A N 1
ATOM 2678 C CA . LEU A 1 361 ? 9.366 -6.554 -28.179 1.00 91.06 361 LEU A CA 1
ATOM 2679 C C . LEU A 1 361 ? 8.928 -7.907 -28.774 1.00 91.06 361 LEU A C 1
ATOM 2681 O O . LEU A 1 361 ? 8.908 -8.903 -28.057 1.00 91.06 361 LEU A O 1
ATOM 2685 N N . GLY A 1 362 ? 8.604 -7.966 -30.071 1.00 90.31 362 GLY A N 1
ATOM 2686 C CA . GLY A 1 362 ? 8.243 -9.196 -30.779 1.00 90.31 362 GLY A CA 1
ATOM 2687 C C . GLY A 1 362 ? 6.754 -9.550 -30.753 1.00 90.31 362 GLY A C 1
ATOM 2688 O O . GLY A 1 362 ? 6.398 -10.662 -31.136 1.00 90.31 362 GLY A O 1
ATOM 2689 N N . ALA A 1 363 ? 5.874 -8.642 -30.318 1.00 92.00 363 ALA A N 1
ATOM 2690 C CA . ALA A 1 363 ? 4.431 -8.868 -30.359 1.00 92.00 363 ALA A CA 1
ATOM 2691 C C . ALA A 1 363 ? 3.864 -8.699 -31.782 1.00 92.00 363 ALA A C 1
ATOM 2693 O O . ALA A 1 363 ? 4.207 -7.753 -32.496 1.00 92.00 363 ALA A O 1
ATOM 2694 N N . ASP A 1 364 ? 2.952 -9.594 -32.164 1.00 90.56 364 ASP A N 1
ATOM 2695 C CA . ASP A 1 364 ? 2.230 -9.559 -33.437 1.00 90.56 364 ASP A CA 1
ATOM 2696 C C . ASP A 1 364 ? 0.916 -8.755 -33.350 1.00 90.56 364 ASP A C 1
ATOM 2698 O O . ASP A 1 364 ? 0.431 -8.405 -32.268 1.00 90.56 364 ASP A O 1
ATOM 2702 N N . ASP A 1 365 ? 0.299 -8.469 -34.501 1.00 88.19 365 ASP A N 1
ATOM 2703 C CA . ASP A 1 365 ? -0.949 -7.694 -34.556 1.00 88.19 365 ASP A CA 1
ATOM 2704 C C . ASP A 1 365 ? -2.108 -8.395 -33.818 1.00 88.19 365 ASP A C 1
ATOM 2706 O O . ASP A 1 365 ? -2.986 -7.735 -33.252 1.00 88.19 365 ASP A O 1
ATOM 2710 N N . ARG A 1 366 ? -2.077 -9.735 -33.730 1.00 88.25 366 ARG A N 1
ATOM 2711 C CA . ARG A 1 366 ? -3.041 -10.517 -32.944 1.00 88.25 366 ARG A CA 1
ATOM 2712 C C . ARG A 1 366 ? -2.918 -10.213 -31.450 1.00 88.25 366 ARG A C 1
ATOM 2714 O O . ARG A 1 366 ? -3.947 -10.108 -30.775 1.00 88.25 366 ARG A O 1
ATOM 2721 N N . ARG A 1 367 ? -1.701 -10.071 -30.914 1.00 89.94 367 ARG A N 1
ATOM 2722 C CA . ARG A 1 367 ? -1.470 -9.683 -29.516 1.00 89.94 367 ARG A CA 1
ATOM 2723 C C . ARG A 1 367 ? -1.901 -8.244 -29.268 1.00 89.94 367 ARG A C 1
ATOM 2725 O O . ARG A 1 367 ? -2.616 -8.015 -28.293 1.00 89.94 367 ARG A O 1
ATOM 2732 N N . LEU A 1 368 ? -1.545 -7.310 -30.153 1.00 87.06 368 LEU A N 1
ATOM 2733 C CA . LEU A 1 368 ? -1.943 -5.898 -30.043 1.00 87.06 368 LEU A CA 1
ATOM 2734 C C . LEU A 1 368 ? -3.471 -5.751 -29.950 1.00 87.06 368 LEU A C 1
ATOM 2736 O O . LEU A 1 368 ? -3.968 -5.064 -29.061 1.00 87.06 368 LEU A O 1
ATOM 2740 N N . ALA A 1 369 ? -4.228 -6.467 -30.790 1.00 85.81 369 ALA A N 1
ATOM 2741 C CA . ALA A 1 369 ? -5.693 -6.439 -30.764 1.00 85.81 369 ALA A CA 1
ATOM 2742 C C . ALA A 1 369 ? -6.307 -6.946 -29.442 1.00 85.81 369 ALA A C 1
ATOM 2744 O O . ALA A 1 369 ? -7.451 -6.614 -29.124 1.00 85.81 369 ALA A O 1
ATOM 2745 N N . LYS A 1 370 ? -5.578 -7.765 -28.670 1.00 91.31 370 LYS A N 1
ATOM 2746 C CA . LYS A 1 370 ? -6.008 -8.225 -27.339 1.00 91.31 370 LYS A CA 1
ATOM 2747 C C . LYS A 1 370 ? -5.655 -7.229 -26.236 1.00 91.31 370 LYS A C 1
ATOM 2749 O O . LYS A 1 370 ? -6.432 -7.098 -25.302 1.00 91.31 370 LYS A O 1
ATOM 2754 N N . CYS A 1 371 ? -4.552 -6.495 -26.367 1.00 94.19 371 CYS A N 1
ATOM 2755 C CA . CYS A 1 371 ? -4.054 -5.584 -25.334 1.00 94.19 371 CYS A CA 1
ATOM 2756 C C . CYS A 1 371 ? -5.068 -4.524 -24.880 1.00 94.19 371 CYS A C 1
ATOM 2758 O O . CYS A 1 371 ? -5.150 -4.236 -23.690 1.00 94.19 371 CYS A O 1
ATOM 2760 N N . THR A 1 372 ? -5.886 -3.984 -25.791 1.00 88.56 372 THR A N 1
ATOM 2761 C CA . THR A 1 372 ? -6.955 -3.039 -25.419 1.00 88.56 372 THR A CA 1
ATOM 2762 C C . THR A 1 372 ? -8.002 -3.682 -24.513 1.00 88.56 372 THR A C 1
ATOM 2764 O O . THR A 1 372 ? -8.294 -3.143 -23.450 1.00 88.56 372 THR A O 1
ATOM 2767 N N . ARG A 1 373 ? -8.500 -4.869 -24.883 1.00 91.06 373 ARG A N 1
ATOM 2768 C CA . ARG A 1 373 ? -9.469 -5.605 -24.058 1.00 91.06 373 ARG A CA 1
ATOM 2769 C C . ARG A 1 373 ? -8.862 -6.057 -22.733 1.00 91.06 373 ARG A C 1
ATOM 2771 O O . ARG A 1 373 ? -9.541 -6.010 -21.716 1.00 91.06 373 ARG A O 1
ATOM 2778 N N . ASP A 1 374 ? -7.594 -6.472 -22.742 1.00 92.94 374 ASP A N 1
ATOM 2779 C CA . ASP A 1 374 ? -6.884 -6.891 -21.532 1.00 92.94 374 ASP A CA 1
ATOM 2780 C C . ASP A 1 374 ? -6.790 -5.734 -20.525 1.00 92.94 374 ASP A C 1
ATOM 2782 O O . ASP A 1 374 ? -7.053 -5.940 -19.344 1.00 92.94 374 ASP A O 1
ATOM 2786 N N . TYR A 1 375 ? -6.450 -4.521 -20.978 1.00 94.25 375 TYR A N 1
ATOM 2787 C CA . TYR A 1 375 ? -6.388 -3.342 -20.110 1.00 94.25 375 TYR A CA 1
ATOM 2788 C C . TYR A 1 375 ? -7.753 -2.999 -19.505 1.00 94.25 375 TYR A C 1
ATOM 2790 O O . TYR A 1 375 ? -7.848 -2.850 -18.289 1.00 94.25 375 TYR A O 1
ATOM 2798 N N . GLU A 1 376 ? -8.802 -2.908 -20.328 1.00 93.00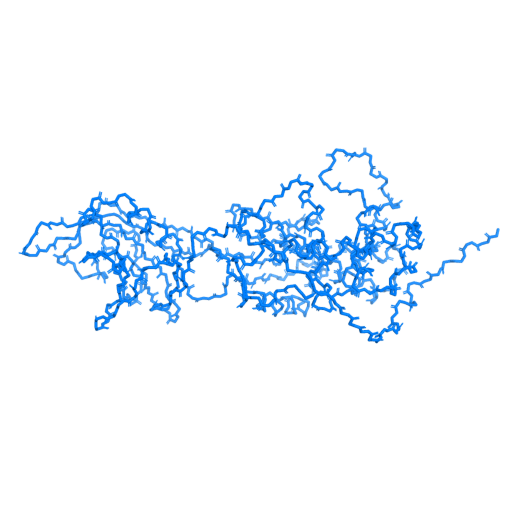 376 GLU A N 1
ATOM 2799 C CA . GLU A 1 376 ? -10.158 -2.586 -19.860 1.00 93.00 376 GLU A CA 1
ATOM 2800 C C . GLU A 1 376 ? -10.652 -3.621 -18.845 1.00 93.00 376 GLU A C 1
ATOM 2802 O O . GLU A 1 376 ? -11.042 -3.256 -17.738 1.00 93.00 376 GLU A O 1
ATOM 2807 N N . ALA A 1 377 ? -10.539 -4.913 -19.172 1.00 94.44 377 ALA A N 1
ATOM 2808 C CA . ALA A 1 377 ? -10.977 -5.994 -18.295 1.00 94.44 377 ALA A CA 1
ATOM 2809 C C . ALA A 1 377 ? -10.234 -5.992 -16.949 1.00 94.44 377 ALA A C 1
ATOM 2811 O O . ALA A 1 377 ? -10.860 -6.141 -15.900 1.00 94.44 377 ALA A O 1
ATOM 2812 N N . ARG A 1 378 ? -8.909 -5.791 -16.957 1.00 94.94 378 ARG A N 1
ATOM 2813 C CA . ARG A 1 378 ? -8.098 -5.766 -15.728 1.00 94.94 378 ARG A CA 1
ATOM 2814 C C . ARG A 1 378 ? -8.359 -4.508 -14.904 1.00 94.94 378 ARG A C 1
ATOM 2816 O O . ARG A 1 378 ? -8.517 -4.604 -13.690 1.00 94.94 378 ARG A O 1
ATOM 2823 N N . ARG A 1 379 ? -8.475 -3.334 -15.537 1.00 94.12 379 ARG A N 1
ATOM 2824 C CA . ARG A 1 379 ? -8.849 -2.084 -14.851 1.00 94.12 379 ARG A CA 1
ATOM 2825 C C . ARG A 1 379 ? -10.211 -2.222 -14.177 1.00 94.12 379 ARG A C 1
ATOM 2827 O O . ARG A 1 379 ? -10.360 -1.827 -13.022 1.00 94.12 379 ARG A O 1
ATOM 2834 N N . ASP A 1 380 ? -11.191 -2.777 -14.880 1.00 93.00 380 ASP A N 1
ATOM 2835 C CA . ASP A 1 380 ? -12.551 -2.921 -14.367 1.00 93.00 380 ASP A CA 1
ATOM 2836 C C . ASP A 1 380 ? -12.607 -3.948 -13.227 1.00 93.00 380 ASP A C 1
ATOM 2838 O O . ASP A 1 380 ? -13.237 -3.679 -12.203 1.00 93.00 380 ASP A O 1
ATOM 2842 N N . ALA A 1 381 ? -11.858 -5.051 -13.336 1.00 93.44 381 ALA A N 1
ATOM 2843 C CA . ALA A 1 381 ? -11.685 -6.013 -12.249 1.00 93.44 381 ALA A CA 1
ATOM 2844 C C . ALA A 1 381 ? -11.069 -5.360 -11.000 1.00 93.44 381 A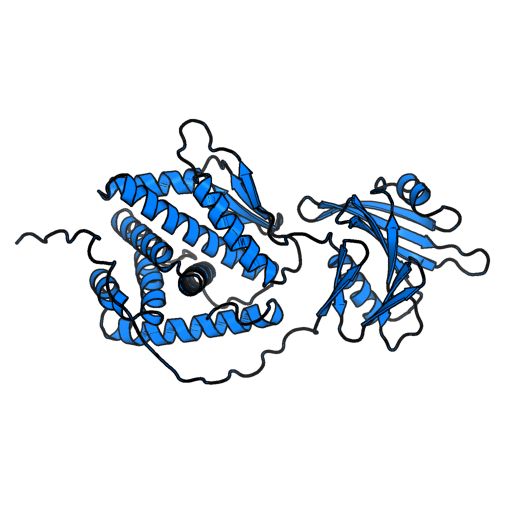LA A C 1
ATOM 2846 O O . ALA A 1 381 ? -11.618 -5.487 -9.905 1.00 93.44 381 ALA A O 1
ATOM 2847 N N . TRP A 1 382 ? -9.987 -4.587 -11.143 1.00 92.94 382 TRP A N 1
ATOM 2848 C CA . TRP A 1 382 ? -9.384 -3.870 -10.014 1.00 92.94 382 TRP A CA 1
ATOM 2849 C C . TRP A 1 382 ? -10.307 -2.808 -9.418 1.00 92.94 382 TRP A C 1
ATOM 2851 O O . TRP A 1 382 ? -10.395 -2.688 -8.197 1.00 92.94 382 TRP A O 1
ATOM 2861 N N . ASN A 1 383 ? -11.043 -2.064 -10.245 1.00 90.75 383 ASN A N 1
ATOM 2862 C CA . ASN A 1 383 ? -12.057 -1.131 -9.757 1.00 90.75 383 ASN A CA 1
ATOM 2863 C C . ASN A 1 383 ? -13.149 -1.854 -8.956 1.00 90.75 383 ASN A C 1
ATOM 2865 O O . ASN A 1 383 ? -13.554 -1.355 -7.909 1.00 90.75 383 ASN A O 1
ATOM 2869 N N . GLN A 1 384 ? -13.595 -3.031 -9.402 1.00 90.38 384 GLN A N 1
ATOM 2870 C CA . GLN A 1 384 ? -14.577 -3.846 -8.687 1.00 90.38 384 GLN A CA 1
ATOM 2871 C C . GLN A 1 384 ? -14.027 -4.367 -7.351 1.00 90.38 384 GLN A C 1
ATOM 2873 O O . GLN A 1 384 ? -14.711 -4.260 -6.334 1.00 90.38 384 GLN A O 1
ATOM 2878 N N . LEU A 1 385 ? -12.785 -4.860 -7.331 1.00 90.69 385 LEU A N 1
ATOM 2879 C CA . LEU A 1 385 ? -12.109 -5.328 -6.116 1.00 90.69 385 LEU A CA 1
ATOM 2880 C C . LEU A 1 385 ? -11.906 -4.202 -5.093 1.00 90.69 385 LEU A C 1
ATOM 2882 O O . LEU A 1 385 ? -12.067 -4.411 -3.892 1.00 90.69 385 LEU A O 1
ATOM 2886 N N . LEU A 1 386 ? -11.571 -2.995 -5.554 1.00 88.94 386 LEU A N 1
ATOM 2887 C CA . LEU A 1 386 ? -11.267 -1.857 -4.683 1.00 88.94 386 LEU A CA 1
ATOM 2888 C C . LEU A 1 386 ? -12.499 -1.020 -4.313 1.00 88.94 386 LEU A C 1
ATOM 2890 O O . LEU A 1 386 ? -12.432 -0.253 -3.350 1.00 88.94 386 LEU A O 1
ATOM 2894 N N . ALA A 1 387 ? -13.623 -1.154 -5.023 1.00 86.69 387 ALA A N 1
ATOM 2895 C CA . ALA A 1 387 ? -14.838 -0.368 -4.790 1.00 86.69 387 ALA A CA 1
ATOM 2896 C C . ALA A 1 387 ? -15.343 -0.394 -3.330 1.00 86.69 387 ALA A C 1
ATOM 2898 O O . ALA A 1 387 ? -15.673 0.678 -2.814 1.00 86.69 387 ALA A O 1
ATOM 2899 N N . PRO A 1 388 ? -15.354 -1.536 -2.607 1.00 82.75 388 PRO A N 1
ATOM 2900 C CA . PRO A 1 388 ? -15.762 -1.563 -1.197 1.00 82.75 388 PRO A CA 1
ATOM 2901 C C . PRO A 1 388 ? -14.813 -0.780 -0.276 1.00 82.75 388 PRO A C 1
ATOM 2903 O O . PRO A 1 388 ? -15.188 -0.367 0.825 1.00 82.75 388 PRO A O 1
ATOM 2906 N N . HIS A 1 389 ? -13.581 -0.559 -0.731 1.00 82.75 389 HIS A N 1
ATOM 2907 C CA . HIS A 1 389 ? -12.479 -0.024 0.056 1.00 82.75 389 HIS A CA 1
ATOM 2908 C C . HIS A 1 389 ? -12.092 1.395 -0.349 1.00 82.75 389 HIS A C 1
ATOM 2910 O O . HIS A 1 389 ? -11.137 1.932 0.202 1.00 82.75 389 HIS A O 1
ATOM 2916 N N . ALA A 1 390 ? -12.799 2.046 -1.273 1.00 80.38 390 ALA A N 1
ATOM 2917 C CA . ALA A 1 390 ? -12.347 3.325 -1.801 1.00 80.38 390 ALA A CA 1
ATOM 2918 C C . ALA A 1 390 ? -13.454 4.306 -2.170 1.00 80.38 390 ALA A C 1
ATOM 2920 O O . ALA A 1 390 ? -14.604 3.940 -2.392 1.00 80.38 390 ALA A O 1
ATOM 2921 N N . ARG A 1 391 ? -13.088 5.589 -2.262 1.00 71.81 391 ARG A N 1
ATOM 2922 C CA . ARG A 1 391 ? -13.941 6.614 -2.876 1.00 71.81 391 ARG A CA 1
ATOM 2923 C C . ARG A 1 391 ? -13.783 6.552 -4.406 1.00 71.81 391 ARG A C 1
ATOM 2925 O O . ARG A 1 391 ? -12.666 6.759 -4.881 1.00 71.81 391 ARG A O 1
ATOM 2932 N N . PRO A 1 392 ? -14.851 6.289 -5.179 1.00 61.97 392 PRO A N 1
ATOM 2933 C CA . PRO A 1 392 ? -14.755 6.212 -6.635 1.00 61.97 392 PRO A CA 1
ATOM 2934 C C . PRO A 1 392 ? -14.601 7.592 -7.312 1.00 61.97 392 PRO A C 1
ATOM 2936 O O . PRO A 1 392 ? -15.069 8.592 -6.759 1.00 61.97 392 PRO A O 1
ATOM 2939 N N . PRO A 1 393 ? -14.020 7.649 -8.534 1.00 55.97 393 PRO A N 1
ATOM 2940 C CA . PRO A 1 393 ? -13.265 6.580 -9.203 1.00 55.97 393 PRO A CA 1
ATOM 2941 C C . PRO A 1 393 ? -11.768 6.603 -8.828 1.00 55.97 393 PRO A C 1
ATOM 2943 O O . PRO A 1 393 ? -11.133 7.661 -8.858 1.00 55.97 393 PRO A O 1
ATOM 2946 N N . LEU A 1 394 ? -11.205 5.432 -8.493 1.00 67.25 394 LEU A N 1
ATOM 2947 C CA . LEU A 1 394 ? -9.778 5.259 -8.178 1.00 67.25 394 LEU A CA 1
ATOM 2948 C C . LEU A 1 394 ? -8.913 5.095 -9.433 1.00 67.25 394 LEU A C 1
ATOM 2950 O O . LEU A 1 394 ? -7.901 5.781 -9.554 1.00 67.25 394 LEU A O 1
ATOM 2954 N N . LEU A 1 395 ? -9.311 4.203 -10.344 1.00 77.62 395 LEU A N 1
ATOM 2955 C CA . LEU A 1 395 ? -8.623 3.923 -11.605 1.00 77.62 395 LEU A CA 1
ATOM 2956 C C . LEU A 1 395 ? -9.542 4.400 -12.737 1.00 77.62 395 LEU A C 1
ATOM 2958 O O . LEU A 1 395 ? -10.703 3.988 -12.797 1.00 77.62 395 LEU A O 1
ATOM 2962 N N . ARG A 1 396 ? -9.063 5.334 -13.564 1.00 65.31 396 ARG A N 1
ATOM 2963 C CA . ARG A 1 396 ? -9.830 5.934 -14.670 1.00 65.31 396 ARG A CA 1
ATOM 2964 C C . ARG A 1 396 ? -9.562 5.193 -15.970 1.00 65.31 396 ARG A C 1
ATOM 2966 O O . ARG A 1 396 ? -8.377 4.879 -16.198 1.00 65.31 396 ARG A O 1
#